Protein AF-A0A259H0F2-F1 (afdb_monomer)

Structure (mmCIF, N/CA/C/O backbone):
data_AF-A0A259H0F2-F1
#
_entry.id   AF-A0A259H0F2-F1
#
loop_
_atom_site.group_PDB
_atom_site.id
_atom_site.type_symbol
_atom_site.label_atom_id
_atom_site.label_alt_id
_atom_site.label_comp_id
_atom_site.label_asym_id
_atom_site.label_entity_id
_atom_site.label_seq_id
_atom_site.pdbx_PDB_ins_code
_atom_site.Cartn_x
_atom_site.Cartn_y
_atom_site.Cartn_z
_atom_site.occupancy
_atom_site.B_iso_or_equiv
_atom_site.auth_seq_id
_atom_site.auth_comp_id
_atom_site.auth_asym_id
_atom_site.auth_atom_id
_atom_site.pdbx_PDB_model_num
ATOM 1 N N . ASP A 1 1 ? -33.990 -6.413 10.799 1.00 55.16 1 ASP A N 1
ATOM 2 C CA . ASP A 1 1 ? -33.675 -7.845 10.936 1.00 55.16 1 ASP A CA 1
ATOM 3 C C . ASP A 1 1 ? -32.172 -8.049 10.844 1.00 55.16 1 ASP A C 1
ATOM 5 O O . ASP A 1 1 ? -31.623 -8.055 9.749 1.00 55.16 1 ASP A O 1
ATOM 9 N N . GLY A 1 2 ? -31.498 -8.168 11.993 1.00 66.69 2 GLY A N 1
ATOM 10 C CA . GLY A 1 2 ? -30.084 -8.547 12.044 1.00 66.69 2 GLY A CA 1
ATOM 11 C C . GLY A 1 2 ? -29.932 -10.039 11.748 1.00 66.69 2 GLY A C 1
ATOM 12 O O . GLY A 1 2 ? -30.369 -10.868 12.542 1.00 66.69 2 GLY A O 1
ATOM 13 N N . GLY A 1 3 ? -29.373 -10.375 10.584 1.00 81.38 3 GLY A N 1
ATOM 14 C CA . GLY A 1 3 ? -29.071 -11.753 10.194 1.00 81.38 3 GLY A CA 1
ATOM 15 C C . GLY A 1 3 ? -27.716 -12.223 10.722 1.00 81.38 3 GLY A C 1
ATOM 16 O O . GLY A 1 3 ? -26.809 -11.413 10.919 1.00 81.38 3 GLY A O 1
ATOM 17 N N . ASN A 1 4 ? -27.581 -13.539 10.899 1.00 90.62 4 ASN A N 1
ATOM 18 C CA . ASN A 1 4 ? -26.325 -14.183 11.278 1.00 90.62 4 ASN A CA 1
ATOM 19 C C . ASN A 1 4 ? -25.813 -15.043 10.121 1.00 90.62 4 ASN A C 1
ATOM 21 O O . ASN A 1 4 ? -26.566 -15.840 9.560 1.00 90.62 4 ASN A O 1
ATOM 25 N N . ILE A 1 5 ? -24.534 -14.892 9.790 1.00 92.88 5 ILE A N 1
ATOM 26 C CA . ILE A 1 5 ? -23.814 -15.736 8.838 1.00 92.88 5 ILE A CA 1
ATOM 27 C C . ILE A 1 5 ? -22.631 -16.350 9.580 1.00 92.88 5 ILE A C 1
ATOM 29 O O . ILE A 1 5 ? -21.773 -15.621 10.071 1.00 92.88 5 ILE A O 1
ATOM 33 N N . ASP A 1 6 ? -22.577 -17.679 9.631 1.00 95.62 6 ASP A N 1
ATOM 34 C CA . ASP A 1 6 ? -21.442 -18.430 10.167 1.00 95.62 6 ASP A CA 1
ATOM 35 C C . ASP A 1 6 ? -20.793 -19.235 9.032 1.00 95.62 6 ASP A C 1
ATOM 37 O O . ASP A 1 6 ? -21.427 -20.098 8.419 1.00 95.62 6 ASP A O 1
ATOM 41 N N . ILE A 1 7 ? -19.523 -18.948 8.745 1.00 95.12 7 ILE A N 1
ATOM 42 C CA . ILE A 1 7 ? -18.711 -19.650 7.749 1.00 95.12 7 ILE A CA 1
ATOM 43 C C . ILE A 1 7 ? -17.656 -20.468 8.495 1.00 95.12 7 ILE A C 1
ATOM 45 O O . ILE A 1 7 ? -16.755 -19.922 9.125 1.00 95.12 7 ILE A O 1
ATOM 49 N N . VAL A 1 8 ? -17.773 -21.797 8.430 1.00 95.50 8 VAL A N 1
ATOM 50 C CA . VAL A 1 8 ? -16.839 -22.724 9.102 1.00 95.50 8 VAL A CA 1
ATOM 51 C C . VAL A 1 8 ? -15.476 -22.781 8.397 1.00 95.50 8 VAL A C 1
ATOM 53 O O . VAL A 1 8 ? -14.468 -23.056 9.038 1.00 95.50 8 VAL A O 1
ATOM 56 N N . GLY A 1 9 ? -15.451 -22.552 7.082 1.00 94.50 9 GLY A N 1
ATOM 57 C CA . GLY A 1 9 ? -14.235 -22.537 6.264 1.00 94.50 9 GLY A CA 1
ATOM 58 C C . GLY A 1 9 ? -13.772 -21.125 5.907 1.00 94.50 9 GLY A C 1
ATOM 59 O O . GLY A 1 9 ? -14.021 -20.173 6.645 1.00 94.50 9 GLY A O 1
ATOM 60 N N . ASP A 1 10 ? -13.119 -21.006 4.754 1.00 96.62 10 ASP A N 1
ATOM 61 C CA . ASP A 1 10 ? -12.629 -19.734 4.220 1.00 96.62 10 ASP A CA 1
ATOM 62 C C . ASP A 1 10 ? -13.717 -18.954 3.461 1.00 96.62 10 ASP A C 1
ATOM 64 O O . ASP A 1 10 ? -14.653 -19.534 2.901 1.00 96.62 10 ASP A O 1
ATOM 68 N N . ALA A 1 11 ? -13.555 -17.633 3.389 1.00 96.50 11 ALA A N 1
ATOM 69 C CA . ALA A 1 11 ? -14.330 -16.743 2.532 1.00 96.50 11 ALA A CA 1
ATOM 70 C C . ALA A 1 11 ? -13.405 -16.057 1.516 1.00 96.50 11 ALA A C 1
ATOM 72 O O . ALA A 1 11 ? -12.444 -15.392 1.896 1.00 96.50 11 ALA A O 1
ATOM 73 N N . ASP A 1 12 ? -13.707 -16.199 0.225 1.00 97.19 12 ASP A N 1
ATOM 74 C CA . ASP A 1 12 ? -12.904 -15.647 -0.869 1.00 97.19 12 ASP A CA 1
ATOM 75 C C . ASP A 1 12 ? -13.705 -14.626 -1.688 1.00 97.19 12 ASP A C 1
ATOM 77 O O . ASP A 1 12 ? -14.778 -14.924 -2.215 1.00 97.19 12 ASP A O 1
ATOM 81 N N . LEU A 1 13 ? -13.173 -13.409 -1.785 1.00 96.62 13 LEU A N 1
ATOM 82 C CA . LEU A 1 13 ? -13.781 -12.254 -2.437 1.00 96.62 13 LEU A CA 1
ATOM 83 C C . LEU A 1 13 ? -12.802 -11.729 -3.492 1.00 96.62 13 LEU A C 1
ATOM 85 O O . LEU A 1 13 ? -11.785 -11.121 -3.158 1.00 96.62 13 LEU A O 1
ATOM 89 N N . ARG A 1 14 ? -13.083 -11.959 -4.779 1.00 96.50 14 ARG A N 1
ATOM 90 C CA . ARG A 1 14 ? -12.167 -11.592 -5.873 1.00 96.50 14 ARG A CA 1
ATOM 91 C C . ARG A 1 14 ? -12.828 -10.697 -6.908 1.00 96.50 14 ARG A C 1
ATOM 93 O O . ARG A 1 14 ? -13.851 -11.051 -7.485 1.00 96.50 14 ARG A O 1
ATOM 100 N N . ALA A 1 15 ? -12.185 -9.570 -7.183 1.00 96.75 15 ALA A N 1
ATOM 101 C CA . ALA A 1 15 ? -12.579 -8.597 -8.193 1.00 96.75 15 ALA A CA 1
ATOM 102 C C . ALA A 1 15 ? -11.343 -8.094 -8.959 1.00 96.75 15 ALA A C 1
ATOM 104 O O . ALA A 1 15 ? -11.090 -6.895 -9.037 1.00 96.75 15 ALA A O 1
ATOM 105 N N . ASN A 1 16 ? -10.531 -9.014 -9.481 1.00 96.31 16 ASN A N 1
ATOM 106 C CA . ASN A 1 16 ? -9.283 -8.677 -10.173 1.00 96.31 16 ASN A CA 1
ATOM 107 C C . ASN A 1 16 ? -9.527 -8.298 -11.643 1.00 96.31 16 ASN A C 1
ATOM 109 O O . ASN A 1 16 ? -10.384 -8.888 -12.302 1.00 96.31 16 ASN A O 1
ATOM 113 N N . GLY A 1 17 ? -8.738 -7.356 -12.162 1.00 96.12 17 GLY A N 1
ATOM 114 C CA . GLY A 1 17 ? -8.775 -6.930 -13.563 1.00 96.12 17 GLY A CA 1
ATOM 115 C C . GLY A 1 17 ? -7.483 -7.217 -14.319 1.00 96.12 17 GLY A C 1
ATOM 116 O O . GLY A 1 17 ? -6.393 -7.172 -13.756 1.00 96.12 17 GLY A O 1
ATOM 117 N N . SER A 1 18 ? -7.586 -7.463 -15.624 1.00 96.75 18 SER A N 1
ATOM 118 C CA . SER A 1 18 ? -6.415 -7.598 -16.497 1.00 96.75 18 SER A CA 1
ATOM 119 C C . SER A 1 18 ? -6.657 -6.940 -17.849 1.00 96.75 18 SER A C 1
ATOM 121 O O . SER A 1 18 ? -7.748 -7.044 -18.409 1.00 96.75 18 SER A O 1
ATOM 123 N N . GLY A 1 19 ? -5.638 -6.250 -18.350 1.00 95.75 19 GLY A N 1
ATOM 124 C CA . GLY A 1 19 ? -5.587 -5.735 -19.706 1.00 95.75 19 GLY A CA 1
ATOM 125 C C . GLY A 1 19 ? -5.025 -6.775 -20.673 1.00 95.75 19 GLY A C 1
ATOM 126 O O . GLY A 1 19 ? -4.100 -7.511 -20.338 1.00 95.75 19 GLY A O 1
ATOM 127 N N . GLY A 1 20 ? -5.578 -6.845 -21.886 1.00 95.19 20 GLY A N 1
ATOM 128 C CA . GLY A 1 20 ? -5.050 -7.717 -22.941 1.00 95.19 20 GLY A CA 1
ATOM 129 C C . GLY A 1 20 ? -3.749 -7.175 -23.537 1.00 95.19 20 GLY A C 1
ATOM 130 O O . GLY A 1 20 ? -3.552 -5.967 -23.590 1.00 95.19 20 GLY A O 1
ATOM 131 N N . ASN A 1 21 ? -2.867 -8.046 -24.019 1.00 93.56 21 ASN A N 1
ATOM 132 C CA . ASN A 1 21 ? -1.637 -7.604 -24.678 1.00 93.56 21 ASN A CA 1
ATOM 133 C C . ASN A 1 21 ? -1.932 -6.958 -26.041 1.00 93.56 21 ASN A C 1
ATOM 135 O O . ASN A 1 21 ? -2.802 -7.415 -26.785 1.00 93.56 21 ASN A O 1
ATOM 139 N N . GLY A 1 22 ? -1.175 -5.918 -26.373 1.00 89.38 22 GLY A N 1
ATOM 140 C CA . GLY A 1 22 ? -1.131 -5.329 -27.703 1.00 89.38 22 GLY A CA 1
ATOM 141 C C . GLY A 1 22 ? -0.359 -6.206 -28.688 1.00 89.38 22 GLY A C 1
ATOM 142 O O . GLY A 1 22 ? 0.426 -7.072 -28.301 1.00 89.38 22 GLY A O 1
ATOM 143 N N . GLY A 1 23 ? -0.575 -5.972 -29.984 1.00 80.62 23 GLY A N 1
ATOM 144 C CA . GLY A 1 23 ? 0.170 -6.661 -31.039 1.00 80.62 23 GLY A CA 1
ATOM 145 C C . GLY A 1 23 ? 1.672 -6.372 -30.964 1.00 80.62 23 GLY A C 1
ATOM 146 O O . GLY A 1 23 ? 2.077 -5.231 -30.754 1.00 80.62 23 GLY A O 1
ATOM 147 N N . THR A 1 24 ? 2.494 -7.402 -31.162 1.00 71.75 24 THR A N 1
ATOM 148 C CA . THR A 1 24 ? 3.963 -7.325 -31.073 1.00 71.75 24 THR A CA 1
ATOM 149 C C . THR A 1 24 ? 4.639 -6.802 -32.336 1.00 71.75 24 THR A C 1
ATOM 151 O O . THR A 1 24 ? 5.807 -6.418 -32.303 1.00 71.75 24 THR A O 1
ATOM 154 N N . ASP A 1 25 ? 3.895 -6.765 -33.440 1.00 65.62 25 ASP A N 1
ATOM 155 C CA . ASP A 1 25 ? 4.458 -6.694 -34.790 1.00 65.62 25 ASP A CA 1
ATOM 156 C C . ASP A 1 25 ? 4.463 -5.266 -35.367 1.00 65.62 25 ASP A C 1
ATOM 158 O O . ASP A 1 25 ? 4.734 -5.063 -36.549 1.00 65.62 25 ASP A O 1
ATOM 162 N N . GLY A 1 26 ? 4.167 -4.251 -34.547 1.00 62.69 26 GLY A N 1
ATOM 163 C CA . GLY A 1 26 ? 4.199 -2.853 -34.971 1.00 62.69 26 GLY A CA 1
ATOM 164 C C . GLY A 1 26 ? 4.268 -1.854 -33.816 1.00 62.69 26 GLY A C 1
ATOM 165 O O . GLY A 1 26 ? 3.780 -2.112 -32.718 1.00 62.69 26 GLY A O 1
ATOM 166 N N . VAL A 1 27 ? 4.811 -0.665 -34.101 1.00 66.25 27 VAL A N 1
ATOM 167 C CA . VAL A 1 27 ? 4.981 0.477 -33.169 1.00 66.25 27 VAL A CA 1
ATOM 168 C C . VAL A 1 27 ? 3.663 1.098 -32.667 1.00 66.25 27 VAL A C 1
ATOM 170 O O . VAL A 1 27 ? 3.660 2.139 -32.020 1.00 66.25 27 VAL A O 1
ATOM 173 N N . THR A 1 28 ? 2.519 0.485 -32.975 1.00 72.94 28 THR A N 1
ATOM 174 C CA . THR A 1 28 ? 1.176 0.937 -32.573 1.00 72.94 28 THR A CA 1
ATOM 175 C C . THR A 1 28 ? 0.447 -0.067 -31.681 1.00 72.94 28 THR A C 1
ATOM 177 O O . THR A 1 28 ? -0.714 0.158 -31.343 1.00 72.94 28 THR A O 1
ATOM 180 N N . GLY A 1 29 ? 1.075 -1.192 -31.325 1.00 83.25 29 GLY A N 1
ATOM 181 C CA . GLY A 1 29 ? 0.472 -2.182 -30.438 1.00 83.25 29 GLY A CA 1
ATOM 182 C C . GLY A 1 29 ? 0.293 -1.620 -29.030 1.00 83.25 29 GLY A C 1
ATOM 183 O O . GLY A 1 29 ? 1.262 -1.525 -28.283 1.00 83.25 29 GLY A O 1
ATOM 184 N N . ALA A 1 30 ? -0.932 -1.244 -28.666 1.00 90.88 30 ALA A N 1
ATOM 185 C CA . ALA A 1 30 ? -1.252 -0.774 -27.323 1.00 90.88 30 ALA A CA 1
ATOM 186 C C . ALA A 1 30 ? -1.698 -1.941 -26.435 1.00 90.88 30 ALA A C 1
ATOM 188 O O . ALA A 1 30 ? -2.602 -2.695 -26.802 1.00 90.88 30 ALA A O 1
ATOM 189 N N . GLY A 1 31 ? -1.069 -2.072 -25.271 1.00 94.56 31 GLY A N 1
ATOM 190 C CA . GLY A 1 31 ? -1.535 -2.931 -24.196 1.00 94.56 31 GLY A CA 1
ATOM 191 C C . GLY A 1 31 ? -2.816 -2.375 -23.578 1.00 94.56 31 GLY A C 1
ATOM 192 O O . GLY A 1 31 ? -2.984 -1.166 -23.412 1.00 94.56 31 GLY A O 1
ATOM 193 N N . GLY A 1 32 ? -3.745 -3.263 -23.249 1.00 96.38 32 GLY A N 1
ATOM 194 C CA . GLY A 1 32 ? -4.991 -2.929 -22.579 1.00 96.38 32 GLY A CA 1
ATOM 195 C C . GLY A 1 32 ? -4.763 -2.515 -21.129 1.00 96.38 32 GLY A C 1
ATOM 196 O O . GLY A 1 32 ? -3.819 -2.956 -20.474 1.00 96.38 32 GLY A O 1
ATOM 197 N N . THR A 1 33 ? -5.657 -1.692 -20.600 1.00 96.75 33 THR A N 1
ATOM 198 C CA . THR A 1 33 ? -5.653 -1.302 -19.190 1.00 96.75 33 THR A CA 1
ATOM 199 C C . THR A 1 33 ? -6.249 -2.389 -18.294 1.00 96.75 33 THR A C 1
ATOM 201 O O . THR A 1 33 ? -7.268 -2.992 -18.628 1.00 96.75 33 THR A O 1
ATOM 204 N N . GLY A 1 34 ? -5.631 -2.621 -17.135 1.00 97.31 34 GLY A N 1
ATOM 205 C CA . GLY A 1 34 ? -6.180 -3.448 -16.061 1.00 97.31 34 GLY A CA 1
ATOM 206 C C . GLY A 1 34 ? -6.850 -2.589 -14.993 1.00 97.31 34 GLY A C 1
ATOM 207 O O . GLY A 1 34 ? -6.234 -1.651 -14.491 1.00 97.31 34 GLY A O 1
ATOM 208 N N . LEU A 1 35 ? -8.088 -2.915 -14.615 1.00 97.56 35 LEU A N 1
ATOM 209 C CA . LEU A 1 35 ? -8.833 -2.209 -13.565 1.00 97.56 35 LEU A CA 1
ATOM 210 C C . LEU A 1 35 ? -9.404 -3.203 -12.551 1.00 97.56 35 LEU A C 1
ATOM 212 O O . LEU A 1 35 ? -10.214 -4.055 -12.917 1.00 97.56 35 LEU A O 1
ATOM 216 N N . GLY A 1 36 ? -8.994 -3.087 -11.289 1.00 96.12 36 GLY A N 1
ATOM 217 C CA . GLY A 1 36 ? -9.583 -3.844 -10.188 1.00 96.12 36 GLY A CA 1
ATOM 218 C C . GLY A 1 36 ? -11.000 -3.355 -9.874 1.00 96.12 36 GLY A C 1
ATOM 219 O O . GLY A 1 36 ? -11.304 -2.169 -9.988 1.00 96.12 36 GLY A O 1
ATOM 220 N N . GLY A 1 37 ? -11.878 -4.278 -9.490 1.00 97.19 37 GLY A N 1
ATOM 221 C CA . GLY A 1 37 ? -13.241 -3.997 -9.039 1.00 97.19 37 GLY A CA 1
ATOM 222 C C . GLY A 1 37 ? -13.344 -3.859 -7.517 1.00 97.19 37 GLY A C 1
ATOM 223 O O . GLY A 1 37 ? -12.397 -3.462 -6.843 1.00 97.19 37 GLY A O 1
ATOM 224 N N . ASN A 1 38 ? -14.503 -4.213 -6.959 1.00 97.31 38 ASN A N 1
ATOM 225 C CA . ASN A 1 38 ? -14.763 -4.085 -5.524 1.00 97.31 38 ASN A CA 1
ATOM 226 C C . ASN A 1 38 ? -14.938 -5.464 -4.874 1.00 97.31 38 ASN A C 1
ATOM 228 O O . ASN A 1 38 ? -15.851 -6.202 -5.242 1.00 97.31 38 ASN A O 1
ATOM 232 N N . ALA A 1 39 ? -14.103 -5.786 -3.886 1.00 97.19 39 ALA A N 1
ATOM 233 C CA . ALA A 1 39 ? -14.239 -6.959 -3.023 1.00 97.19 39 ALA A CA 1
ATOM 234 C C . ALA A 1 39 ? -14.716 -6.505 -1.634 1.00 97.19 39 ALA A C 1
ATOM 236 O O . ALA A 1 39 ? -13.976 -5.847 -0.905 1.00 97.19 39 ALA A O 1
ATOM 237 N N . LEU A 1 40 ? -15.971 -6.798 -1.283 1.00 95.81 40 LEU A N 1
ATOM 238 C CA . LEU A 1 40 ? -16.632 -6.213 -0.111 1.00 95.81 40 LEU A CA 1
ATOM 239 C C . LEU A 1 40 ? -17.154 -7.304 0.834 1.00 95.81 40 LEU A C 1
ATOM 241 O O . LEU A 1 40 ? -17.960 -8.136 0.421 1.00 95.81 40 LEU A O 1
ATOM 245 N N . LEU A 1 41 ? -16.750 -7.251 2.104 1.00 94.94 41 LEU A N 1
ATOM 246 C CA . LEU A 1 41 ? -17.381 -7.973 3.209 1.00 94.94 41 LEU A CA 1
ATOM 247 C C . LEU A 1 41 ? -17.985 -6.951 4.163 1.00 94.94 41 LEU A C 1
ATOM 249 O O . LEU A 1 41 ? -17.262 -6.243 4.861 1.00 94.94 41 LEU A O 1
ATOM 253 N N . THR A 1 42 ? -19.308 -6.847 4.196 1.00 92.50 42 THR A N 1
ATOM 254 C CA . THR A 1 42 ? -19.975 -5.846 5.028 1.00 92.50 42 THR A CA 1
ATOM 255 C C . THR A 1 42 ? -21.072 -6.467 5.871 1.00 92.50 42 THR A C 1
ATOM 257 O O . THR A 1 42 ? -21.780 -7.371 5.429 1.00 92.50 42 THR A O 1
ATOM 260 N N . VAL A 1 43 ? -21.215 -5.975 7.100 1.00 90.44 43 VAL A N 1
ATOM 261 C CA . VAL A 1 43 ? -22.314 -6.351 7.992 1.00 90.44 43 VAL A CA 1
ATOM 262 C C . VAL A 1 43 ? -23.044 -5.114 8.500 1.00 90.44 43 VAL A C 1
ATOM 264 O O . VAL A 1 43 ? -22.423 -4.101 8.833 1.00 90.44 43 VAL A O 1
ATOM 267 N N . GLY A 1 44 ? -24.370 -5.240 8.555 1.00 80.25 44 GLY A N 1
ATOM 268 C CA . GLY A 1 44 ? -25.314 -4.212 8.979 1.00 80.25 44 GLY A CA 1
ATOM 269 C C . GLY A 1 44 ? -25.565 -3.121 7.929 1.00 80.25 44 GLY A C 1
ATOM 270 O O . GLY A 1 44 ? -24.998 -3.116 6.835 1.00 80.25 44 GLY A O 1
ATOM 271 N N . THR A 1 45 ? -26.505 -2.218 8.223 1.00 67.94 45 THR A N 1
ATOM 272 C CA . THR A 1 45 ? -26.951 -1.168 7.289 1.00 67.94 45 THR A CA 1
ATOM 273 C C . THR A 1 45 ? -27.131 0.166 8.007 1.00 67.94 45 THR A C 1
ATOM 275 O O . THR A 1 45 ? -27.682 0.171 9.105 1.00 67.94 45 THR A O 1
ATOM 278 N N . PRO A 1 46 ? -26.786 1.301 7.377 1.00 58.03 46 PRO A N 1
ATOM 279 C CA . PRO A 1 46 ? -26.734 2.601 8.045 1.00 58.03 46 PRO A CA 1
ATOM 280 C C . PRO A 1 46 ? -28.084 3.212 8.460 1.00 58.03 46 PRO A C 1
ATOM 282 O O . PRO A 1 46 ? -28.068 4.233 9.131 1.00 58.03 46 PRO A O 1
ATOM 285 N N . THR A 1 47 ? -29.237 2.664 8.061 1.00 61.75 47 THR A N 1
ATOM 286 C CA . THR A 1 47 ? -30.526 3.384 8.171 1.00 61.75 47 THR A CA 1
ATOM 287 C C . THR A 1 47 ? -31.637 2.644 8.914 1.00 61.75 47 THR A C 1
ATOM 289 O O . THR A 1 47 ? -32.755 3.152 8.966 1.00 61.75 47 THR A O 1
ATOM 292 N N . LEU A 1 48 ? -31.389 1.450 9.464 1.00 60.19 48 LEU A N 1
ATOM 293 C CA . LEU A 1 48 ? -32.430 0.669 10.139 1.00 60.19 48 LEU A CA 1
ATOM 294 C C . LEU A 1 48 ? -32.034 0.372 11.590 1.00 60.19 48 LEU A C 1
ATOM 296 O O . LEU A 1 48 ? -31.079 -0.360 11.837 1.00 60.19 48 LEU A O 1
ATOM 300 N N . LEU A 1 49 ? -32.799 0.907 12.545 1.00 58.38 49 LEU A N 1
ATOM 301 C CA . LEU A 1 49 ? -32.657 0.582 13.967 1.00 58.38 49 LEU A CA 1
ATOM 302 C C . LEU A 1 49 ? -32.776 -0.937 14.183 1.00 58.38 49 LEU A C 1
ATOM 304 O O . LEU A 1 49 ? -33.712 -1.568 13.694 1.00 58.38 49 LEU A O 1
ATOM 308 N N . GLY A 1 50 ? -31.832 -1.515 14.933 1.00 55.84 50 GLY A N 1
ATOM 309 C CA . GLY A 1 50 ? -31.840 -2.938 15.294 1.00 55.84 50 GLY A CA 1
ATOM 310 C C . GLY A 1 50 ? -31.200 -3.887 14.273 1.00 55.84 50 GLY A C 1
ATOM 311 O O . GLY A 1 50 ? -31.429 -5.094 14.349 1.00 55.84 50 GLY A O 1
ATOM 312 N N . ASN A 1 51 ? -30.394 -3.387 13.329 1.00 63.19 51 ASN A N 1
ATOM 313 C CA . ASN A 1 51 ? -29.745 -4.214 12.303 1.00 63.19 51 ASN A CA 1
ATOM 314 C C . ASN A 1 51 ? -28.365 -4.769 12.709 1.00 63.19 51 ASN A C 1
ATOM 316 O O . ASN A 1 51 ? -27.458 -4.814 11.884 1.00 63.19 51 ASN A O 1
ATOM 320 N N . GLY A 1 52 ? -28.252 -5.230 13.964 1.00 74.25 52 GLY A N 1
ATOM 321 C CA . GLY A 1 52 ? -27.059 -5.807 14.607 1.00 74.25 52 GLY A CA 1
ATOM 322 C C . GLY A 1 52 ? -26.644 -7.177 14.071 1.00 74.25 52 GLY A C 1
ATOM 323 O O . GLY A 1 52 ? -26.495 -8.116 14.847 1.00 74.25 52 GLY A O 1
ATOM 324 N N . GLY A 1 53 ? -26.535 -7.313 12.750 1.00 88.62 53 GLY A N 1
ATOM 325 C CA . GLY A 1 53 ? -26.137 -8.562 12.114 1.00 88.62 53 GLY A CA 1
ATOM 326 C C . GLY A 1 53 ? -24.737 -8.999 12.538 1.00 88.62 53 GLY A C 1
ATOM 327 O O . GLY A 1 53 ? -23.901 -8.182 12.938 1.00 88.62 53 GLY A O 1
ATOM 328 N N . ARG A 1 54 ? -24.477 -10.298 12.412 1.00 92.75 54 ARG A N 1
ATOM 329 C CA . ARG A 1 54 ? -23.166 -10.894 12.669 1.00 92.75 54 ARG A CA 1
ATOM 330 C C . ARG A 1 54 ? -22.702 -11.673 11.451 1.00 92.75 54 ARG A C 1
ATOM 332 O O . ARG A 1 54 ? -23.459 -12.474 10.907 1.00 92.75 54 ARG A O 1
ATOM 339 N N . ILE A 1 55 ? -21.448 -11.478 11.068 1.00 95.19 55 ILE A N 1
ATOM 340 C CA . ILE A 1 55 ? -20.742 -12.400 10.180 1.00 95.19 55 ILE A CA 1
ATOM 341 C C . ILE A 1 55 ? -19.547 -12.936 10.949 1.00 95.19 55 ILE A C 1
ATOM 343 O O . ILE A 1 55 ? -18.729 -12.156 11.435 1.00 95.19 55 ILE A O 1
ATOM 347 N N . ALA A 1 56 ? -19.458 -14.256 11.046 1.00 97.12 56 ALA A N 1
ATOM 348 C CA . ALA A 1 56 ? -18.302 -14.934 11.594 1.00 97.12 56 ALA A CA 1
ATOM 349 C C . ALA A 1 56 ? -17.674 -15.858 10.560 1.00 97.12 56 ALA A C 1
ATOM 351 O O . ALA A 1 56 ? -18.375 -16.614 9.882 1.00 97.12 56 ALA A O 1
ATOM 352 N N . VAL A 1 57 ? -16.352 -15.795 10.451 1.00 96.94 57 VAL A N 1
ATOM 353 C CA . VAL A 1 57 ? -15.563 -16.648 9.562 1.00 96.94 57 VAL A CA 1
ATOM 354 C C . VAL A 1 57 ? -14.476 -17.299 10.400 1.00 96.94 57 VAL A C 1
ATOM 356 O O . VAL A 1 57 ? -13.556 -16.628 10.863 1.00 96.94 57 VAL A O 1
ATOM 359 N N . ALA A 1 58 ? -14.615 -18.606 10.622 1.00 94.75 58 ALA A N 1
ATOM 360 C CA . ALA A 1 58 ? -13.667 -19.378 11.422 1.00 94.75 58 ALA A CA 1
ATOM 361 C C . ALA A 1 58 ? -12.359 -19.660 10.663 1.00 94.75 58 ALA A C 1
ATOM 363 O O . ALA A 1 58 ? -11.320 -19.859 11.289 1.00 94.75 58 ALA A O 1
ATOM 364 N N . GLY A 1 59 ? -12.416 -19.696 9.327 1.00 95.00 59 GLY A N 1
ATOM 365 C CA . GLY A 1 59 ? -11.244 -19.737 8.458 1.00 95.00 59 GLY A CA 1
ATOM 366 C C . GLY A 1 59 ? -10.721 -18.345 8.093 1.00 95.00 59 GLY A C 1
ATOM 367 O O . GLY A 1 59 ? -10.973 -17.346 8.768 1.00 95.00 59 GLY A O 1
ATOM 368 N N . SER A 1 60 ? -9.985 -18.278 6.989 1.00 96.69 60 SER A N 1
ATOM 369 C CA . SER A 1 60 ? -9.433 -17.035 6.454 1.00 96.69 60 SER A CA 1
ATOM 370 C C . SER A 1 60 ? -10.440 -16.281 5.578 1.00 96.69 60 SER A C 1
ATOM 372 O O . SER A 1 60 ? -11.197 -16.869 4.806 1.00 96.69 60 SER A O 1
ATOM 374 N N . VAL A 1 61 ? -10.427 -14.952 5.662 1.00 98.06 61 VAL A N 1
ATOM 375 C CA . VAL A 1 61 ? -11.072 -14.054 4.701 1.00 98.06 61 VAL A CA 1
ATOM 376 C C . VAL A 1 61 ? -10.007 -13.550 3.737 1.00 98.06 61 VAL A C 1
ATOM 378 O O . VAL A 1 61 ? -9.158 -12.743 4.116 1.00 98.06 61 VAL A O 1
ATOM 381 N N . SER A 1 62 ? -10.055 -13.999 2.485 1.00 97.81 62 SER A N 1
ATOM 382 C CA . SER A 1 62 ? -9.208 -13.494 1.405 1.00 97.81 62 SER A CA 1
ATOM 383 C C . SER A 1 62 ? -10.010 -12.535 0.535 1.00 97.81 62 SER A C 1
ATOM 385 O O . SER A 1 62 ? -10.999 -12.923 -0.080 1.00 97.81 62 SER A O 1
ATOM 387 N N . ALA A 1 63 ? -9.598 -11.272 0.479 1.00 97.56 63 ALA A N 1
ATOM 388 C CA . ALA A 1 63 ? -10.227 -10.256 -0.347 1.00 97.56 63 ALA A CA 1
ATOM 389 C C . ALA A 1 63 ? -9.194 -9.618 -1.283 1.00 97.56 63 ALA A C 1
ATOM 391 O O . ALA A 1 63 ? -8.134 -9.162 -0.849 1.00 97.56 63 ALA A O 1
ATOM 392 N N . SER A 1 64 ? -9.481 -9.626 -2.586 1.00 97.50 64 SER A N 1
ATOM 393 C CA . SER A 1 64 ? -8.562 -9.132 -3.611 1.00 97.50 64 SER A CA 1
ATOM 394 C C . SER A 1 64 ? -9.259 -8.326 -4.704 1.00 97.50 64 SER A C 1
ATOM 396 O O . SER A 1 64 ? -10.274 -8.755 -5.258 1.00 97.50 64 SER A O 1
ATOM 398 N N . SER A 1 65 ? -8.686 -7.172 -5.049 1.00 97.31 65 SER A N 1
ATOM 399 C CA . SER A 1 65 ? -9.069 -6.391 -6.233 1.00 97.31 65 SER A CA 1
ATOM 400 C C . SER A 1 65 ? -7.855 -5.792 -6.945 1.00 97.31 65 SER A C 1
ATOM 402 O O . SER A 1 65 ? -7.747 -4.593 -7.193 1.00 97.31 65 SER A O 1
ATOM 404 N N . GLY A 1 66 ? -6.894 -6.651 -7.268 1.00 97.00 66 GLY A N 1
ATOM 405 C CA . GLY A 1 66 ? -5.703 -6.261 -8.006 1.00 97.00 66 GLY A CA 1
ATOM 406 C C . GLY A 1 66 ? -5.947 -6.001 -9.496 1.00 97.00 66 GLY A C 1
ATOM 407 O O . GLY A 1 66 ? -7.010 -6.302 -10.045 1.00 97.00 66 GLY A O 1
ATOM 408 N N . ALA A 1 67 ? -4.930 -5.460 -10.162 1.00 98.00 67 ALA A N 1
ATOM 409 C CA . ALA A 1 67 ? -4.960 -5.157 -11.587 1.00 98.00 67 ALA A CA 1
ATOM 410 C C . ALA A 1 67 ? -3.621 -5.421 -12.286 1.00 98.00 67 ALA A C 1
ATOM 412 O O . ALA A 1 67 ? -2.558 -5.171 -11.722 1.00 98.00 67 ALA A O 1
ATOM 413 N N . ILE A 1 68 ? -3.671 -5.867 -13.542 1.00 98.12 68 ILE A N 1
ATOM 414 C CA . ILE A 1 68 ? -2.482 -6.049 -14.389 1.00 98.12 68 ILE A CA 1
ATOM 415 C C . ILE A 1 68 ? -2.706 -5.369 -15.742 1.00 98.12 68 ILE A C 1
ATOM 417 O O . ILE A 1 68 ? -3.724 -5.605 -16.390 1.00 98.12 68 ILE A O 1
ATOM 421 N N . GLY A 1 69 ? -1.769 -4.525 -16.167 1.00 97.69 69 GLY A N 1
ATOM 422 C CA . GLY A 1 69 ? -1.760 -3.902 -17.486 1.00 97.69 69 GLY A CA 1
ATOM 423 C C . GLY A 1 69 ? -1.234 -4.871 -18.542 1.00 97.69 69 GLY A C 1
ATOM 424 O O . GLY A 1 69 ? -0.348 -5.678 -18.270 1.00 97.69 69 GLY A O 1
ATOM 425 N N . GLY A 1 70 ? -1.779 -4.808 -19.754 1.00 97.06 70 GLY A N 1
ATOM 426 C CA . GLY A 1 70 ? -1.301 -5.623 -20.868 1.00 97.06 70 GLY A CA 1
ATOM 427 C C . GLY A 1 70 ? 0.037 -5.118 -21.403 1.00 97.06 70 GLY A C 1
ATOM 428 O O . GLY A 1 70 ? 0.278 -3.912 -21.441 1.00 97.06 70 GLY A O 1
ATOM 429 N N . ALA A 1 71 ? 0.897 -6.021 -21.862 1.00 95.81 71 ALA A N 1
ATOM 430 C CA . ALA A 1 71 ? 2.129 -5.637 -22.547 1.00 95.81 71 ALA A CA 1
ATOM 431 C C . ALA A 1 71 ? 1.823 -4.978 -23.903 1.00 95.81 71 ALA A C 1
ATOM 433 O O . ALA A 1 71 ? 0.808 -5.284 -24.532 1.00 95.81 71 ALA A O 1
ATOM 434 N N . GLY A 1 72 ? 2.690 -4.089 -24.379 1.00 93.69 72 GLY A N 1
ATOM 435 C CA . GLY A 1 72 ? 2.516 -3.403 -25.661 1.00 93.69 72 GLY A CA 1
ATOM 436 C C . GLY A 1 72 ? 3.660 -2.443 -25.961 1.00 93.69 72 GLY A C 1
ATOM 437 O O . GLY A 1 72 ? 4.464 -2.137 -25.088 1.00 93.69 72 GLY A O 1
ATOM 438 N N . PHE A 1 73 ? 3.781 -1.990 -27.210 1.00 91.75 73 PHE A N 1
ATOM 439 C CA . PHE A 1 73 ? 4.720 -0.911 -27.534 1.00 91.75 73 PHE A CA 1
ATOM 440 C C . PHE A 1 73 ? 4.335 0.351 -26.749 1.00 91.75 73 PHE A C 1
ATOM 442 O O . PHE A 1 73 ? 5.174 1.041 -26.182 1.00 91.75 73 PHE A O 1
ATOM 449 N N . ILE A 1 74 ? 3.029 0.602 -26.649 1.00 90.94 74 ILE A N 1
ATOM 450 C CA . ILE A 1 74 ? 2.470 1.438 -25.590 1.00 90.94 74 ILE A CA 1
ATOM 451 C C . ILE A 1 74 ? 1.903 0.471 -24.562 1.00 90.94 74 ILE A C 1
ATOM 453 O O . ILE A 1 74 ? 0.831 -0.092 -24.781 1.00 90.94 74 ILE A O 1
ATOM 457 N N . ALA A 1 75 ? 2.637 0.210 -23.488 1.00 95.56 75 ALA A N 1
ATOM 458 C CA . ALA A 1 75 ? 2.171 -0.711 -22.468 1.00 95.56 75 ALA A CA 1
ATOM 459 C C . ALA A 1 75 ? 0.914 -0.193 -21.752 1.00 95.56 75 ALA A C 1
ATOM 461 O O . ALA A 1 75 ? 0.699 1.010 -21.590 1.00 95.56 75 ALA A O 1
ATOM 462 N N . GLY A 1 76 ? 0.066 -1.126 -21.328 1.00 97.19 76 GLY A N 1
ATOM 463 C CA . GLY A 1 76 ? -1.166 -0.832 -20.617 1.00 97.19 76 GLY A CA 1
ATOM 464 C C . GLY A 1 76 ? -0.918 -0.451 -19.161 1.00 97.19 76 GLY A C 1
ATOM 465 O O . GLY A 1 76 ? -0.040 -0.998 -18.498 1.00 97.19 76 GLY A O 1
ATOM 466 N N . ASN A 1 77 ? -1.734 0.455 -18.627 1.00 97.94 77 ASN A N 1
ATOM 467 C CA . ASN A 1 77 ? -1.690 0.813 -17.207 1.00 97.94 77 ASN A CA 1
ATOM 468 C C . ASN A 1 77 ? -2.525 -0.157 -16.357 1.00 97.94 77 ASN A C 1
ATOM 470 O O . ASN A 1 77 ? -3.479 -0.761 -16.849 1.00 97.94 77 ASN A O 1
ATOM 474 N N . ALA A 1 78 ? -2.215 -0.248 -15.066 1.00 98.25 78 ALA A N 1
ATOM 475 C CA . ALA A 1 78 ? -2.996 -0.973 -14.073 1.00 98.25 78 ALA A CA 1
ATOM 476 C C . ALA A 1 78 ? -3.424 -0.067 -12.921 1.00 98.25 78 ALA A C 1
ATOM 478 O O . ALA A 1 78 ? -2.624 0.711 -12.401 1.00 98.25 78 ALA A O 1
ATOM 479 N N . THR A 1 79 ? -4.669 -0.207 -12.477 1.00 98.12 79 THR A N 1
ATOM 480 C CA . THR A 1 79 ? -5.173 0.453 -11.267 1.00 98.12 79 THR A CA 1
ATOM 481 C C . THR A 1 79 ? -5.928 -0.549 -10.406 1.00 98.12 79 THR A C 1
ATOM 483 O O . THR A 1 79 ? -6.913 -1.132 -10.860 1.00 98.12 79 THR A O 1
ATOM 486 N N . GLY A 1 80 ? -5.448 -0.771 -9.182 1.00 97.44 80 GLY A N 1
ATOM 487 C CA . GLY A 1 80 ? -6.128 -1.602 -8.191 1.00 97.44 80 GLY A CA 1
ATOM 488 C C . GLY A 1 80 ? -7.486 -1.010 -7.808 1.00 97.44 80 GLY A C 1
ATOM 489 O O . GLY A 1 80 ? -7.708 0.195 -7.919 1.00 97.44 80 GLY A O 1
ATOM 490 N N . GLY A 1 81 ? -8.405 -1.869 -7.387 1.00 97.81 81 GLY A N 1
ATOM 491 C CA . GLY A 1 81 ? -9.759 -1.487 -7.007 1.00 97.81 81 GLY A CA 1
ATOM 492 C C . GLY A 1 81 ? -9.902 -1.216 -5.510 1.00 97.81 81 GLY A C 1
ATOM 493 O O . GLY A 1 81 ? -8.965 -0.781 -4.842 1.00 97.81 81 GLY A O 1
ATOM 494 N N . LEU A 1 82 ? -11.086 -1.507 -4.970 1.00 98.00 82 LEU A N 1
ATOM 495 C CA . LEU A 1 82 ? -11.377 -1.396 -3.540 1.00 98.00 82 LEU A CA 1
ATOM 496 C C . LEU A 1 82 ? -11.517 -2.781 -2.911 1.00 98.00 82 LEU A C 1
ATOM 498 O O . LEU A 1 82 ? -12.243 -3.634 -3.422 1.00 98.00 82 LEU A O 1
ATOM 502 N N . THR A 1 83 ? -10.872 -2.988 -1.773 1.00 98.19 83 THR A N 1
ATOM 503 C CA . THR A 1 83 ? -11.184 -4.084 -0.859 1.00 98.19 83 THR A CA 1
ATOM 504 C C . THR A 1 83 ? -11.672 -3.490 0.455 1.00 98.19 83 THR A C 1
ATOM 506 O O . THR A 1 83 ? -10.949 -2.715 1.072 1.00 98.19 83 THR A O 1
ATOM 509 N N . ALA A 1 84 ? -12.883 -3.834 0.895 1.00 96.69 84 ALA A N 1
ATOM 510 C CA . ALA A 1 84 ? -13.443 -3.282 2.127 1.00 96.69 84 ALA A CA 1
ATOM 511 C C . ALA A 1 84 ? -14.031 -4.367 3.032 1.00 96.69 84 ALA A C 1
ATOM 513 O O . ALA A 1 84 ? -14.847 -5.178 2.594 1.00 96.69 84 ALA A O 1
ATOM 514 N N . ILE A 1 85 ? -13.642 -4.349 4.306 1.00 97.00 85 ILE A N 1
ATOM 515 C CA . ILE A 1 85 ? -14.163 -5.222 5.360 1.00 97.00 85 ILE A CA 1
ATOM 516 C C . ILE A 1 85 ? -14.714 -4.322 6.454 1.00 97.00 85 ILE A C 1
ATOM 518 O O . ILE A 1 85 ? -13.972 -3.655 7.176 1.00 97.00 85 ILE A O 1
ATOM 522 N N . VAL A 1 86 ? -16.039 -4.237 6.511 1.00 95.06 86 VAL A N 1
ATOM 523 C CA . VAL A 1 86 ? -16.707 -3.129 7.185 1.00 95.06 86 VAL A CA 1
ATOM 524 C C . VAL A 1 86 ? -17.837 -3.613 8.082 1.00 95.06 86 VAL A C 1
ATOM 526 O O . VAL A 1 86 ? -18.830 -4.173 7.619 1.00 95.06 86 VAL A O 1
ATOM 529 N N . ALA A 1 87 ? -17.731 -3.300 9.370 1.00 92.88 87 ALA A N 1
ATOM 530 C CA . ALA A 1 87 ? -18.826 -3.406 10.319 1.00 92.88 87 ALA A CA 1
ATOM 531 C C . ALA A 1 87 ? -19.545 -2.053 10.438 1.00 92.88 87 ALA A C 1
ATOM 533 O O . ALA A 1 87 ? -18.943 -1.041 10.803 1.00 92.88 87 ALA A O 1
ATOM 534 N N . ARG A 1 88 ? -20.846 -2.020 10.130 1.00 87.75 88 ARG A N 1
ATOM 535 C CA . ARG A 1 88 ? -21.737 -0.863 10.325 1.00 87.75 88 ARG A CA 1
ATOM 536 C C . ARG A 1 88 ? -22.931 -1.318 11.142 1.00 87.75 88 ARG A C 1
ATOM 538 O O . ARG A 1 88 ? -23.825 -1.927 10.578 1.00 87.75 88 ARG A O 1
ATOM 545 N N . GLN A 1 89 ? -22.975 -0.999 12.435 1.00 85.69 89 GLN A N 1
ATOM 546 C CA . GLN A 1 89 ? -24.031 -1.503 13.330 1.00 85.69 89 GLN A CA 1
ATOM 547 C C . GLN A 1 89 ? -24.111 -3.035 13.333 1.00 85.69 89 GLN A C 1
ATOM 549 O O . GLN A 1 89 ? -25.151 -3.612 13.040 1.00 85.69 89 GLN A O 1
ATOM 554 N N . GLY A 1 90 ? -23.002 -3.712 13.598 1.00 90.31 90 GLY A N 1
ATOM 555 C CA . GLY A 1 90 ? -22.939 -5.167 13.544 1.00 90.31 90 GLY A CA 1
ATOM 556 C C . GLY A 1 90 ? -21.584 -5.686 13.988 1.00 90.31 90 GLY A C 1
ATOM 557 O O . GLY A 1 90 ? -20.699 -4.902 14.342 1.00 90.31 90 GLY A O 1
ATOM 558 N N . THR A 1 91 ? -21.432 -7.004 13.957 1.00 93.69 91 THR A N 1
ATOM 559 C CA . THR A 1 91 ? -20.211 -7.682 14.393 1.00 93.69 91 THR A CA 1
ATOM 560 C C . THR A 1 91 ? -19.591 -8.467 13.247 1.00 93.69 91 THR A C 1
ATOM 562 O O . THR A 1 91 ? -20.246 -9.320 12.647 1.00 93.69 91 THR A O 1
ATOM 565 N N . LEU A 1 92 ? -18.322 -8.189 12.965 1.00 96.44 92 LEU A N 1
ATOM 566 C CA . LEU A 1 92 ? -17.447 -9.055 12.183 1.00 96.44 92 LEU A CA 1
ATOM 567 C C . LEU A 1 92 ? -16.509 -9.781 13.143 1.00 96.44 92 LEU A C 1
ATOM 569 O O . LEU A 1 92 ? -15.819 -9.129 13.920 1.00 96.44 92 LEU A O 1
ATOM 573 N N . ASP A 1 93 ? -16.511 -11.107 13.077 1.00 97.19 93 ASP A N 1
ATOM 574 C CA . ASP A 1 93 ? -15.709 -11.994 13.921 1.00 97.19 93 ASP A CA 1
ATOM 575 C C . ASP A 1 93 ? -14.882 -12.921 13.023 1.00 97.19 93 ASP A C 1
ATOM 577 O O . ASP A 1 93 ? -15.401 -13.892 12.466 1.00 97.19 93 ASP A O 1
ATOM 581 N N . LEU A 1 94 ? -13.634 -12.541 12.755 1.00 97.81 94 LEU A N 1
ATOM 582 C CA . LEU A 1 94 ? -12.836 -13.103 11.664 1.00 97.81 94 LEU A CA 1
ATOM 583 C C . LEU A 1 94 ? -11.555 -13.719 12.220 1.00 97.81 94 LEU A C 1
ATOM 585 O O . LEU A 1 94 ? -10.774 -13.009 12.827 1.00 97.81 94 LEU A O 1
ATOM 589 N N . ALA A 1 95 ? -11.251 -14.991 11.970 1.00 96.44 95 ALA A N 1
ATOM 590 C CA . ALA A 1 95 ? -9.978 -15.540 12.453 1.00 96.44 95 ALA A CA 1
ATOM 591 C C . ALA A 1 95 ? -8.774 -14.838 11.790 1.00 96.44 95 ALA A C 1
ATOM 593 O O . ALA A 1 95 ? -7.885 -14.299 12.447 1.00 96.44 95 ALA A O 1
ATOM 594 N N . GLN A 1 96 ? -8.765 -14.771 10.458 1.00 97.12 96 GLN A N 1
ATOM 595 C CA . GLN A 1 96 ? -7.692 -14.137 9.695 1.00 97.12 96 GLN A CA 1
ATOM 596 C C . GLN A 1 96 ? -8.244 -13.324 8.530 1.00 97.12 96 GLN A C 1
ATOM 598 O O . GLN A 1 96 ? -9.171 -13.751 7.847 1.00 97.12 96 GLN A O 1
ATOM 603 N N . VAL A 1 97 ? -7.611 -12.187 8.251 1.00 98.19 97 VAL A N 1
ATOM 604 C CA . VAL A 1 97 ? -7.925 -11.330 7.111 1.00 98.19 97 VAL A CA 1
ATOM 605 C C . VAL A 1 97 ? -6.694 -11.128 6.232 1.00 98.19 97 VAL A C 1
ATOM 607 O O . VAL A 1 97 ? -5.642 -10.703 6.702 1.00 98.19 97 VAL A O 1
ATOM 610 N N . ILE A 1 98 ? -6.848 -11.381 4.933 1.00 98.31 98 ILE A N 1
ATOM 611 C CA . ILE A 1 98 ? -5.858 -11.112 3.890 1.00 98.31 98 ILE A CA 1
ATOM 612 C C . ILE A 1 98 ? -6.520 -10.216 2.840 1.00 98.31 98 ILE A C 1
ATOM 614 O O . ILE A 1 98 ? -7.326 -10.685 2.040 1.00 98.31 98 ILE A O 1
ATOM 618 N N . ALA A 1 99 ? -6.180 -8.930 2.837 1.00 98.12 99 ALA A N 1
ATOM 619 C CA . ALA A 1 99 ? -6.695 -7.932 1.905 1.00 98.12 99 ALA A CA 1
ATOM 620 C C . ALA A 1 99 ? -5.589 -7.484 0.938 1.00 98.12 99 ALA A C 1
ATOM 622 O O . ALA A 1 99 ? -4.517 -7.059 1.369 1.00 98.12 99 ALA A O 1
ATOM 623 N N . THR A 1 100 ? -5.827 -7.569 -0.373 1.00 97.81 100 THR A N 1
ATOM 624 C CA . THR A 1 100 ? -4.809 -7.259 -1.393 1.00 97.81 100 THR A CA 1
ATOM 625 C C . THR A 1 100 ? -5.375 -6.442 -2.556 1.00 97.81 100 THR A C 1
ATOM 627 O O . THR A 1 100 ? -6.359 -6.815 -3.186 1.00 97.81 100 THR A O 1
ATOM 630 N N . VAL A 1 101 ? -4.737 -5.322 -2.886 1.00 97.31 101 VAL A N 1
ATOM 631 C CA . VAL A 1 101 ? -5.130 -4.437 -4.003 1.00 97.31 101 VAL A CA 1
ATOM 632 C C . VAL A 1 101 ? -3.914 -4.040 -4.835 1.00 97.31 101 VAL A C 1
ATOM 634 O O . VAL A 1 101 ? -3.632 -2.866 -5.079 1.00 97.31 101 VAL A O 1
ATOM 637 N N . ASN A 1 102 ? -3.151 -5.054 -5.239 1.00 96.94 102 ASN A N 1
ATOM 638 C CA . ASN A 1 102 ? -1.900 -4.864 -5.963 1.00 96.94 102 ASN A CA 1
ATOM 639 C C . ASN A 1 102 ? -2.135 -4.466 -7.424 1.00 96.94 102 ASN A C 1
ATOM 641 O O . ASN A 1 102 ? -3.052 -4.976 -8.064 1.00 96.94 102 ASN A O 1
ATOM 645 N N . ALA A 1 103 ? -1.274 -3.617 -7.976 1.00 98.06 103 ALA A N 1
ATOM 646 C CA . ALA A 1 103 ? -1.332 -3.229 -9.379 1.00 98.06 103 ALA A CA 1
ATOM 647 C C . ALA A 1 103 ? 0.031 -3.314 -10.061 1.00 98.06 103 ALA A C 1
ATOM 649 O O . ALA A 1 103 ? 1.026 -2.834 -9.523 1.00 98.06 103 ALA A O 1
ATOM 650 N N . THR A 1 104 ? 0.061 -3.868 -11.270 1.00 98.44 104 THR A N 1
ATOM 651 C CA . THR A 1 104 ? 1.285 -3.996 -12.071 1.00 98.44 104 THR A CA 1
ATOM 652 C C . THR A 1 104 ? 1.056 -3.443 -13.468 1.00 98.44 104 THR A C 1
ATOM 654 O O . THR A 1 104 ? 0.208 -3.955 -14.198 1.00 98.44 104 THR A O 1
ATOM 657 N N . GLY A 1 105 ? 1.784 -2.391 -13.835 1.00 98.31 105 GLY A N 1
ATOM 658 C CA . GLY A 1 105 ? 1.780 -1.864 -15.195 1.00 98.31 105 GLY A CA 1
ATOM 659 C C . GLY A 1 105 ? 2.288 -2.895 -16.203 1.00 98.31 105 GLY A C 1
ATOM 660 O O . GLY A 1 105 ? 3.060 -3.784 -15.857 1.00 98.31 105 GLY A O 1
ATOM 661 N N . GLY A 1 106 ? 1.827 -2.801 -17.446 1.00 97.81 106 GLY A N 1
ATOM 662 C CA . GLY A 1 106 ? 2.243 -3.706 -18.510 1.00 97.81 106 GLY A CA 1
ATOM 663 C C . GLY A 1 106 ? 3.689 -3.476 -18.941 1.00 97.81 106 GLY A C 1
ATOM 664 O O . GLY A 1 106 ? 4.224 -2.377 -18.816 1.00 97.81 106 GLY A O 1
ATOM 665 N N . GLU A 1 107 ? 4.308 -4.504 -19.505 1.00 96.75 107 GLU A N 1
ATOM 666 C CA . GLU A 1 107 ? 5.663 -4.410 -20.049 1.00 96.75 107 GLU A CA 1
ATOM 667 C C . GLU A 1 107 ? 5.676 -3.692 -21.403 1.00 96.75 107 GLU A C 1
ATOM 669 O O . GLU A 1 107 ? 4.861 -3.974 -22.291 1.00 96.75 107 GLU A O 1
ATOM 674 N N . GLY A 1 108 ? 6.633 -2.784 -21.572 1.00 95.31 108 GLY A N 1
ATOM 675 C CA . GLY A 1 108 ? 6.965 -2.193 -22.857 1.00 95.31 108 GLY A CA 1
ATOM 676 C C . GLY A 1 108 ? 7.649 -3.214 -23.769 1.00 95.31 108 GLY A C 1
ATOM 677 O O . GLY A 1 108 ? 8.486 -3.997 -23.323 1.00 95.31 108 GLY A O 1
ATOM 678 N N . ILE A 1 109 ? 7.335 -3.212 -25.065 1.00 91.94 109 ILE A N 1
ATOM 679 C CA . ILE A 1 109 ? 8.008 -4.072 -26.059 1.00 91.94 109 ILE A CA 1
ATOM 680 C C . ILE A 1 109 ? 8.669 -3.247 -27.164 1.00 91.94 109 ILE A C 1
ATOM 682 O O . ILE A 1 109 ? 8.160 -2.198 -27.546 1.00 91.94 109 ILE A O 1
ATOM 686 N N . ASN A 1 110 ? 9.786 -3.744 -27.707 1.00 88.69 110 ASN A N 1
ATOM 687 C CA . ASN A 1 110 ? 10.483 -3.177 -28.873 1.00 88.69 110 ASN A CA 1
ATOM 688 C C . ASN A 1 110 ? 10.796 -1.670 -28.753 1.00 88.69 110 ASN A C 1
ATOM 690 O O . ASN A 1 110 ? 10.490 -0.901 -29.659 1.00 88.69 110 ASN A O 1
ATOM 694 N N . GLY A 1 111 ? 11.372 -1.236 -27.630 1.00 89.75 111 GLY A N 1
ATOM 695 C CA . GLY A 1 111 ? 11.626 0.183 -27.345 1.00 89.75 111 GLY A CA 1
ATOM 696 C C . GLY A 1 111 ? 10.408 0.964 -26.839 1.00 89.75 111 GLY A C 1
ATOM 697 O O . GLY A 1 111 ? 10.493 2.171 -26.626 1.00 89.75 111 GLY A O 1
ATOM 698 N N . GLY A 1 112 ? 9.281 0.286 -26.631 1.00 93.56 112 GLY A N 1
ATOM 699 C CA . GLY A 1 112 ? 8.085 0.834 -26.010 1.00 93.56 112 GLY A CA 1
ATOM 700 C C . GLY A 1 112 ? 8.248 1.106 -24.516 1.00 93.56 112 GLY A C 1
ATOM 701 O O . GLY A 1 112 ? 8.922 0.347 -23.821 1.00 93.56 112 GLY A O 1
ATOM 702 N N . ALA A 1 113 ? 7.629 2.170 -24.006 1.00 94.75 113 ALA A N 1
ATOM 703 C CA . ALA A 1 113 ? 7.678 2.504 -22.582 1.00 94.75 113 ALA A CA 1
ATOM 704 C C . ALA A 1 113 ? 6.857 1.521 -21.732 1.00 94.75 113 ALA A C 1
ATOM 706 O O . ALA A 1 113 ? 5.832 1.003 -22.184 1.00 94.75 113 ALA A O 1
ATOM 707 N N . GLY A 1 114 ? 7.297 1.310 -20.491 1.00 97.19 114 GLY A N 1
ATOM 708 C CA . GLY A 1 114 ? 6.571 0.517 -19.505 1.00 97.19 114 GLY A CA 1
ATOM 709 C C . GLY A 1 114 ? 5.301 1.206 -19.003 1.00 97.19 114 GLY A C 1
ATOM 710 O O . GLY A 1 114 ? 5.213 2.434 -18.936 1.00 97.19 114 GLY A O 1
ATOM 711 N N . GLY A 1 115 ? 4.299 0.407 -18.646 1.00 98.06 115 GLY A N 1
ATOM 712 C CA . GLY A 1 115 ? 2.996 0.872 -18.187 1.00 98.06 115 GLY A CA 1
ATOM 713 C C . GLY A 1 115 ? 3.021 1.312 -16.726 1.00 98.06 115 GLY A C 1
ATOM 714 O O . GLY A 1 115 ? 3.831 0.844 -15.925 1.00 98.06 115 GLY A O 1
ATOM 715 N N . MET A 1 116 ? 2.103 2.197 -16.348 1.00 98.31 116 MET A N 1
ATOM 716 C CA . MET A 1 116 ? 1.947 2.630 -14.959 1.00 98.31 116 MET A CA 1
ATOM 717 C C . MET A 1 116 ? 1.242 1.560 -14.116 1.00 98.31 116 MET A C 1
ATOM 719 O O . MET A 1 116 ? 0.231 1.007 -14.548 1.00 98.31 116 MET A O 1
ATOM 723 N N . GLY A 1 117 ? 1.713 1.326 -12.891 1.00 98.44 117 GLY A N 1
ATOM 724 C CA . GLY A 1 117 ? 0.978 0.595 -11.857 1.00 98.44 117 GLY A CA 1
ATOM 725 C C . GLY A 1 117 ? 0.517 1.525 -10.738 1.00 98.44 117 GLY A C 1
ATOM 726 O O . GLY A 1 117 ? 1.321 2.270 -10.184 1.00 98.44 117 GLY A O 1
ATOM 727 N N . LYS A 1 118 ? -0.767 1.473 -10.379 1.00 98.06 118 LYS A N 1
ATOM 728 C CA . LYS A 1 118 ? -1.344 2.242 -9.271 1.00 98.06 118 LYS A CA 1
ATOM 729 C C . LYS A 1 118 ? -2.095 1.337 -8.303 1.00 98.06 118 LYS A C 1
ATOM 731 O O . LYS A 1 118 ? -3.092 0.733 -8.690 1.00 98.06 118 LYS A O 1
ATOM 736 N N . GLY A 1 119 ? -1.624 1.234 -7.064 1.00 96.06 119 GLY A N 1
ATOM 737 C CA . GLY A 1 119 ? -2.267 0.434 -6.022 1.00 96.06 119 GLY A CA 1
ATOM 738 C C . GLY A 1 119 ? -3.694 0.914 -5.739 1.00 96.06 119 GLY A C 1
ATOM 739 O O . GLY A 1 119 ? -4.019 2.082 -5.948 1.00 96.06 119 GLY A O 1
ATOM 740 N N . GLY A 1 120 ? -4.552 -0.003 -5.295 1.00 97.19 120 GLY A N 1
ATOM 741 C CA . GLY A 1 120 ? -5.933 0.310 -4.920 1.00 97.19 120 GLY A CA 1
ATOM 742 C C . GLY A 1 120 ? -6.081 0.770 -3.468 1.00 97.19 120 GLY A C 1
ATOM 743 O O . GLY A 1 120 ? -5.106 1.136 -2.813 1.00 97.19 120 GLY A O 1
ATOM 744 N N . ALA A 1 121 ? -7.303 0.697 -2.946 1.00 98.12 121 ALA A N 1
ATOM 745 C CA . ALA A 1 121 ? -7.618 1.038 -1.560 1.00 98.12 121 ALA A CA 1
ATOM 746 C C . ALA A 1 121 ? -8.056 -0.196 -0.755 1.00 98.12 121 ALA A C 1
ATOM 748 O O . ALA A 1 121 ? -8.842 -1.019 -1.230 1.00 98.12 121 ALA A O 1
ATOM 749 N N . ILE A 1 122 ? -7.570 -0.306 0.480 1.00 98.62 122 ILE A N 1
ATOM 750 C CA . ILE A 1 122 ? -8.031 -1.265 1.485 1.00 98.62 122 ILE A CA 1
ATOM 751 C C . ILE A 1 122 ? -8.652 -0.498 2.648 1.00 98.62 122 ILE A C 1
ATOM 753 O O . ILE A 1 122 ? -7.993 0.323 3.284 1.00 98.62 122 ILE A O 1
ATOM 757 N N . GLU A 1 123 ? -9.900 -0.821 2.966 1.00 97.94 123 GLU A N 1
ATOM 758 C CA . GLU A 1 123 ? -10.660 -0.217 4.056 1.00 97.94 123 GLU A CA 1
ATOM 759 C C . GLU A 1 123 ? -11.117 -1.287 5.054 1.00 97.94 123 GLU A C 1
ATOM 761 O O . GLU A 1 123 ? -11.997 -2.094 4.764 1.00 97.94 123 GLU A O 1
ATOM 766 N N . ILE A 1 124 ? -10.554 -1.277 6.259 1.00 97.81 124 ILE A N 1
ATOM 767 C CA . ILE A 1 124 ? -10.972 -2.131 7.373 1.00 97.81 124 ILE A CA 1
ATOM 768 C C . ILE A 1 124 ? -11.571 -1.229 8.449 1.00 97.81 124 ILE A C 1
ATOM 770 O O . ILE A 1 124 ? -10.849 -0.491 9.118 1.00 97.81 124 ILE A O 1
ATOM 774 N N . PHE A 1 125 ? -12.894 -1.235 8.593 1.00 96.19 125 PHE A N 1
ATOM 775 C CA . PHE A 1 125 ? -13.581 -0.240 9.420 1.00 96.19 125 PHE A CA 1
ATOM 776 C C . PHE A 1 125 ? -14.653 -0.841 10.323 1.00 96.19 125 PHE A C 1
ATOM 778 O O . PHE A 1 125 ? -15.546 -1.551 9.868 1.00 96.19 125 PHE A O 1
ATOM 785 N N . ALA A 1 126 ? -14.643 -0.431 11.590 1.00 95.50 126 ALA A N 1
ATOM 786 C CA . ALA A 1 126 ? -15.802 -0.492 12.471 1.00 95.50 126 ALA A CA 1
ATOM 787 C C . ALA A 1 126 ? -16.402 0.918 12.591 1.00 95.50 126 ALA A C 1
ATOM 789 O O . ALA A 1 126 ? -15.906 1.777 13.330 1.00 95.50 126 ALA A O 1
ATOM 790 N N . HIS A 1 127 ? -17.454 1.186 11.816 1.00 89.25 127 HIS A N 1
ATOM 791 C CA . HIS A 1 127 ? -18.116 2.486 11.815 1.00 89.25 127 HIS A CA 1
ATOM 792 C C . HIS A 1 127 ? -19.022 2.650 13.020 1.00 89.25 127 HIS A C 1
ATOM 794 O O . HIS A 1 127 ? -19.822 1.777 13.347 1.00 89.25 127 HIS A O 1
ATOM 800 N N . ASN A 1 128 ? -18.973 3.835 13.611 1.00 82.06 128 ASN A N 1
ATOM 801 C CA . ASN A 1 128 ? -19.968 4.213 14.588 1.00 82.06 128 ASN A CA 1
ATOM 802 C C . ASN A 1 128 ? -21.307 4.537 13.911 1.00 82.06 128 ASN A C 1
ATOM 804 O O . ASN A 1 128 ? -21.349 4.984 12.763 1.00 82.06 128 ASN A O 1
ATOM 808 N N . ALA A 1 129 ? -22.394 4.359 14.651 1.00 81.94 129 ALA A N 1
ATOM 809 C CA . ALA A 1 129 ? -23.722 4.763 14.219 1.00 81.94 129 ALA A CA 1
ATOM 810 C C . ALA A 1 129 ? -24.611 5.146 15.406 1.00 81.94 129 ALA A C 1
ATOM 812 O O . ALA A 1 129 ? -24.383 4.704 16.534 1.00 81.94 129 ALA A O 1
ATOM 813 N N . ILE A 1 130 ? -25.636 5.961 15.154 1.00 79.50 130 ILE A N 1
ATOM 814 C CA . ILE A 1 130 ? -26.589 6.393 16.191 1.00 79.50 130 ILE A CA 1
ATOM 815 C C . ILE A 1 130 ? -27.433 5.200 16.655 1.00 79.50 130 ILE A C 1
ATOM 817 O O . ILE A 1 130 ? -27.798 5.087 17.821 1.00 79.50 130 ILE A O 1
ATOM 821 N N . GLU A 1 131 ? -27.716 4.293 15.732 1.00 74.25 131 GLU A N 1
ATOM 822 C CA . GLU A 1 131 ? -28.675 3.210 15.871 1.00 74.25 131 GLU A CA 1
ATOM 823 C C . GLU A 1 131 ? -28.089 1.946 16.530 1.00 74.25 131 GLU A C 1
ATOM 825 O O . GLU A 1 131 ? -28.845 1.049 16.907 1.00 74.25 131 GLU A O 1
ATOM 830 N N . GLY A 1 132 ? -26.761 1.860 16.691 1.00 78.06 132 GLY A N 1
ATOM 831 C CA . GLY A 1 132 ? -26.081 0.715 17.301 1.00 78.06 132 GLY A CA 1
ATOM 832 C C . GLY A 1 132 ? -24.558 0.748 17.138 1.00 78.06 132 GLY A C 1
ATOM 833 O O . GLY A 1 132 ? -24.035 1.425 16.255 1.00 78.06 132 GLY A O 1
ATOM 834 N N . GLY A 1 133 ? -23.842 0.031 18.008 1.00 85.75 133 GLY A N 1
ATOM 835 C CA . GLY A 1 133 ? -22.383 -0.099 17.930 1.00 85.75 133 GLY A CA 1
ATOM 836 C C . GLY A 1 133 ? -21.925 -1.026 16.806 1.00 85.75 133 GLY A C 1
ATOM 837 O O . GLY A 1 133 ? -22.698 -1.848 16.315 1.00 85.75 133 GLY A O 1
ATOM 838 N N . ALA A 1 134 ? -20.660 -0.906 16.416 1.00 91.94 134 ALA A N 1
ATOM 839 C CA . ALA A 1 134 ? -20.006 -1.832 15.498 1.00 91.94 134 ALA A CA 1
ATOM 840 C C . ALA A 1 134 ? -18.786 -2.458 16.165 1.00 91.94 134 ALA A C 1
ATOM 842 O O . ALA A 1 134 ? -18.059 -1.771 16.880 1.00 91.94 134 ALA A O 1
ATOM 843 N N . LEU A 1 135 ? -18.555 -3.737 15.894 1.00 94.75 135 LEU A N 1
ATOM 844 C CA . LEU A 1 135 ? -17.393 -4.474 16.368 1.00 94.75 135 LEU A CA 1
ATOM 845 C C . LEU A 1 135 ? -16.743 -5.211 15.197 1.00 94.75 135 LEU A C 1
ATOM 847 O O . LEU A 1 135 ? -17.431 -5.877 14.424 1.00 94.75 135 LEU A O 1
ATOM 851 N N . LEU A 1 136 ? -15.426 -5.103 15.089 1.00 97.62 136 LEU A N 1
ATOM 852 C CA . LEU A 1 136 ? -14.608 -5.922 14.204 1.00 97.62 136 LEU A CA 1
ATOM 853 C C . LEU A 1 136 ? -13.498 -6.558 15.037 1.00 97.62 136 LEU A C 1
ATOM 855 O O . LEU A 1 136 ? -12.651 -5.841 15.568 1.00 97.62 136 LEU A O 1
ATOM 859 N N . THR A 1 137 ? -13.510 -7.884 15.143 1.00 98.06 137 THR A N 1
ATOM 860 C CA . THR A 1 137 ? -12.449 -8.667 15.782 1.00 98.06 137 THR A CA 1
ATOM 861 C C . THR A 1 137 ? -11.696 -9.491 14.746 1.00 98.06 137 THR A C 1
ATOM 863 O O . THR A 1 137 ? -12.322 -10.063 13.846 1.00 98.06 137 THR A O 1
ATOM 866 N N . ALA A 1 138 ? -10.365 -9.548 14.861 1.00 97.75 138 ALA A N 1
ATOM 867 C CA . ALA A 1 138 ? -9.578 -10.540 14.137 1.00 97.75 138 ALA A CA 1
ATOM 868 C C . ALA A 1 138 ? -8.281 -10.977 14.826 1.00 97.75 138 ALA A C 1
ATOM 870 O O . ALA A 1 138 ? -7.608 -10.162 15.445 1.00 97.75 138 ALA A O 1
ATOM 871 N N . ASP A 1 139 ? -7.851 -12.230 14.653 1.00 98.06 139 ASP A N 1
ATOM 872 C CA . ASP A 1 139 ? -6.553 -12.655 15.206 1.00 98.06 139 ASP A CA 1
ATOM 873 C C . ASP A 1 139 ? -5.396 -12.053 14.393 1.00 98.06 139 ASP A C 1
ATOM 875 O O . ASP A 1 139 ? -4.346 -11.689 14.924 1.00 98.06 139 ASP A O 1
ATOM 879 N N . SER A 1 140 ? -5.567 -11.924 13.074 1.00 97.81 140 SER A N 1
ATOM 880 C CA . SER A 1 140 ? -4.558 -11.296 12.218 1.00 97.81 140 SER A CA 1
ATOM 881 C C . SER A 1 140 ? -5.135 -10.600 10.990 1.00 97.81 140 SER A C 1
ATOM 883 O O . SER A 1 140 ? -6.115 -11.048 10.395 1.00 97.81 140 SER A O 1
ATOM 885 N N . LEU A 1 141 ? -4.471 -9.519 10.583 1.00 98.50 141 LEU A N 1
ATOM 886 C CA . LEU A 1 141 ? -4.747 -8.746 9.380 1.00 98.50 141 LEU A CA 1
ATOM 887 C C . LEU A 1 141 ? -3.455 -8.536 8.581 1.00 98.50 141 LEU A C 1
ATOM 889 O O . LEU A 1 141 ? -2.524 -7.878 9.047 1.00 98.50 141 LEU A O 1
ATOM 893 N N . LEU A 1 142 ? -3.439 -9.030 7.345 1.00 98.56 142 LEU A N 1
ATOM 894 C CA . LEU A 1 142 ? -2.469 -8.676 6.314 1.00 98.56 142 LEU A CA 1
ATOM 895 C C . LEU A 1 142 ? -3.158 -7.806 5.259 1.00 98.56 142 LEU A C 1
ATOM 897 O O . LEU A 1 142 ? -4.079 -8.270 4.591 1.00 98.56 142 LEU A O 1
ATOM 901 N N . ALA A 1 143 ? -2.705 -6.566 5.085 1.00 98.50 143 ALA A N 1
ATOM 902 C CA . ALA A 1 143 ? -3.249 -5.635 4.099 1.00 98.50 143 ALA A CA 1
ATOM 903 C C . ALA A 1 143 ? -2.144 -5.096 3.183 1.00 98.50 143 ALA A C 1
ATOM 905 O O . ALA A 1 143 ? -1.218 -4.430 3.645 1.00 98.50 143 ALA A O 1
ATOM 906 N N . GLN A 1 144 ? -2.246 -5.371 1.880 1.00 98.19 144 GLN A N 1
ATOM 907 C CA . GLN A 1 144 ? -1.224 -5.018 0.894 1.00 98.19 144 GLN A CA 1
ATOM 908 C C . GLN A 1 144 ? -1.811 -4.243 -0.287 1.00 98.19 144 GLN A C 1
ATOM 910 O O . GLN A 1 144 ? -2.600 -4.772 -1.068 1.00 98.19 144 GLN A O 1
ATOM 915 N N . ALA A 1 145 ? -1.380 -2.996 -0.446 1.00 97.38 145 ALA A N 1
ATOM 916 C CA . ALA A 1 145 ? -1.752 -2.110 -1.542 1.00 97.38 145 ALA A CA 1
ATOM 917 C C . ALA A 1 145 ? -0.501 -1.717 -2.347 1.00 97.38 145 ALA A C 1
ATOM 919 O O . ALA A 1 145 ? -0.040 -0.574 -2.302 1.00 97.38 145 ALA A O 1
ATOM 920 N N . THR A 1 146 ? 0.102 -2.699 -3.024 1.00 97.12 146 THR A N 1
ATOM 921 C CA . THR A 1 146 ? 1.405 -2.540 -3.692 1.00 97.12 146 THR A CA 1
ATOM 922 C C . THR A 1 146 ? 1.253 -2.134 -5.154 1.00 97.12 146 THR A C 1
ATOM 924 O O . THR A 1 146 ? 0.357 -2.611 -5.847 1.00 97.12 146 THR A O 1
ATOM 927 N N . ALA A 1 147 ? 2.162 -1.304 -5.652 1.00 98.06 147 ALA A N 1
ATOM 928 C CA . ALA A 1 147 ? 2.219 -0.911 -7.051 1.00 98.06 147 ALA A CA 1
ATOM 929 C C . ALA A 1 147 ? 3.578 -1.208 -7.683 1.00 98.06 147 ALA A C 1
ATOM 931 O O . ALA A 1 147 ? 4.622 -0.934 -7.090 1.00 98.06 147 ALA A O 1
ATOM 932 N N . LEU A 1 148 ? 3.559 -1.744 -8.900 1.00 98.56 148 LEU A N 1
ATOM 933 C CA . LEU A 1 148 ? 4.739 -1.973 -9.724 1.00 98.56 148 LEU A CA 1
ATOM 934 C C . LEU A 1 148 ? 4.551 -1.308 -11.088 1.00 98.56 148 LEU A C 1
ATOM 936 O O . LEU A 1 148 ? 3.546 -1.545 -11.758 1.00 98.56 148 LEU A O 1
ATOM 940 N N . GLY A 1 149 ? 5.517 -0.497 -11.505 1.00 98.31 149 GLY A N 1
ATOM 941 C CA . GLY A 1 149 ? 5.607 -0.034 -12.886 1.00 98.31 149 GLY A CA 1
ATOM 942 C C . GLY A 1 149 ? 6.116 -1.161 -13.782 1.00 98.31 149 GLY A C 1
ATOM 943 O O . GLY A 1 149 ? 6.950 -1.953 -13.348 1.00 98.31 149 GLY A O 1
ATOM 944 N N . GLY A 1 150 ? 5.620 -1.247 -15.015 1.00 98.12 150 GLY A N 1
ATOM 945 C CA . GLY A 1 150 ? 6.121 -2.230 -15.979 1.00 98.12 150 GLY A CA 1
ATOM 946 C C . GLY A 1 150 ? 7.494 -1.841 -16.524 1.00 98.12 150 GLY A C 1
ATOM 947 O O . GLY A 1 150 ? 7.839 -0.660 -16.550 1.00 98.12 150 GLY A O 1
ATOM 948 N N . GLY A 1 151 ? 8.299 -2.801 -16.957 1.00 97.69 151 GLY A N 1
ATOM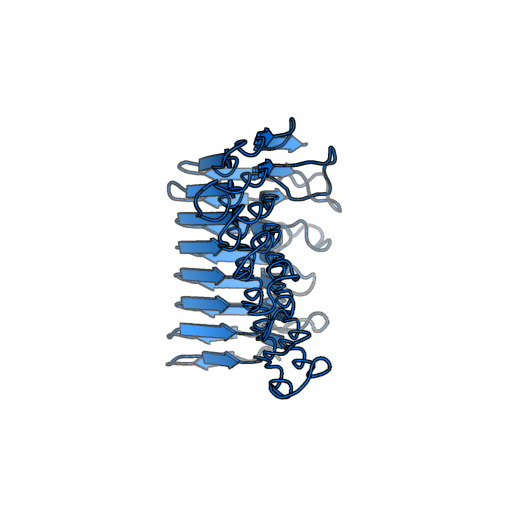 949 C CA . GLY A 1 151 ? 9.599 -2.531 -17.567 1.00 97.69 151 GLY A CA 1
ATOM 950 C C . GLY A 1 151 ? 9.496 -1.806 -18.911 1.00 97.69 151 GLY A C 1
ATOM 951 O O . GLY A 1 151 ? 8.520 -1.936 -19.651 1.00 97.69 151 GLY A O 1
ATOM 952 N N . GLY A 1 152 ? 10.519 -1.018 -19.234 1.00 96.38 152 GLY A N 1
ATOM 953 C CA . GLY A 1 152 ? 10.720 -0.481 -20.574 1.00 96.38 152 GLY A CA 1
ATOM 954 C C . GLY A 1 152 ? 11.191 -1.573 -21.536 1.00 96.38 152 GLY A C 1
ATOM 955 O O . GLY A 1 152 ? 12.019 -2.416 -21.193 1.00 96.38 152 GLY A O 1
ATOM 956 N N . GLY A 1 153 ? 10.696 -1.541 -22.770 1.00 93.94 153 GLY A N 1
ATOM 957 C CA . GLY A 1 153 ? 11.095 -2.469 -23.816 1.00 93.94 153 GLY A CA 1
ATOM 958 C C . GLY A 1 153 ? 12.527 -2.243 -24.294 1.00 93.94 153 GLY A C 1
ATOM 959 O O . GLY A 1 153 ? 12.978 -1.112 -24.475 1.00 93.94 153 GLY A O 1
ATOM 960 N N . ASN A 1 154 ? 13.232 -3.335 -24.576 1.00 91.94 154 ASN A N 1
ATOM 961 C CA . ASN A 1 154 ? 14.557 -3.273 -25.191 1.00 91.94 154 ASN A CA 1
ATOM 962 C C . ASN A 1 154 ? 14.460 -2.825 -26.657 1.00 91.94 154 ASN A C 1
ATOM 964 O O . ASN A 1 154 ? 13.504 -3.184 -27.350 1.00 91.94 154 ASN A O 1
ATOM 968 N N . ILE A 1 155 ? 15.464 -2.090 -27.137 1.00 88.75 155 ILE A N 1
ATOM 969 C CA . ILE A 1 155 ? 15.550 -1.616 -28.521 1.00 88.75 155 ILE A CA 1
ATOM 970 C C . ILE A 1 155 ? 16.883 -2.004 -29.164 1.00 88.75 155 ILE A C 1
ATOM 972 O O . ILE A 1 155 ? 17.939 -1.874 -28.552 1.00 88.75 155 ILE A O 1
ATOM 976 N N . PHE A 1 156 ? 16.820 -2.473 -30.415 1.00 84.56 156 PHE A N 1
ATOM 977 C CA . PHE A 1 156 ? 17.983 -2.894 -31.211 1.00 84.56 156 PHE A CA 1
ATOM 978 C C . PHE A 1 156 ? 18.360 -1.906 -32.325 1.00 84.56 156 PHE A C 1
ATOM 980 O O . PHE A 1 156 ? 19.263 -2.182 -33.112 1.00 84.56 156 PHE A O 1
ATOM 987 N N . ASP A 1 157 ? 17.673 -0.764 -32.405 1.00 83.12 157 ASP A N 1
ATOM 988 C CA . ASP A 1 157 ? 18.046 0.317 -33.315 1.00 83.12 157 ASP A CA 1
ATOM 989 C C . ASP A 1 157 ? 19.292 1.039 -32.768 1.00 83.12 157 ASP A C 1
ATOM 991 O O . ASP A 1 157 ? 19.259 1.523 -31.633 1.00 83.12 157 ASP A O 1
ATOM 995 N N . PRO A 1 158 ? 20.389 1.127 -33.544 1.00 80.69 158 PRO A N 1
ATOM 996 C CA . PRO A 1 158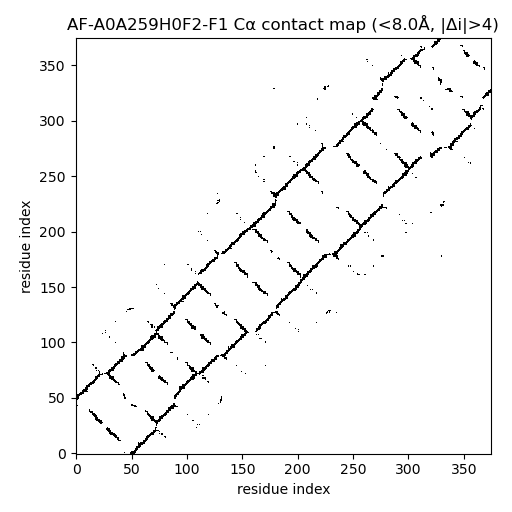 ? 21.618 1.789 -33.116 1.00 80.69 158 PRO A CA 1
ATOM 997 C C . PRO A 1 158 ? 21.492 3.285 -32.841 1.00 80.69 158 PRO A C 1
ATOM 999 O O . PRO A 1 158 ? 22.387 3.848 -32.220 1.00 80.69 158 PRO A O 1
ATOM 1002 N N . ASN A 1 159 ? 20.412 3.929 -33.280 1.00 81.75 159 ASN A N 1
ATOM 1003 C CA . ASN A 1 159 ? 20.207 5.362 -33.084 1.00 81.75 159 ASN A CA 1
ATOM 1004 C C . ASN A 1 159 ? 19.105 5.675 -32.064 1.00 81.75 159 ASN A C 1
ATOM 1006 O O . ASN A 1 159 ? 18.665 6.823 -31.987 1.00 81.75 159 ASN A O 1
ATOM 1010 N N . ALA A 1 160 ? 18.617 4.673 -31.328 1.00 85.44 160 ALA A N 1
ATOM 1011 C CA . ALA A 1 160 ? 17.536 4.853 -30.373 1.00 85.44 160 ALA A CA 1
ATOM 1012 C C . ALA A 1 160 ? 17.997 4.627 -28.931 1.00 85.44 160 ALA A C 1
ATOM 1014 O O . ALA A 1 160 ? 18.699 3.664 -28.617 1.00 85.44 160 ALA A O 1
ATOM 1015 N N . VAL A 1 161 ? 17.531 5.510 -28.050 1.00 87.56 161 VAL A N 1
ATOM 1016 C CA . VAL A 1 161 ? 17.673 5.368 -26.600 1.00 87.56 161 VAL A CA 1
ATOM 1017 C C . VAL A 1 161 ? 16.761 4.265 -26.071 1.00 87.56 161 VAL A C 1
ATOM 1019 O O . VAL A 1 161 ? 15.714 3.965 -26.652 1.00 87.56 161 VAL A O 1
ATOM 1022 N N . GLY A 1 162 ? 17.144 3.677 -24.941 1.00 92.19 162 GLY A N 1
ATOM 1023 C CA . GLY A 1 162 ? 16.352 2.652 -24.275 1.00 92.19 162 GLY A CA 1
ATOM 1024 C C . GLY A 1 162 ? 15.021 3.212 -23.779 1.00 92.19 162 GLY A C 1
ATOM 1025 O O . GLY A 1 162 ? 14.898 4.394 -23.447 1.00 92.19 162 GLY A O 1
ATOM 1026 N N . ALA A 1 163 ? 14.003 2.358 -23.724 1.00 95.06 163 ALA A N 1
ATOM 1027 C CA . ALA A 1 163 ? 12.676 2.789 -23.316 1.00 95.06 163 ALA A CA 1
ATOM 1028 C C . ALA A 1 163 ? 12.607 3.129 -21.825 1.00 95.06 163 ALA A C 1
ATOM 1030 O O . ALA A 1 163 ? 13.274 2.516 -20.997 1.00 95.06 163 ALA A O 1
ATOM 1031 N N . VAL A 1 164 ? 11.742 4.066 -21.456 1.00 96.75 164 VAL A N 1
ATOM 1032 C CA . VAL A 1 164 ? 11.548 4.432 -20.049 1.00 96.75 164 VAL A CA 1
ATOM 1033 C C . VAL A 1 164 ? 10.725 3.359 -19.328 1.00 96.75 164 VAL A C 1
ATOM 1035 O O . VAL A 1 164 ? 9.752 2.837 -19.880 1.00 96.75 164 VAL A O 1
ATOM 1038 N N . GLY A 1 165 ? 11.113 3.039 -18.094 1.00 97.94 165 GLY A N 1
ATOM 1039 C CA . GLY A 1 165 ? 10.345 2.183 -17.196 1.00 97.94 165 GLY A CA 1
ATOM 1040 C C . GLY A 1 165 ? 9.063 2.855 -16.697 1.00 97.94 165 GLY A C 1
ATOM 1041 O O . GLY A 1 165 ? 8.965 4.076 -16.579 1.00 97.94 165 GLY A O 1
ATOM 1042 N N . GLY A 1 1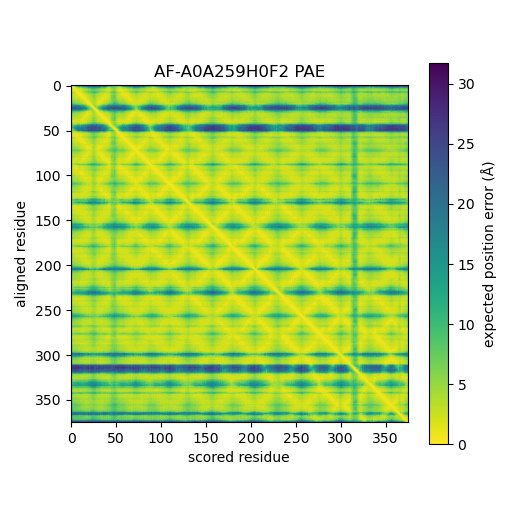66 ? 8.057 2.049 -16.390 1.00 98.19 166 GLY A N 1
ATOM 1043 C CA . GLY A 1 166 ? 6.744 2.498 -15.952 1.00 98.19 166 GLY A CA 1
ATOM 1044 C C . GLY A 1 166 ? 6.746 3.130 -14.562 1.00 98.19 166 GLY A C 1
ATOM 1045 O O . GLY A 1 166 ? 7.534 2.773 -13.686 1.00 98.19 166 GLY A O 1
ATOM 1046 N N . ILE A 1 167 ? 5.826 4.065 -14.337 1.00 98.25 167 ILE A N 1
ATOM 1047 C CA . ILE A 1 167 ? 5.642 4.726 -13.037 1.00 98.25 167 ILE A CA 1
ATOM 1048 C C . ILE A 1 167 ? 4.896 3.792 -12.070 1.00 98.25 167 ILE A C 1
ATOM 1050 O O . ILE A 1 167 ? 4.006 3.052 -12.488 1.00 98.25 167 ILE A O 1
ATOM 1054 N N . ALA A 1 168 ? 5.211 3.864 -10.776 1.00 98.31 168 ALA A N 1
ATOM 1055 C CA . ALA A 1 168 ? 4.466 3.194 -9.714 1.00 98.31 168 ALA A CA 1
ATOM 1056 C C . ALA A 1 168 ? 3.933 4.174 -8.664 1.00 98.31 168 ALA A C 1
ATOM 1058 O O . ALA A 1 168 ? 4.691 4.970 -8.114 1.00 98.31 168 ALA A O 1
ATOM 1059 N N . GLU A 1 169 ? 2.649 4.066 -8.330 1.00 97.62 169 GLU A N 1
ATOM 1060 C CA . GLU A 1 169 ? 2.001 4.798 -7.234 1.00 97.62 169 GLU A CA 1
ATOM 1061 C C . GLU A 1 169 ? 1.388 3.809 -6.239 1.00 97.62 169 GLU A C 1
ATOM 1063 O O . GLU A 1 169 ? 0.447 3.096 -6.580 1.00 97.62 169 GLU A O 1
ATOM 1068 N N . GLY A 1 170 ? 1.916 3.744 -5.016 1.00 95.69 170 GLY A N 1
ATOM 1069 C CA . GLY A 1 170 ? 1.404 2.865 -3.965 1.00 95.69 170 GLY A CA 1
ATOM 1070 C C . GLY A 1 170 ? -0.045 3.199 -3.606 1.00 95.69 170 GLY A C 1
ATOM 1071 O O . GLY A 1 170 ? -0.499 4.326 -3.796 1.00 95.69 170 GLY A O 1
ATOM 1072 N N . GLY A 1 171 ? -0.779 2.207 -3.105 1.00 96.50 171 GLY A N 1
ATOM 1073 C CA . GLY A 1 171 ? -2.193 2.371 -2.778 1.00 96.50 171 GLY A CA 1
ATOM 1074 C C . GLY A 1 171 ? -2.445 2.934 -1.380 1.00 96.50 171 GLY A C 1
ATOM 1075 O O . GLY A 1 171 ? -1.573 3.530 -0.749 1.00 96.50 171 GLY A O 1
ATOM 1076 N N . GLU A 1 172 ? -3.652 2.721 -0.873 1.00 97.50 172 GLU A N 1
ATOM 1077 C CA . GLU A 1 172 ? -4.076 3.203 0.441 1.00 97.50 172 GLU A CA 1
ATOM 1078 C C . GLU A 1 172 ? -4.528 2.038 1.320 1.00 97.50 172 GLU A C 1
ATOM 1080 O O . GLU A 1 172 ? -5.247 1.148 0.872 1.00 97.50 172 GLU A O 1
ATOM 1085 N N . VAL A 1 173 ? -4.126 2.044 2.588 1.00 98.38 173 VAL A N 1
ATOM 1086 C CA . VAL A 1 173 ? -4.584 1.086 3.601 1.00 98.38 173 VAL A CA 1
ATOM 1087 C C . VAL A 1 173 ? -5.092 1.862 4.806 1.00 98.38 173 VAL A C 1
ATOM 1089 O O . VAL A 1 173 ? -4.336 2.605 5.425 1.00 98.38 173 VAL A O 1
ATOM 1092 N N . SER A 1 174 ? -6.359 1.675 5.162 1.00 97.75 174 SER A N 1
ATOM 1093 C CA . SER A 1 174 ? -7.007 2.341 6.293 1.00 97.75 174 SER A CA 1
ATOM 1094 C C . SER A 1 174 ? -7.632 1.318 7.238 1.00 97.75 174 SER A C 1
ATOM 1096 O O . SER A 1 174 ? -8.480 0.537 6.814 1.00 97.75 174 SER A O 1
ATOM 1098 N N . VAL A 1 175 ? -7.232 1.327 8.514 1.00 98.31 175 VAL A N 1
ATOM 1099 C CA . VAL A 1 175 ? -7.705 0.380 9.542 1.00 98.31 175 VAL A CA 1
ATOM 1100 C C . VAL A 1 175 ? -8.201 1.125 10.779 1.00 98.31 175 VAL A C 1
ATOM 1102 O O . VAL A 1 175 ? -7.405 1.566 11.608 1.00 98.31 175 VAL A O 1
ATOM 1105 N N . PHE A 1 176 ? -9.515 1.272 10.931 1.00 97.31 176 PHE A N 1
ATOM 1106 C CA . PHE A 1 176 ? -10.074 2.166 11.944 1.00 97.31 176 PHE A CA 1
ATOM 1107 C C . PHE A 1 176 ? -11.261 1.605 12.724 1.00 97.31 176 PHE A C 1
ATOM 1109 O O . PHE A 1 176 ? -12.243 1.120 12.163 1.00 97.31 176 PHE A O 1
ATOM 1116 N N . GLY A 1 177 ? -11.227 1.829 14.037 1.00 95.25 177 GLY A N 1
ATOM 1117 C CA . GLY A 1 177 ? -12.441 2.000 14.833 1.00 95.25 177 GLY A CA 1
ATOM 1118 C C . GLY A 1 177 ? -12.973 3.433 14.715 1.00 95.25 177 GLY A C 1
ATOM 1119 O O . GLY A 1 177 ? -12.292 4.337 14.221 1.00 95.25 177 GLY A O 1
ATOM 1120 N N . SER A 1 178 ? -14.169 3.686 15.242 1.00 93.25 178 SER A N 1
ATOM 1121 C CA . SER A 1 178 ? -14.767 5.027 15.268 1.00 93.25 178 SER A CA 1
ATOM 1122 C C . SER A 1 178 ? -15.140 5.426 16.693 1.00 93.25 178 SER A C 1
ATOM 1124 O O . SER A 1 178 ? -15.930 4.733 17.327 1.00 93.25 178 SER A O 1
ATOM 1126 N N . ALA A 1 179 ? -14.650 6.575 17.168 1.00 88.62 179 ALA A N 1
ATOM 1127 C CA . ALA A 1 179 ? -14.716 7.002 18.573 1.00 88.62 179 ALA A CA 1
ATOM 1128 C C . ALA A 1 179 ? -16.107 6.944 19.232 1.00 88.62 179 ALA A C 1
ATOM 1130 O O . ALA A 1 179 ? -16.205 6.653 20.415 1.00 88.62 179 ALA A O 1
ATOM 1131 N N . GLY A 1 180 ? -17.195 7.147 18.483 1.00 87.44 180 GLY A N 1
ATOM 1132 C CA . GLY A 1 180 ? -18.550 7.019 19.029 1.00 87.44 180 GLY A CA 1
ATOM 1133 C C . GLY A 1 180 ? -18.830 5.645 19.654 1.00 87.44 180 GLY A C 1
ATOM 1134 O O . GLY A 1 180 ? -18.903 5.499 20.871 1.00 87.44 180 GLY A O 1
ATOM 1135 N N . ASN A 1 181 ? -19.010 4.620 18.830 1.00 89.81 181 ASN A N 1
ATOM 1136 C CA . ASN A 1 181 ? -19.305 3.248 19.266 1.00 89.81 181 ASN A CA 1
ATOM 1137 C C . ASN A 1 181 ? -18.811 2.192 18.262 1.00 89.81 181 ASN A C 1
ATOM 1139 O O . ASN A 1 181 ? -19.384 1.109 18.171 1.00 89.81 181 ASN A O 1
ATOM 1143 N N . GLY A 1 182 ? -17.781 2.524 17.480 1.00 94.00 182 GLY A N 1
ATOM 1144 C CA . GLY A 1 182 ? -17.090 1.578 16.608 1.00 94.00 182 GLY A CA 1
ATOM 1145 C C . GLY A 1 182 ? -15.842 1.045 17.302 1.00 94.00 182 GLY A C 1
ATOM 1146 O O . GLY A 1 182 ? -14.964 1.828 17.667 1.00 94.00 182 GLY A O 1
ATOM 1147 N N . GLN A 1 183 ? -15.771 -0.268 17.477 1.00 96.19 183 GLN A N 1
ATOM 1148 C CA . GLN A 1 183 ? -14.682 -0.965 18.148 1.00 96.19 183 GLN A CA 1
ATOM 1149 C C . GLN A 1 183 ? -13.944 -1.874 17.172 1.00 96.19 183 GLN A C 1
ATOM 1151 O O . GLN A 1 183 ? -14.567 -2.617 16.413 1.00 96.19 183 GLN A O 1
ATOM 1156 N N . ILE A 1 184 ? -12.617 -1.819 17.213 1.00 97.62 184 ILE A N 1
ATOM 1157 C CA . ILE A 1 184 ? -11.747 -2.744 16.491 1.00 97.62 184 ILE A CA 1
ATOM 1158 C C . ILE A 1 184 ? -10.782 -3.405 17.478 1.00 97.62 184 ILE A C 1
ATOM 1160 O O . ILE A 1 184 ? -10.210 -2.716 18.325 1.00 97.62 184 ILE A O 1
ATOM 1164 N N . ASP A 1 185 ? -10.628 -4.721 17.381 1.00 98.25 185 ASP A N 1
ATOM 1165 C CA . ASP A 1 185 ? -9.691 -5.510 18.186 1.00 98.25 185 ASP A CA 1
ATOM 1166 C C . ASP A 1 185 ? -8.967 -6.504 17.275 1.00 98.25 185 ASP A C 1
ATOM 1168 O O . ASP A 1 185 ? -9.593 -7.411 16.725 1.00 98.25 185 ASP A O 1
ATOM 1172 N N . ILE A 1 186 ? -7.677 -6.274 17.023 1.00 98.25 186 ILE A N 1
ATOM 1173 C CA . ILE A 1 186 ? -6.887 -7.124 16.127 1.00 98.25 186 ILE A CA 1
ATOM 1174 C C . ILE A 1 186 ? -5.538 -7.476 16.754 1.00 98.25 186 ILE A C 1
ATOM 1176 O O . ILE A 1 186 ? -4.717 -6.596 17.000 1.00 98.25 186 ILE A O 1
ATOM 1180 N N . GLU A 1 187 ? -5.248 -8.760 16.942 1.00 97.44 187 GLU A N 1
ATOM 1181 C CA . GLU A 1 187 ? -4.027 -9.188 17.646 1.00 97.44 187 GLU A CA 1
ATOM 1182 C C . GLU A 1 187 ? -2.736 -8.953 16.829 1.00 97.44 187 GLU A C 1
ATOM 1184 O O . GLU A 1 187 ? -1.701 -8.577 17.384 1.00 97.44 187 GLU A O 1
ATOM 1189 N N . ALA A 1 188 ? -2.762 -9.083 15.498 1.00 97.75 188 ALA A N 1
ATOM 1190 C CA . ALA A 1 188 ? -1.590 -8.811 14.655 1.00 97.75 188 ALA A CA 1
ATOM 1191 C C . ALA A 1 188 ? -1.929 -8.066 13.356 1.00 97.75 188 ALA A C 1
ATOM 1193 O O . ALA A 1 188 ? -2.775 -8.510 12.582 1.00 97.75 188 ALA A O 1
ATOM 1194 N N . LEU A 1 189 ? -1.231 -6.959 13.081 1.00 98.00 189 LEU A N 1
ATOM 1195 C CA . LEU A 1 189 ? -1.389 -6.162 11.861 1.00 98.00 189 LEU A CA 1
ATOM 1196 C C . LEU A 1 189 ? -0.083 -6.111 11.073 1.00 98.00 189 LEU A C 1
ATOM 1198 O O . LEU A 1 189 ? 0.949 -5.679 11.586 1.00 98.00 189 LEU A O 1
ATOM 1202 N N . ASN A 1 190 ? -0.164 -6.455 9.792 1.00 98.50 190 ASN A N 1
ATOM 1203 C CA . ASN A 1 190 ? 0.884 -6.215 8.813 1.00 98.50 190 ASN A CA 1
ATOM 1204 C C . ASN A 1 190 ? 0.291 -5.441 7.630 1.00 98.50 190 ASN A C 1
ATOM 1206 O O . ASN A 1 190 ? -0.501 -5.971 6.849 1.00 98.50 190 ASN A O 1
ATOM 1210 N N . LEU A 1 191 ? 0.638 -4.159 7.550 1.00 98.62 191 LEU A N 1
ATOM 1211 C CA . LEU A 1 191 ? 0.090 -3.204 6.598 1.00 98.62 191 LEU A CA 1
ATOM 1212 C C . LEU A 1 191 ? 1.208 -2.711 5.678 1.00 98.62 191 LEU A C 1
ATOM 1214 O O . LEU A 1 191 ? 2.255 -2.258 6.148 1.00 98.62 191 LEU A O 1
ATOM 1218 N N . SER A 1 192 ? 0.984 -2.748 4.368 1.00 98.06 192 SER A N 1
ATOM 1219 C CA . SER A 1 192 ? 1.958 -2.253 3.397 1.00 98.06 192 SER A CA 1
ATOM 1220 C C . SER A 1 192 ? 1.303 -1.531 2.225 1.00 98.06 192 SER A C 1
ATOM 1222 O O . SER A 1 192 ? 0.414 -2.086 1.579 1.00 98.06 192 SER A O 1
ATOM 1224 N N . ALA A 1 193 ? 1.802 -0.342 1.901 1.00 97.25 193 ALA A N 1
ATOM 1225 C CA . ALA A 1 193 ? 1.402 0.447 0.738 1.00 97.25 193 ALA A CA 1
ATOM 1226 C C . ALA A 1 193 ? 2.647 0.865 -0.061 1.00 97.25 193 ALA A C 1
ATOM 1228 O O . ALA A 1 193 ? 3.080 2.020 -0.040 1.00 97.25 193 ALA A O 1
ATOM 1229 N N . ASN A 1 194 ? 3.286 -0.115 -0.703 1.00 97.56 194 ASN A N 1
ATOM 1230 C CA . ASN A 1 194 ? 4.595 0.057 -1.332 1.00 97.56 194 ASN A CA 1
ATOM 1231 C C . ASN A 1 194 ? 4.493 0.356 -2.832 1.00 97.56 194 ASN A C 1
ATOM 1233 O O . ASN A 1 194 ? 3.536 -0.046 -3.491 1.00 97.56 194 ASN A O 1
ATOM 1237 N N . ALA A 1 195 ? 5.514 1.006 -3.382 1.00 97.94 195 ALA A N 1
ATOM 1238 C CA . ALA A 1 195 ? 5.642 1.262 -4.812 1.00 97.94 195 ALA A CA 1
ATOM 1239 C C . ALA A 1 195 ? 7.043 0.920 -5.319 1.00 97.94 195 ALA A C 1
ATOM 1241 O O . ALA A 1 195 ? 8.036 1.199 -4.647 1.00 97.94 195 ALA A O 1
ATOM 1242 N N . THR A 1 196 ? 7.146 0.329 -6.507 1.00 98.56 196 THR A N 1
ATOM 1243 C CA . THR A 1 196 ? 8.426 0.091 -7.189 1.00 98.56 196 THR A CA 1
ATOM 1244 C C . THR A 1 196 ? 8.320 0.449 -8.664 1.00 98.56 196 THR A C 1
ATOM 1246 O O . THR A 1 196 ? 7.494 -0.114 -9.378 1.00 98.56 196 THR A O 1
ATOM 1249 N N . GLY A 1 197 ? 9.126 1.409 -9.112 1.00 98.38 197 GLY A N 1
ATOM 1250 C CA . GLY A 1 197 ? 9.153 1.844 -10.505 1.00 98.38 197 GLY A CA 1
ATOM 1251 C C . GLY A 1 197 ? 9.675 0.736 -11.418 1.00 98.38 197 GLY A C 1
ATOM 1252 O O . GLY A 1 197 ? 10.483 -0.092 -11.000 1.00 98.38 197 GLY A O 1
ATOM 1253 N N . GLY A 1 198 ? 9.217 0.719 -12.666 1.00 98.25 198 GLY A N 1
ATOM 1254 C CA . GLY A 1 198 ? 9.673 -0.252 -13.657 1.00 98.25 198 GLY A CA 1
ATOM 1255 C C . GLY A 1 198 ? 11.121 -0.010 -14.067 1.00 98.25 198 GLY A C 1
ATOM 1256 O O . GLY A 1 198 ? 11.605 1.119 -14.035 1.00 98.25 198 GLY A O 1
ATOM 1257 N N . THR A 1 199 ? 11.834 -1.051 -14.476 1.00 97.81 199 THR A N 1
ATOM 1258 C CA . THR A 1 199 ? 13.206 -0.901 -14.980 1.00 97.81 199 THR A CA 1
ATOM 1259 C C . THR A 1 199 ? 13.216 -0.204 -16.338 1.00 97.81 199 THR A C 1
ATOM 1261 O O . THR A 1 199 ? 12.323 -0.419 -17.158 1.00 97.81 199 THR A O 1
ATOM 1264 N N . GLY A 1 200 ? 14.236 0.604 -16.611 1.00 97.12 200 GLY A N 1
ATOM 1265 C CA . GLY A 1 200 ? 14.492 1.127 -17.948 1.00 97.12 200 GLY A CA 1
ATOM 1266 C C . GLY A 1 200 ? 14.860 0.013 -18.932 1.00 97.12 200 GLY A C 1
ATOM 1267 O O . GLY A 1 200 ? 15.491 -0.979 -18.568 1.00 97.12 200 GLY A O 1
ATOM 1268 N N . GLY A 1 201 ? 14.467 0.177 -20.191 1.00 95.31 201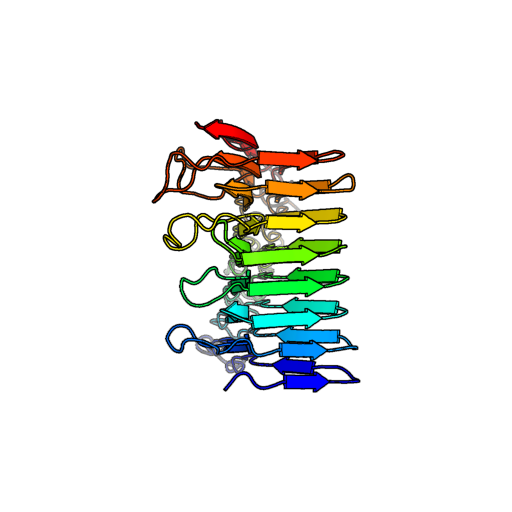 GLY A N 1
ATOM 1269 C CA . GLY A 1 201 ? 14.780 -0.740 -21.281 1.00 95.31 201 GLY A CA 1
ATOM 1270 C C . GLY A 1 201 ? 16.240 -0.648 -21.720 1.00 95.31 201 GLY A C 1
ATOM 1271 O O . GLY A 1 201 ? 16.880 0.399 -21.625 1.00 95.31 201 GLY A O 1
ATOM 1272 N N . THR A 1 202 ? 16.773 -1.747 -22.238 1.00 93.88 202 THR A N 1
ATOM 1273 C CA . THR A 1 202 ? 18.138 -1.801 -22.779 1.00 93.88 202 THR A CA 1
ATOM 1274 C C . THR A 1 202 ? 18.203 -1.158 -24.166 1.00 93.88 202 THR A C 1
ATOM 1276 O O . THR A 1 202 ? 17.337 -1.418 -25.003 1.00 93.88 202 THR A O 1
ATOM 1279 N N . ALA A 1 203 ? 19.250 -0.376 -24.429 1.00 90.81 203 ALA A N 1
ATOM 1280 C CA . ALA A 1 203 ? 19.639 0.075 -25.769 1.00 90.81 203 ALA A CA 1
ATOM 1281 C C . ALA A 1 203 ? 20.895 -0.667 -26.239 1.00 90.81 203 ALA A C 1
ATOM 1283 O O . ALA A 1 203 ? 21.698 -1.090 -25.415 1.00 90.81 203 ALA A O 1
ATOM 1284 N N . VAL A 1 204 ? 21.101 -0.830 -27.549 1.00 85.12 204 VAL A N 1
ATOM 1285 C CA . VAL A 1 204 ? 22.314 -1.516 -28.039 1.00 85.12 204 VAL A CA 1
ATOM 1286 C C . VAL A 1 204 ? 23.517 -0.581 -28.108 1.00 85.12 204 VAL A C 1
ATOM 1288 O O . VAL A 1 204 ? 24.588 -0.994 -27.692 1.00 85.12 204 VAL A O 1
ATOM 1291 N N . PHE A 1 205 ? 23.359 0.657 -28.583 1.00 78.31 205 PHE A N 1
ATOM 1292 C CA . PHE A 1 205 ? 24.508 1.525 -28.878 1.00 78.31 205 PHE A CA 1
ATOM 1293 C C . PHE A 1 205 ? 24.512 2.851 -28.111 1.00 78.31 205 PHE A C 1
ATOM 1295 O O . PHE A 1 205 ? 25.582 3.304 -27.729 1.00 78.31 205 PHE A O 1
ATOM 1302 N N . ASP A 1 206 ? 23.355 3.466 -27.858 1.00 83.12 206 ASP A N 1
ATOM 1303 C CA . ASP A 1 206 ? 23.287 4.821 -27.291 1.00 83.12 206 ASP A CA 1
ATOM 1304 C C . ASP A 1 206 ? 23.168 4.820 -25.749 1.00 83.12 206 ASP A C 1
ATOM 1306 O O . ASP A 1 206 ? 23.998 4.226 -25.052 1.00 83.12 206 ASP A O 1
ATOM 1310 N N . VAL A 1 207 ? 22.137 5.475 -25.204 1.00 90.50 207 VAL A N 1
ATOM 1311 C CA . VAL A 1 207 ? 21.868 5.575 -23.765 1.00 90.50 207 VAL A CA 1
ATOM 1312 C C . VAL A 1 207 ? 20.793 4.572 -23.353 1.00 90.50 207 VAL A C 1
ATOM 1314 O O . VAL A 1 207 ? 19.769 4.427 -24.026 1.00 90.50 207 VAL A O 1
ATOM 1317 N N . GLY A 1 208 ? 21.007 3.889 -22.229 1.00 94.50 208 GLY A N 1
ATOM 1318 C CA . GLY A 1 208 ? 20.008 2.997 -21.643 1.00 94.50 208 GLY A CA 1
ATOM 1319 C C . GLY A 1 208 ? 18.750 3.748 -21.195 1.00 94.50 208 GLY A C 1
ATOM 1320 O O . GLY A 1 208 ? 18.765 4.956 -20.964 1.00 94.50 208 GLY A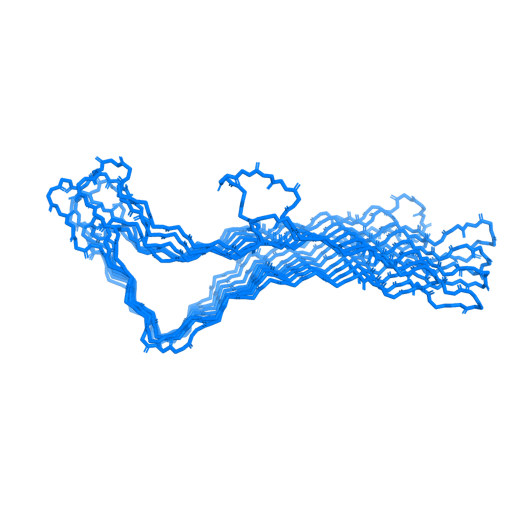 O 1
ATOM 1321 N N . GLY A 1 209 ? 17.635 3.040 -21.062 1.00 96.12 209 GLY A N 1
ATOM 1322 C CA . GLY A 1 209 ? 16.363 3.650 -20.691 1.00 96.12 209 GLY A CA 1
ATOM 1323 C C . GLY A 1 209 ? 16.337 4.148 -19.251 1.00 96.12 209 GLY A C 1
ATOM 1324 O O . GLY A 1 209 ? 16.940 3.552 -18.365 1.00 96.12 209 GLY A O 1
ATOM 1325 N N . THR A 1 210 ? 15.627 5.238 -18.979 1.00 97.25 210 THR A N 1
ATOM 1326 C CA . THR A 1 210 ? 15.463 5.727 -17.603 1.00 97.25 210 THR A CA 1
ATOM 1327 C C . THR A 1 210 ? 14.576 4.779 -16.794 1.00 97.25 210 THR A C 1
ATOM 1329 O O . THR A 1 210 ? 13.550 4.312 -17.290 1.00 97.25 210 THR A O 1
ATOM 1332 N N . GLY A 1 211 ? 14.946 4.514 -15.543 1.00 98.12 211 GLY A N 1
ATOM 1333 C CA . GLY A 1 211 ? 14.101 3.787 -14.601 1.00 98.12 211 GLY A CA 1
ATOM 1334 C C . GLY A 1 211 ? 12.837 4.566 -14.227 1.00 98.12 211 GLY A C 1
ATOM 1335 O O . GLY A 1 211 ? 12.809 5.796 -14.213 1.00 98.12 211 GLY A O 1
ATOM 1336 N N . GLY A 1 212 ? 11.769 3.847 -13.913 1.00 98.19 212 GLY A N 1
ATOM 1337 C CA . GLY A 1 212 ? 10.471 4.410 -13.570 1.00 98.19 212 GLY A CA 1
ATOM 1338 C C . GLY A 1 212 ? 10.461 5.131 -12.222 1.00 98.19 212 GLY A C 1
ATOM 1339 O O . GLY A 1 212 ? 11.112 4.717 -11.263 1.00 98.19 212 GLY A O 1
ATOM 1340 N N . LEU A 1 213 ? 9.679 6.206 -12.129 1.00 98.00 213 LEU A N 1
ATOM 1341 C CA . LEU A 1 213 ? 9.387 6.886 -10.864 1.00 98.00 213 LEU A CA 1
ATOM 1342 C C . LEU A 1 213 ? 8.569 5.973 -9.940 1.00 98.00 213 LEU A C 1
ATOM 1344 O O . LEU A 1 213 ? 7.627 5.326 -10.395 1.00 98.00 213 LEU A O 1
ATOM 1348 N N . ALA A 1 214 ? 8.862 5.996 -8.641 1.00 97.56 214 ALA A N 1
ATOM 1349 C CA . ALA A 1 214 ? 8.003 5.410 -7.617 1.00 97.56 214 ALA A CA 1
ATOM 1350 C C . ALA A 1 214 ? 7.545 6.443 -6.587 1.00 97.56 214 ALA A C 1
ATOM 1352 O O . ALA A 1 214 ? 8.362 7.174 -6.029 1.00 97.56 214 ALA A O 1
ATOM 1353 N N . THR A 1 215 ? 6.252 6.432 -6.277 1.00 96.00 215 THR A N 1
ATOM 1354 C CA . THR A 1 215 ? 5.646 7.190 -5.180 1.00 96.00 215 THR A CA 1
ATOM 1355 C C . THR A 1 215 ? 4.988 6.210 -4.220 1.00 96.00 215 THR A C 1
ATOM 1357 O O . THR A 1 215 ? 4.089 5.475 -4.617 1.00 96.00 215 THR A O 1
ATOM 1360 N N . GLY A 1 216 ? 5.438 6.165 -2.968 1.00 94.25 216 GLY A N 1
ATOM 1361 C CA . GLY A 1 216 ? 4.882 5.279 -1.946 1.00 94.25 216 GLY A CA 1
ATOM 1362 C C . GLY A 1 216 ? 3.435 5.646 -1.617 1.00 94.25 216 GLY A C 1
ATOM 1363 O O . GLY A 1 216 ? 3.015 6.785 -1.812 1.00 94.25 216 GLY A O 1
ATOM 1364 N N . GLY A 1 217 ? 2.675 4.673 -1.124 1.00 95.31 217 GLY A N 1
ATOM 1365 C CA . GLY A 1 217 ? 1.265 4.850 -0.794 1.00 95.31 217 GLY A CA 1
ATOM 1366 C C . GLY A 1 217 ? 1.035 5.430 0.599 1.00 95.31 217 GLY A C 1
ATOM 1367 O O . GLY A 1 217 ? 1.927 6.029 1.207 1.00 95.31 217 GLY A O 1
ATOM 1368 N N . SER A 1 218 ? -0.165 5.224 1.138 1.00 95.12 218 SER A N 1
ATOM 1369 C CA . SER A 1 218 ? -0.496 5.632 2.503 1.00 95.12 218 SER A CA 1
ATOM 1370 C C . SER A 1 218 ? -1.017 4.474 3.349 1.00 95.12 218 SER A C 1
ATOM 1372 O O . SER A 1 218 ? -1.792 3.636 2.894 1.00 95.12 218 SER A O 1
ATOM 1374 N N . VAL A 1 219 ? -0.591 4.439 4.608 1.00 97.56 219 VAL A N 1
ATOM 1375 C CA . VAL A 1 219 ? -1.133 3.551 5.636 1.00 97.56 219 VAL A CA 1
ATOM 1376 C C . VAL A 1 219 ? -1.647 4.405 6.782 1.00 97.56 219 VAL A C 1
ATOM 1378 O O . VAL A 1 219 ? -0.931 5.256 7.309 1.00 97.56 219 VAL A O 1
ATOM 1381 N N . GLN A 1 220 ? -2.882 4.179 7.201 1.00 96.81 220 GLN A N 1
ATOM 1382 C CA . GLN A 1 220 ? -3.479 4.856 8.338 1.00 96.81 220 GLN A CA 1
ATOM 1383 C C . GLN A 1 220 ? -4.201 3.860 9.230 1.00 96.81 220 GLN A C 1
ATOM 1385 O O . GLN A 1 220 ? -4.870 2.946 8.750 1.00 96.81 220 GLN A O 1
ATOM 1390 N N . LEU A 1 221 ? -4.077 4.040 10.540 1.00 98.06 221 LEU A N 1
ATOM 1391 C CA . LEU A 1 221 ? -4.695 3.142 11.498 1.00 98.06 221 LEU A CA 1
ATOM 1392 C C . LEU A 1 221 ? -5.007 3.815 12.833 1.00 98.06 221 LEU A C 1
ATOM 1394 O O . LEU A 1 221 ? -4.392 4.819 13.200 1.00 98.06 221 LEU A O 1
ATOM 1398 N N . GLY A 1 222 ? -5.934 3.219 13.580 1.00 97.19 222 GLY A N 1
ATOM 1399 C CA . GLY A 1 222 ? -6.272 3.613 14.944 1.00 97.19 222 GLY A CA 1
ATOM 1400 C C . GLY A 1 222 ? -7.751 3.911 15.117 1.00 97.19 222 GLY A C 1
ATOM 1401 O O . GLY A 1 222 ? -8.606 3.092 14.787 1.00 97.19 222 GLY A O 1
ATOM 1402 N N . LEU A 1 223 ? -8.061 5.082 15.662 1.00 95.62 223 LEU A N 1
ATOM 1403 C CA . LEU A 1 223 ? -9.420 5.506 15.963 1.00 95.62 223 LEU A CA 1
ATOM 1404 C C . LEU A 1 223 ? -9.735 6.820 15.250 1.00 95.62 223 LEU A C 1
ATOM 1406 O O . LEU A 1 223 ? -9.086 7.839 15.490 1.00 95.62 223 LEU A O 1
ATOM 1410 N N . ALA A 1 224 ? -10.746 6.799 14.383 1.00 93.12 224 ALA A N 1
ATOM 1411 C CA . ALA A 1 224 ? -11.236 7.968 13.664 1.00 93.12 224 ALA A CA 1
ATOM 1412 C C . ALA A 1 224 ? -12.390 8.658 14.419 1.00 93.12 224 ALA A C 1
ATOM 1414 O O . ALA A 1 224 ? -13.066 8.063 15.256 1.00 93.12 224 ALA A O 1
ATOM 1415 N N . SER A 1 225 ? -12.662 9.929 14.093 1.00 90.19 225 SER A N 1
ATOM 1416 C CA . SER A 1 225 ? -13.696 10.730 14.783 1.00 90.19 225 SER A CA 1
ATOM 1417 C C . SER A 1 225 ? -15.107 10.136 14.675 1.00 90.19 225 SER A C 1
ATOM 1419 O O . SER A 1 225 ? -15.887 10.250 15.625 1.00 90.19 225 SER A O 1
ATOM 1421 N N . GLY A 1 226 ? -15.454 9.576 13.511 1.00 86.25 226 GLY A N 1
ATOM 1422 C CA . GLY A 1 226 ? -16.809 9.115 13.202 1.00 86.25 226 GLY A CA 1
ATOM 1423 C C . GLY A 1 226 ? -17.881 10.217 13.220 1.00 86.25 226 GLY A C 1
ATOM 1424 O O . GLY A 1 226 ? -17.583 11.400 13.419 1.00 86.25 226 GLY A O 1
ATOM 1425 N N . ILE A 1 227 ? -19.144 9.816 13.040 1.00 85.81 227 ILE A N 1
ATOM 1426 C CA . ILE A 1 227 ? -20.318 10.706 13.158 1.00 85.81 227 ILE A CA 1
ATOM 1427 C C . ILE A 1 227 ? -20.597 11.087 14.617 1.00 85.81 227 ILE A C 1
ATOM 1429 O O . ILE A 1 227 ? -20.153 10.394 15.527 1.00 85.81 227 ILE A O 1
ATOM 1433 N N . ASP A 1 228 ? -21.352 12.152 14.873 1.00 82.94 228 ASP A N 1
ATOM 1434 C CA . ASP A 1 228 ? -21.799 12.466 16.235 1.00 82.94 228 ASP A CA 1
ATOM 1435 C C . ASP A 1 228 ? -22.835 11.428 16.721 1.00 82.94 228 ASP A C 1
ATOM 1437 O O . ASP A 1 228 ? -23.895 11.269 16.121 1.00 82.94 228 ASP A O 1
ATOM 1441 N N . THR A 1 229 ? -22.511 10.701 17.793 1.00 79.19 229 THR A N 1
ATOM 1442 C CA . THR A 1 229 ? -23.365 9.682 18.435 1.00 79.19 229 THR A CA 1
ATOM 1443 C C . THR A 1 229 ? -23.936 10.167 19.773 1.00 79.19 229 THR A C 1
ATOM 1445 O O . THR A 1 229 ? -24.363 9.367 20.608 1.00 79.19 229 THR A O 1
ATOM 1448 N N . GLY A 1 230 ? -23.913 11.478 20.025 1.00 81.56 230 GLY A N 1
ATOM 1449 C CA . GLY A 1 230 ? -24.310 12.072 21.295 1.00 81.56 230 GLY A CA 1
ATOM 1450 C C . GLY A 1 230 ? -23.373 11.666 22.433 1.00 81.56 230 GLY A C 1
ATOM 1451 O O . GLY A 1 230 ? -22.153 11.661 22.284 1.00 81.56 230 GLY A O 1
ATOM 1452 N N . ALA A 1 231 ? -23.939 11.311 23.588 1.00 74.50 231 ALA A N 1
ATOM 1453 C CA . ALA A 1 231 ? -23.164 10.942 24.777 1.00 74.50 231 ALA A CA 1
ATOM 1454 C C . ALA A 1 231 ? -22.441 9.583 24.666 1.00 74.50 231 ALA A C 1
ATOM 1456 O O . ALA A 1 231 ? -21.654 9.240 25.548 1.00 74.50 231 ALA A O 1
ATOM 1457 N N . VAL A 1 232 ? -22.698 8.796 23.615 1.00 76.44 232 VAL A N 1
ATOM 1458 C CA . VAL A 1 232 ? -22.054 7.492 23.424 1.00 76.44 232 VAL A CA 1
ATOM 1459 C C . VAL A 1 232 ? -20.609 7.694 22.957 1.00 76.44 232 VAL A C 1
ATOM 1461 O O . VAL A 1 232 ? -20.381 8.213 21.862 1.00 76.44 232 VAL A O 1
ATOM 1464 N N . ASN A 1 233 ? -19.658 7.267 23.794 1.00 73.94 233 ASN A N 1
ATOM 1465 C CA . ASN A 1 233 ? -18.213 7.292 23.542 1.00 73.94 233 ASN A CA 1
ATOM 1466 C C . ASN A 1 233 ? -17.557 5.990 24.034 1.00 73.94 233 ASN A C 1
ATOM 1468 O O . ASN A 1 233 ? -16.820 5.964 25.016 1.00 73.94 233 ASN A O 1
ATOM 1472 N N . SER A 1 234 ? -17.938 4.887 23.400 1.00 83.81 234 SER A N 1
ATOM 1473 C CA . SER A 1 234 ? -17.419 3.539 23.664 1.00 83.81 234 SER A CA 1
ATOM 1474 C C . SER A 1 234 ? -16.517 3.030 22.540 1.00 83.81 234 SER A C 1
ATOM 1476 O O . SER A 1 234 ? -16.068 1.888 22.595 1.00 83.81 234 SER A O 1
ATOM 1478 N N . GLY A 1 235 ? -16.271 3.845 21.510 1.00 91.94 235 GLY A N 1
ATOM 1479 C CA . GLY A 1 235 ? -15.388 3.482 20.415 1.00 91.94 235 GLY A CA 1
ATOM 1480 C C . GLY A 1 235 ? -13.941 3.361 20.877 1.00 91.94 235 GLY A C 1
ATOM 1481 O O . GLY A 1 235 ? -13.439 4.185 21.645 1.00 91.94 235 GLY A O 1
ATOM 1482 N N . SER A 1 236 ? -13.269 2.328 20.391 1.00 96.12 236 SER A N 1
ATOM 1483 C CA . SER A 1 236 ? -11.891 2.011 20.750 1.00 96.12 236 SER A CA 1
ATOM 1484 C C . SER A 1 236 ? -11.190 1.275 19.617 1.00 96.12 236 SER A C 1
ATOM 1486 O O . SER A 1 236 ? -11.826 0.699 18.733 1.00 96.12 236 SER A O 1
ATOM 1488 N N . ALA A 1 237 ? -9.863 1.306 19.647 1.00 97.88 237 ALA A N 1
ATOM 1489 C CA . ALA A 1 237 ? -9.036 0.448 18.816 1.00 97.88 237 ALA A CA 1
ATOM 1490 C C . ALA A 1 237 ? -8.003 -0.255 19.691 1.00 97.88 237 ALA A C 1
ATOM 1492 O O . ALA A 1 237 ? -7.270 0.402 20.429 1.00 97.88 237 ALA A O 1
ATOM 1493 N N . ARG A 1 238 ? -7.950 -1.579 19.624 1.00 98.25 238 ARG A N 1
ATOM 1494 C CA . ARG A 1 238 ? -6.944 -2.403 20.289 1.00 98.25 238 ARG A CA 1
ATOM 1495 C C . ARG A 1 238 ? -6.189 -3.176 19.222 1.00 98.25 238 ARG A C 1
ATOM 1497 O O . ARG A 1 238 ? -6.796 -3.795 18.353 1.00 98.25 238 ARG A O 1
ATOM 1504 N N . PHE A 1 239 ? -4.869 -3.104 19.291 1.00 98.44 239 PHE A N 1
ATOM 1505 C CA . PHE A 1 239 ? -3.975 -3.847 18.424 1.00 98.44 239 PHE A CA 1
ATOM 1506 C C . PHE A 1 239 ? -2.946 -4.592 19.273 1.00 98.44 239 PHE A C 1
ATOM 1508 O O . PHE A 1 239 ? -2.407 -4.013 20.215 1.00 98.44 239 PHE A O 1
ATOM 1515 N N . GLY A 1 240 ? -2.643 -5.847 18.951 1.00 98.12 240 GLY A N 1
ATOM 1516 C CA . GLY A 1 240 ? -1.565 -6.565 19.634 1.00 98.12 240 GLY A CA 1
ATOM 1517 C C . GLY A 1 240 ? -0.198 -6.065 19.157 1.00 98.12 240 GLY A C 1
ATOM 1518 O O . GLY A 1 240 ? 0.448 -5.274 19.841 1.00 98.12 240 GLY A O 1
ATOM 1519 N N . THR A 1 241 ? 0.236 -6.490 17.968 1.00 98.12 241 THR A N 1
ATOM 1520 C CA . THR A 1 241 ? 1.466 -6.014 17.298 1.00 98.12 241 THR A CA 1
ATOM 1521 C C . THR A 1 241 ? 1.135 -5.339 15.969 1.00 98.12 241 THR A C 1
ATOM 1523 O O . THR A 1 241 ? 0.313 -5.849 15.209 1.00 98.12 241 THR A O 1
ATOM 1526 N N . VAL A 1 242 ? 1.809 -4.232 15.646 1.00 98.62 242 VAL A N 1
ATOM 1527 C CA . VAL A 1 242 ? 1.667 -3.532 14.363 1.00 98.62 242 VAL A CA 1
ATOM 1528 C C . VAL A 1 242 ? 3.003 -3.445 13.630 1.00 98.62 242 VAL A C 1
ATOM 1530 O O . VAL A 1 242 ? 4.001 -2.970 14.171 1.00 98.62 242 VAL A O 1
ATOM 1533 N N . THR A 1 243 ? 2.989 -3.824 12.356 1.00 98.56 243 THR A N 1
ATOM 1534 C CA . THR A 1 243 ? 4.019 -3.488 11.372 1.00 98.56 243 THR A CA 1
ATOM 1535 C C . THR A 1 243 ? 3.350 -2.755 10.217 1.00 98.56 243 THR A C 1
ATOM 1537 O O . THR A 1 243 ? 2.514 -3.325 9.520 1.00 98.56 243 THR A O 1
ATOM 1540 N N . ALA A 1 244 ? 3.691 -1.483 10.023 1.00 98.31 244 ALA A N 1
ATOM 1541 C CA . ALA A 1 244 ? 3.106 -0.642 8.985 1.00 98.31 244 ALA A CA 1
ATOM 1542 C C . ALA A 1 244 ? 4.196 -0.016 8.112 1.00 98.31 244 ALA A C 1
ATOM 1544 O O . ALA A 1 244 ? 5.098 0.643 8.624 1.00 98.31 244 ALA A O 1
ATOM 1545 N N . THR A 1 245 ? 4.103 -0.199 6.795 1.00 97.69 245 THR A N 1
ATOM 1546 C CA . THR A 1 245 ? 5.120 0.252 5.837 1.00 97.69 245 THR A CA 1
ATOM 1547 C C . THR A 1 245 ? 4.500 0.991 4.652 1.00 97.69 245 THR A C 1
ATOM 1549 O O . THR A 1 245 ? 3.501 0.559 4.080 1.00 97.69 245 THR A O 1
ATOM 1552 N N . ALA A 1 246 ? 5.099 2.110 4.259 1.00 95.88 246 ALA A N 1
ATOM 1553 C CA . ALA A 1 246 ? 4.725 2.854 3.059 1.00 95.88 246 ALA A CA 1
ATOM 1554 C C . ALA A 1 246 ? 5.991 3.325 2.334 1.00 95.88 246 ALA A C 1
ATOM 1556 O O . ALA A 1 246 ? 6.463 4.448 2.528 1.00 95.88 246 ALA A O 1
ATOM 1557 N N . SER A 1 247 ? 6.583 2.430 1.541 1.00 95.44 247 SER A N 1
ATOM 1558 C CA . SER A 1 247 ? 7.895 2.645 0.924 1.00 95.44 247 SER A CA 1
ATOM 1559 C C . SER A 1 247 ? 7.831 2.828 -0.589 1.00 95.44 247 SER A C 1
ATOM 1561 O O . SER A 1 247 ? 6.929 2.325 -1.256 1.00 95.44 247 SER A O 1
ATOM 1563 N N . ALA A 1 248 ? 8.822 3.525 -1.137 1.00 96.69 248 ALA A N 1
AT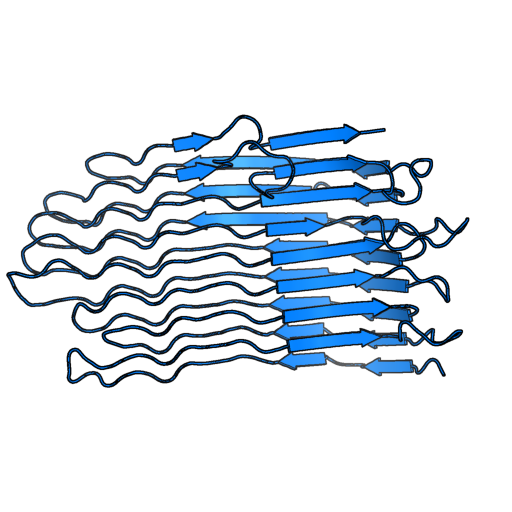OM 1564 C CA . ALA A 1 248 ? 8.990 3.729 -2.569 1.00 96.69 248 ALA A CA 1
ATOM 1565 C C . ALA A 1 248 ? 10.399 3.345 -3.016 1.00 96.69 248 ALA A C 1
ATOM 1567 O O . ALA A 1 248 ? 11.373 3.800 -2.419 1.00 96.69 248 ALA A O 1
ATOM 1568 N N . ASN A 1 249 ? 10.497 2.576 -4.098 1.00 98.31 249 ASN A N 1
ATOM 1569 C CA . ASN A 1 249 ? 11.760 2.218 -4.738 1.00 98.31 249 ASN A CA 1
ATOM 1570 C C . ASN A 1 249 ? 11.741 2.668 -6.200 1.00 98.31 249 ASN A C 1
ATOM 1572 O O . ASN A 1 249 ? 10.928 2.181 -6.983 1.00 98.31 249 ASN A O 1
ATOM 1576 N N . GLY A 1 250 ? 12.609 3.599 -6.578 1.00 98.00 250 GLY A N 1
ATOM 1577 C CA . GLY A 1 250 ? 12.760 4.002 -7.973 1.00 98.00 250 GLY A CA 1
ATOM 1578 C C . GLY A 1 250 ? 13.243 2.827 -8.823 1.00 98.00 250 GLY A C 1
ATOM 1579 O O . GLY A 1 250 ? 14.014 1.994 -8.350 1.00 98.00 250 GLY A O 1
ATOM 1580 N N . GLY A 1 251 ? 12.780 2.749 -10.068 1.00 98.12 251 GLY A N 1
ATOM 1581 C CA . GLY A 1 251 ? 13.186 1.691 -10.989 1.00 98.12 251 GLY A CA 1
ATOM 1582 C C . GLY A 1 251 ? 14.655 1.809 -11.381 1.00 98.12 251 GLY A C 1
ATOM 1583 O O . GLY A 1 251 ? 15.211 2.905 -11.421 1.00 98.12 251 GLY A O 1
ATOM 1584 N N . GLU A 1 252 ? 15.304 0.695 -11.687 1.00 97.88 252 GLU A N 1
ATOM 1585 C CA . GLU A 1 252 ? 16.687 0.716 -12.173 1.00 97.88 252 GLU A CA 1
ATOM 1586 C C . GLU A 1 252 ? 16.761 1.310 -13.584 1.00 97.88 252 GLU A C 1
ATOM 1588 O O . GLU A 1 252 ? 15.840 1.144 -14.387 1.00 97.88 252 GLU A O 1
ATOM 1593 N N . GLY A 1 253 ? 17.852 2.001 -13.903 1.00 97.25 253 GLY A N 1
ATOM 1594 C CA . GLY A 1 253 ? 18.145 2.402 -15.274 1.00 97.25 253 GLY A CA 1
ATOM 1595 C C . GLY A 1 253 ? 18.495 1.198 -16.155 1.00 97.25 253 GLY A C 1
ATOM 1596 O O . GLY A 1 253 ? 19.096 0.228 -15.699 1.00 97.25 253 GLY A O 1
ATOM 1597 N N . GLY A 1 254 ? 18.142 1.265 -17.434 1.00 96.06 254 GLY A N 1
ATOM 1598 C CA . GLY A 1 254 ? 18.451 0.242 -18.428 1.00 96.06 254 GLY A CA 1
ATOM 1599 C C . GLY A 1 254 ? 19.921 0.246 -18.850 1.00 96.06 254 GLY A C 1
ATOM 1600 O O . GLY A 1 254 ? 20.633 1.242 -18.708 1.00 96.06 254 GLY A O 1
ATOM 1601 N N . SER A 1 255 ? 20.390 -0.870 -19.400 1.00 94.00 255 SER A N 1
ATOM 1602 C CA . SER A 1 255 ? 21.759 -1.003 -19.919 1.00 94.00 255 SER A CA 1
ATOM 1603 C C . SER A 1 255 ? 21.921 -0.433 -21.337 1.00 94.00 255 SER A C 1
ATOM 1605 O O . SER A 1 255 ? 20.942 -0.264 -22.064 1.00 94.00 255 SER A O 1
ATOM 1607 N N . ALA A 1 256 ? 23.167 -0.155 -21.730 1.00 91.50 256 ALA A N 1
ATOM 1608 C CA . ALA A 1 256 ? 23.597 0.194 -23.088 1.00 91.50 256 ALA A CA 1
ATOM 1609 C C . ALA A 1 256 ? 25.106 -0.040 -23.316 1.00 91.50 256 ALA A C 1
ATOM 1611 O O . ALA A 1 256 ? 25.797 -0.522 -22.420 1.00 91.50 256 ALA A O 1
ATOM 1612 N N . GLU A 1 257 ? 25.636 0.272 -24.503 1.00 86.62 257 GLU A N 1
ATOM 1613 C CA . GLU A 1 257 ? 27.080 0.193 -24.791 1.00 86.62 257 GLU A CA 1
ATOM 1614 C C . GLU A 1 257 ? 27.847 1.446 -24.328 1.00 86.62 257 GLU A C 1
ATOM 1616 O O . GLU A 1 257 ? 28.952 1.321 -23.784 1.00 86.62 257 GLU A O 1
ATOM 1621 N N . ILE A 1 258 ? 27.270 2.642 -24.517 1.00 86.06 258 ILE A N 1
ATOM 1622 C CA . ILE A 1 258 ? 27.933 3.921 -24.219 1.00 86.06 258 ILE A CA 1
ATOM 1623 C C . ILE A 1 258 ? 27.683 4.370 -22.773 1.00 86.06 258 ILE A C 1
ATOM 1625 O O . ILE A 1 258 ? 28.635 4.470 -21.997 1.00 86.06 258 ILE A O 1
ATOM 1629 N N . VAL A 1 259 ? 26.429 4.662 -22.406 1.00 91.62 259 VAL A N 1
ATOM 1630 C CA . VAL A 1 259 ? 26.051 5.162 -21.070 1.00 91.62 259 VAL A CA 1
ATOM 1631 C C . VAL A 1 259 ? 24.782 4.463 -20.593 1.00 91.62 259 VAL A C 1
ATOM 1633 O O . VAL A 1 259 ? 23.805 4.343 -21.330 1.00 91.62 259 VAL A O 1
ATOM 1636 N N . GLY A 1 260 ? 24.775 4.004 -19.342 1.00 95.19 260 GLY A N 1
ATOM 1637 C CA . GLY A 1 260 ? 23.582 3.408 -18.742 1.00 95.19 260 GLY A CA 1
ATOM 1638 C C . GLY A 1 260 ? 22.477 4.433 -18.515 1.00 95.19 260 GLY A C 1
ATOM 1639 O O . GLY A 1 260 ? 22.736 5.622 -18.347 1.00 95.19 260 GLY A O 1
ATOM 1640 N N . GLY A 1 261 ? 21.233 3.974 -18.477 1.00 96.25 261 GLY A N 1
ATOM 1641 C CA . GLY A 1 261 ? 20.101 4.838 -18.178 1.00 96.25 261 GLY A CA 1
ATOM 1642 C C . GLY A 1 261 ? 20.134 5.356 -16.744 1.00 96.25 261 GLY A C 1
ATOM 1643 O O . GLY A 1 261 ? 20.651 4.700 -15.838 1.00 96.25 261 GLY A O 1
ATOM 1644 N N . THR A 1 262 ? 19.567 6.537 -16.520 1.00 97.38 262 THR A N 1
ATOM 1645 C CA . THR A 1 262 ? 19.409 7.096 -15.172 1.00 97.38 262 THR A CA 1
ATOM 1646 C C . THR A 1 262 ? 18.436 6.250 -14.348 1.00 97.38 262 THR A C 1
ATOM 1648 O O . THR A 1 262 ? 17.401 5.817 -14.858 1.00 97.38 262 THR A O 1
ATOM 1651 N N . GLY A 1 263 ? 18.740 6.035 -13.071 1.00 98.06 263 GLY A N 1
ATOM 1652 C CA . GLY A 1 263 ? 17.822 5.407 -12.128 1.00 98.06 263 GLY A CA 1
ATOM 1653 C C . GLY A 1 263 ? 16.590 6.273 -11.848 1.00 98.06 263 GLY A C 1
ATOM 1654 O O . GLY A 1 263 ? 16.644 7.502 -11.851 1.00 98.06 263 GLY A O 1
ATOM 1655 N N . GLY A 1 264 ? 15.460 5.629 -11.592 1.00 98.00 264 GLY A N 1
ATOM 1656 C CA . GLY A 1 264 ? 14.194 6.285 -11.300 1.00 98.00 264 GLY A CA 1
ATOM 1657 C C . GLY A 1 264 ? 14.207 7.013 -9.957 1.00 98.00 264 GLY A C 1
ATOM 1658 O O . GLY A 1 264 ? 14.810 6.564 -8.983 1.00 98.00 264 GLY A O 1
ATOM 1659 N N . MET A 1 265 ? 13.515 8.147 -9.879 1.00 97.69 265 MET A N 1
ATOM 1660 C CA . MET A 1 265 ? 13.312 8.853 -8.611 1.00 97.69 265 MET A CA 1
ATOM 1661 C C . MET A 1 265 ? 12.371 8.057 -7.686 1.00 97.69 265 MET A C 1
ATOM 1663 O O . MET A 1 265 ? 11.489 7.336 -8.155 1.00 97.69 265 MET A O 1
ATOM 1667 N N . ALA A 1 266 ? 12.530 8.227 -6.373 1.00 96.75 266 ALA A N 1
ATOM 1668 C CA . ALA A 1 266 ? 11.617 7.710 -5.359 1.00 96.75 266 ALA A CA 1
ATOM 1669 C C . ALA A 1 266 ? 11.083 8.822 -4.448 1.00 96.75 266 ALA A C 1
ATOM 1671 O O . ALA A 1 266 ? 11.849 9.604 -3.879 1.00 96.75 266 ALA A O 1
ATOM 1672 N N . VAL A 1 267 ? 9.767 8.854 -4.259 1.00 94.12 267 VAL A N 1
ATOM 1673 C CA . VAL A 1 267 ? 9.074 9.704 -3.286 1.00 94.12 267 VAL A CA 1
ATOM 1674 C C . VAL A 1 267 ? 8.413 8.793 -2.261 1.00 94.12 267 VAL A C 1
ATOM 1676 O O . VAL A 1 267 ? 7.529 8.018 -2.608 1.00 94.12 267 VAL A O 1
ATOM 1679 N N . GLY A 1 268 ? 8.842 8.839 -1.003 1.00 91.12 268 GLY A N 1
ATOM 1680 C CA . GLY A 1 268 ? 8.305 7.938 0.017 1.00 91.12 268 GLY A CA 1
ATOM 1681 C C . GLY A 1 268 ? 6.851 8.240 0.361 1.00 91.12 268 GLY A C 1
ATOM 1682 O O . GLY A 1 268 ? 6.386 9.378 0.245 1.00 91.12 268 GLY A O 1
ATOM 1683 N N . GLY A 1 269 ? 6.154 7.194 0.798 1.00 91.88 269 GLY A N 1
ATOM 1684 C CA . GLY A 1 269 ? 4.756 7.263 1.201 1.00 91.88 269 GLY A CA 1
ATOM 1685 C C . GLY A 1 269 ? 4.584 7.842 2.599 1.00 91.88 269 GLY A C 1
ATOM 1686 O O . GLY A 1 269 ? 5.443 8.577 3.105 1.00 91.88 269 GLY A O 1
ATOM 1687 N N . GLY A 1 270 ? 3.482 7.484 3.255 1.00 92.81 270 GLY A N 1
ATOM 1688 C CA . GLY A 1 270 ? 3.304 7.840 4.653 1.00 92.81 270 GLY A CA 1
ATOM 1689 C C . GLY A 1 270 ? 2.513 6.853 5.492 1.00 92.81 270 GLY A C 1
ATOM 1690 O O . GLY A 1 270 ? 1.632 6.146 5.014 1.00 92.81 270 GLY A O 1
ATOM 1691 N N . VAL A 1 271 ? 2.835 6.840 6.781 1.00 95.50 271 VAL A N 1
ATOM 1692 C CA . VAL A 1 271 ? 2.202 5.992 7.787 1.00 95.50 271 VAL A CA 1
ATOM 1693 C C . VAL A 1 271 ? 1.680 6.873 8.915 1.00 95.50 271 VAL A C 1
ATOM 1695 O O . VAL A 1 271 ? 2.438 7.656 9.481 1.00 95.50 271 VAL A O 1
ATOM 1698 N N . THR A 1 272 ? 0.396 6.763 9.258 1.00 95.56 272 THR A N 1
ATOM 1699 C CA . THR A 1 272 ? -0.228 7.550 10.331 1.00 95.56 272 THR A CA 1
ATOM 1700 C C . THR A 1 272 ? -0.902 6.656 11.364 1.00 95.56 272 THR A C 1
ATOM 1702 O O . THR A 1 272 ? -1.876 5.972 11.062 1.00 95.56 272 THR A O 1
ATOM 1705 N N . LEU A 1 273 ? -0.433 6.729 12.609 1.00 96.94 273 LEU A N 1
ATOM 1706 C CA . LEU A 1 273 ? -1.157 6.239 13.778 1.00 96.94 273 LEU A CA 1
ATOM 1707 C C . LEU A 1 273 ? -2.010 7.379 14.346 1.00 96.94 273 LEU A C 1
ATOM 1709 O O . LEU A 1 273 ? -1.484 8.423 14.735 1.00 96.94 273 LEU A O 1
ATOM 1713 N N . LEU A 1 274 ? -3.324 7.185 14.395 1.00 95.50 274 LEU A N 1
ATOM 1714 C CA . LEU A 1 274 ? -4.283 8.196 14.827 1.00 95.50 274 LEU A CA 1
ATOM 1715 C C . LEU A 1 274 ? -5.075 7.709 16.043 1.00 95.50 274 LEU A C 1
ATOM 1717 O O . LEU A 1 274 ? -5.808 6.732 15.965 1.00 95.50 274 LEU A O 1
ATOM 1721 N N . ALA A 1 275 ? -5.003 8.445 17.146 1.00 95.31 275 ALA A N 1
ATOM 1722 C CA . ALA A 1 275 ? -5.886 8.290 18.295 1.00 95.31 275 ALA A CA 1
ATOM 1723 C C . ALA A 1 275 ? -6.781 9.523 18.403 1.00 95.31 275 ALA A C 1
ATOM 1725 O O . ALA A 1 275 ? -6.388 10.548 18.967 1.00 95.31 275 ALA A O 1
ATOM 1726 N N . ARG A 1 276 ? -7.985 9.450 17.827 1.00 93.00 276 ARG A N 1
ATOM 1727 C CA . ARG A 1 276 ? -8.930 10.567 17.831 1.00 93.00 276 ARG A CA 1
ATOM 1728 C C . ARG A 1 276 ? -10.141 10.273 18.698 1.00 93.00 276 ARG A C 1
ATOM 1730 O O . ARG A 1 276 ? -10.935 9.408 18.361 1.00 93.00 276 ARG A O 1
ATOM 1737 N N . GLY A 1 277 ? -10.334 11.047 19.764 1.00 90.44 277 GLY A N 1
ATOM 1738 C CA . GLY A 1 277 ? -11.590 11.060 20.522 1.00 90.44 277 GLY A CA 1
ATOM 1739 C C . GLY A 1 277 ? -11.864 9.920 21.499 1.00 90.44 277 GLY A C 1
ATOM 1740 O O . GLY A 1 277 ? -12.834 9.999 22.249 1.00 90.44 277 GLY A O 1
ATOM 1741 N N . GLY A 1 278 ? -11.024 8.893 21.499 1.00 92.19 278 GLY A N 1
ATOM 1742 C CA . GLY A 1 278 ? -11.121 7.741 22.382 1.00 92.19 278 GLY A CA 1
ATOM 1743 C C . GLY A 1 278 ? -9.786 7.010 22.475 1.00 92.19 278 GLY A C 1
ATOM 1744 O O . GLY A 1 278 ? -8.754 7.527 22.033 1.00 92.19 278 GLY A O 1
ATOM 1745 N N . LEU A 1 279 ? -9.820 5.818 23.068 1.00 94.94 279 LEU A N 1
ATOM 1746 C CA . LEU A 1 279 ? -8.623 5.043 23.375 1.00 94.94 279 LEU A CA 1
ATOM 1747 C C . LEU A 1 279 ? -8.155 4.214 22.177 1.00 94.94 279 LEU A C 1
ATOM 1749 O O . LEU A 1 279 ? -8.918 3.433 21.604 1.00 94.94 279 LEU A O 1
ATOM 1753 N N . VAL A 1 280 ? -6.866 4.341 21.875 1.00 97.81 280 VAL A N 1
ATOM 1754 C CA . VAL A 1 280 ? -6.096 3.382 21.085 1.00 97.81 280 VAL A CA 1
ATOM 1755 C C . VAL A 1 280 ? -5.126 2.653 22.015 1.00 97.81 280 VAL A C 1
ATOM 1757 O O . VAL A 1 280 ? -4.395 3.298 22.768 1.00 97.81 280 VAL A O 1
ATOM 1760 N N . THR A 1 281 ? -5.095 1.326 21.952 1.00 98.44 281 THR A N 1
ATOM 1761 C CA . THR A 1 281 ? -4.162 0.480 22.706 1.00 98.44 281 THR A CA 1
ATOM 1762 C C . THR A 1 281 ? -3.311 -0.344 21.744 1.00 98.44 281 THR A C 1
ATOM 1764 O O . THR A 1 281 ? -3.854 -0.943 20.819 1.00 98.44 281 THR A O 1
ATOM 1767 N N . ILE A 1 282 ? -1.995 -0.380 21.965 1.00 98.38 282 ILE A N 1
ATOM 1768 C CA . ILE A 1 282 ? -1.042 -1.245 21.260 1.00 98.38 282 ILE A CA 1
ATOM 1769 C C . ILE A 1 282 ? -0.266 -2.067 22.298 1.00 98.38 282 ILE A C 1
ATOM 1771 O O . ILE A 1 282 ? 0.576 -1.526 23.021 1.00 98.38 282 ILE A O 1
ATOM 1775 N N . ASP A 1 283 ? -0.556 -3.362 22.393 1.00 98.31 283 ASP A N 1
ATOM 1776 C CA . ASP A 1 283 ? -0.086 -4.193 23.510 1.00 98.31 283 ASP A CA 1
ATOM 1777 C C . ASP A 1 283 ? 1.394 -4.579 23.422 1.00 98.31 283 ASP A C 1
ATOM 1779 O O . ASP A 1 283 ? 2.031 -4.795 24.452 1.00 98.31 283 ASP A O 1
ATOM 1783 N N . ASN A 1 284 ? 1.953 -4.658 22.212 1.00 98.31 284 ASN A N 1
ATOM 1784 C CA . ASN A 1 284 ? 3.319 -5.115 21.960 1.00 98.31 284 ASN A CA 1
ATOM 1785 C C . ASN A 1 284 ? 4.146 -4.078 21.175 1.00 98.31 284 ASN A C 1
ATOM 1787 O O . ASN A 1 284 ? 3.589 -3.201 20.504 1.00 98.31 284 ASN A O 1
ATOM 1791 N N . PRO A 1 285 ? 5.493 -4.162 21.219 1.00 98.12 285 PRO A N 1
ATOM 1792 C CA . PRO A 1 285 ? 6.362 -3.308 20.414 1.00 98.12 285 PRO A CA 1
ATOM 1793 C C . PRO A 1 285 ? 5.989 -3.332 18.929 1.00 98.12 285 PRO A C 1
ATOM 1795 O O . PRO A 1 285 ? 5.837 -4.400 18.344 1.00 98.12 285 PRO A O 1
ATOM 1798 N N . SER A 1 286 ? 5.857 -2.152 18.327 1.00 98.44 286 SER A N 1
ATOM 1799 C CA . SER A 1 286 ? 5.343 -1.989 16.963 1.00 98.44 286 SER A CA 1
ATOM 1800 C C . SER A 1 286 ? 6.201 -1.044 16.120 1.00 98.44 286 SER A C 1
ATOM 1802 O O . SER A 1 286 ? 6.852 -0.141 16.655 1.00 98.44 286 SER A O 1
ATOM 1804 N N . THR A 1 287 ? 6.197 -1.238 14.799 1.00 98.19 287 THR A N 1
ATOM 1805 C CA . THR A 1 287 ? 7.027 -0.495 13.840 1.00 98.19 287 THR A CA 1
ATOM 1806 C C . THR A 1 287 ? 6.196 0.195 12.764 1.00 98.19 287 THR A C 1
ATOM 1808 O O . THR A 1 287 ? 5.214 -0.341 12.248 1.00 98.19 287 THR A O 1
ATOM 1811 N N . PHE A 1 288 ? 6.616 1.408 12.417 1.00 97.94 288 PHE A N 1
ATOM 1812 C CA . PHE A 1 288 ? 5.982 2.256 11.418 1.00 97.94 288 PHE A CA 1
ATOM 1813 C C . PHE A 1 288 ? 7.076 2.875 10.553 1.00 97.94 288 PHE A C 1
ATOM 1815 O O . PHE A 1 288 ? 7.946 3.586 11.065 1.00 97.94 288 PHE A O 1
ATOM 1822 N N . GLU A 1 289 ? 7.041 2.605 9.253 1.00 96.50 289 GLU A N 1
ATOM 1823 C CA . GLU A 1 289 ? 8.140 2.934 8.350 1.00 96.50 289 GLU A CA 1
ATOM 1824 C C . GLU A 1 289 ? 7.658 3.605 7.066 1.00 96.50 289 GLU A C 1
ATOM 1826 O O . GLU A 1 289 ? 6.738 3.130 6.399 1.00 96.50 289 GLU A O 1
ATOM 1831 N N . ALA A 1 290 ? 8.323 4.692 6.687 1.00 94.69 290 ALA A N 1
ATOM 1832 C CA . ALA A 1 290 ? 8.130 5.348 5.400 1.00 94.69 290 ALA A CA 1
ATOM 1833 C C . ALA A 1 290 ? 9.493 5.605 4.755 1.00 94.69 290 ALA A C 1
ATOM 1835 O O . ALA A 1 290 ? 10.220 6.517 5.154 1.00 94.69 290 ALA A O 1
ATOM 1836 N N . ASN A 1 291 ? 9.844 4.791 3.762 1.00 95.69 291 ASN A N 1
ATOM 1837 C CA . ASN A 1 291 ? 11.165 4.822 3.144 1.00 95.69 291 ASN A CA 1
ATOM 1838 C C . ASN A 1 291 ? 11.092 5.231 1.670 1.00 95.69 291 ASN A C 1
ATOM 1840 O O . ASN A 1 291 ? 10.099 4.996 0.982 1.00 95.69 291 ASN A O 1
ATOM 1844 N N . ALA A 1 292 ? 12.165 5.836 1.178 1.00 96.50 292 ALA A N 1
ATOM 1845 C CA . ALA A 1 292 ? 12.359 6.160 -0.224 1.00 96.50 292 ALA A CA 1
ATOM 1846 C C . ALA A 1 292 ? 13.772 5.757 -0.634 1.00 96.50 292 ALA A C 1
ATOM 1848 O O . ALA A 1 292 ? 14.747 6.249 -0.060 1.00 96.50 292 ALA A O 1
ATOM 1849 N N . THR A 1 293 ? 13.884 4.909 -1.648 1.00 98.06 293 THR A N 1
ATOM 1850 C CA . THR A 1 293 ? 15.165 4.502 -2.223 1.00 98.06 293 THR A CA 1
ATOM 1851 C C . THR A 1 293 ? 15.165 4.799 -3.712 1.00 98.06 293 THR A C 1
ATOM 1853 O O . THR A 1 293 ? 14.364 4.249 -4.459 1.00 98.06 293 THR A O 1
ATOM 1856 N N . GLY A 1 294 ? 16.038 5.701 -4.150 1.00 97.94 294 GLY A N 1
ATOM 1857 C CA . GLY A 1 294 ? 16.192 6.018 -5.562 1.00 97.94 294 GLY A CA 1
ATOM 1858 C C . GLY A 1 294 ? 16.779 4.837 -6.332 1.00 97.94 294 GLY A C 1
ATOM 1859 O O . GLY A 1 294 ? 17.563 4.059 -5.787 1.00 97.94 294 GLY A O 1
ATOM 1860 N N . GLY A 1 295 ? 16.393 4.703 -7.596 1.00 98.00 295 GLY A N 1
ATOM 1861 C CA . GLY A 1 295 ? 16.846 3.622 -8.462 1.00 98.00 295 GLY A CA 1
ATOM 1862 C C . GLY A 1 295 ? 18.331 3.729 -8.788 1.00 98.00 295 GLY A C 1
ATOM 1863 O O . GLY A 1 295 ? 18.895 4.822 -8.864 1.00 98.00 295 GLY A O 1
ATOM 1864 N N . THR A 1 296 ? 18.982 2.594 -8.995 1.00 97.69 296 THR A N 1
ATOM 1865 C CA . THR A 1 296 ? 20.372 2.553 -9.451 1.00 97.69 296 THR A CA 1
ATOM 1866 C C . THR A 1 296 ? 20.460 2.968 -10.921 1.00 97.69 296 THR A C 1
ATOM 1868 O O . THR A 1 296 ? 19.563 2.683 -11.717 1.00 97.69 296 THR A O 1
ATOM 1871 N N . GLY A 1 297 ? 21.531 3.666 -11.296 1.00 96.38 297 GLY A N 1
ATOM 1872 C CA . GLY A 1 297 ? 21.851 3.897 -12.701 1.00 96.38 297 GLY A CA 1
ATOM 1873 C C . GLY A 1 297 ? 22.228 2.587 -13.394 1.00 96.38 297 GLY A C 1
ATOM 1874 O O . GLY A 1 297 ? 22.896 1.736 -12.797 1.00 96.38 297 GLY A O 1
ATOM 1875 N N . GLY A 1 298 ? 21.821 2.433 -14.653 1.00 94.19 298 GLY A N 1
ATOM 1876 C CA . GLY A 1 298 ? 22.038 1.221 -15.439 1.00 94.19 298 GLY A CA 1
ATOM 1877 C C . GLY A 1 298 ? 23.517 0.918 -15.680 1.00 94.19 298 GLY A C 1
ATOM 1878 O O . GLY A 1 298 ? 24.352 1.823 -15.762 1.00 94.19 298 GLY A O 1
ATOM 1879 N N . PHE A 1 299 ? 23.857 -0.367 -15.795 1.00 86.31 299 PHE A N 1
ATOM 1880 C CA . PHE A 1 299 ? 25.243 -0.837 -15.909 1.00 86.31 299 PHE A CA 1
ATOM 1881 C C . PHE A 1 299 ? 25.733 -0.878 -17.357 1.00 86.31 299 PHE A C 1
ATOM 1883 O O . PHE A 1 299 ? 25.077 -1.506 -18.192 1.00 86.31 299 PHE A O 1
ATOM 1890 N N . THR A 1 300 ? 26.897 -0.260 -17.621 1.00 77.50 300 THR A N 1
ATOM 1891 C CA . THR A 1 300 ? 27.637 -0.272 -18.906 1.00 77.50 300 THR A CA 1
ATOM 1892 C C . THR A 1 300 ? 29.142 0.010 -18.690 1.00 77.50 300 THR A C 1
ATOM 1894 O O . THR A 1 300 ? 29.614 -0.030 -17.551 1.00 77.50 300 THR A O 1
ATOM 1897 N N . ASN A 1 301 ? 29.883 0.354 -19.759 1.00 79.94 301 ASN A N 1
ATOM 1898 C CA . ASN A 1 301 ? 31.211 0.986 -19.702 1.00 79.94 301 ASN A CA 1
ATOM 1899 C C . ASN A 1 301 ? 31.230 2.300 -18.885 1.00 79.94 301 ASN A C 1
ATOM 1901 O O . ASN A 1 301 ? 32.235 2.606 -18.245 1.00 79.94 301 ASN A O 1
ATOM 1905 N N . MET A 1 302 ? 30.128 3.060 -18.885 1.00 88.75 302 MET A N 1
ATOM 1906 C CA . MET A 1 302 ? 29.856 4.174 -17.969 1.00 88.75 302 MET A CA 1
ATOM 1907 C C . MET A 1 302 ? 28.472 4.000 -17.330 1.00 88.75 302 MET A C 1
ATOM 1909 O O . MET A 1 302 ? 27.445 3.988 -18.014 1.00 88.75 302 MET A O 1
ATOM 1913 N N . GLN A 1 303 ? 28.421 3.852 -16.007 1.00 92.19 303 GLN A N 1
ATOM 1914 C CA . GLN A 1 303 ? 27.148 3.695 -15.303 1.00 92.19 303 GLN A CA 1
ATOM 1915 C C . GLN A 1 303 ? 26.259 4.932 -15.506 1.00 92.19 303 GLN A C 1
ATOM 1917 O O . GLN A 1 303 ? 26.760 6.055 -15.549 1.00 92.19 303 GLN A O 1
ATOM 1922 N N . GLY A 1 304 ? 24.945 4.741 -15.607 1.00 95.38 304 GLY A N 1
ATOM 1923 C CA . GLY A 1 304 ? 24.008 5.863 -15.544 1.00 95.38 304 GLY A CA 1
ATOM 1924 C C . GLY A 1 304 ? 24.049 6.578 -14.190 1.00 95.38 304 GLY A C 1
ATOM 1925 O O . GLY A 1 304 ? 24.631 6.082 -13.221 1.00 95.38 304 GLY A O 1
ATOM 1926 N N . ASP A 1 305 ? 23.413 7.741 -14.103 1.00 97.44 305 ASP A N 1
ATOM 1927 C CA . ASP A 1 305 ? 23.236 8.438 -12.825 1.00 97.44 305 ASP A CA 1
ATOM 1928 C C . ASP A 1 305 ? 22.213 7.718 -11.937 1.00 97.44 305 ASP A C 1
ATOM 1930 O O . ASP A 1 305 ? 21.289 7.065 -12.422 1.00 97.44 305 ASP A O 1
ATOM 1934 N N . GLY A 1 306 ? 22.369 7.839 -10.622 1.00 97.62 306 GLY A N 1
ATOM 1935 C CA . GLY A 1 306 ? 21.422 7.309 -9.650 1.00 97.62 306 GLY A CA 1
ATOM 1936 C C . GLY A 1 306 ? 20.191 8.202 -9.499 1.00 97.62 306 GLY A C 1
ATOM 1937 O O . GLY A 1 306 ? 20.268 9.427 -9.595 1.00 97.62 306 GLY A O 1
ATOM 1938 N N . GLY A 1 307 ? 19.044 7.593 -9.212 1.00 97.94 307 GLY A N 1
ATOM 1939 C CA . GLY A 1 307 ? 17.799 8.305 -8.950 1.00 97.94 307 GLY A CA 1
ATOM 1940 C C . GLY A 1 307 ? 17.786 8.977 -7.577 1.00 97.94 307 GLY A C 1
ATOM 1941 O O . GLY A 1 307 ? 18.298 8.439 -6.595 1.00 97.94 307 GLY A O 1
ATOM 1942 N N . SER A 1 308 ? 17.183 10.160 -7.472 1.00 97.62 308 SER A N 1
ATOM 1943 C CA . SER A 1 308 ? 17.008 10.845 -6.184 1.00 97.62 308 SER A CA 1
ATOM 1944 C C . SER A 1 308 ? 15.942 10.182 -5.306 1.00 97.62 308 SER A C 1
ATOM 1946 O O . SER A 1 308 ? 15.005 9.562 -5.807 1.00 97.62 308 SER A O 1
ATOM 1948 N N . ALA A 1 309 ? 16.049 10.374 -3.991 1.00 96.56 309 ALA A N 1
ATOM 1949 C CA . ALA A 1 309 ? 15.065 9.930 -3.009 1.00 96.56 309 ALA A CA 1
ATOM 1950 C C . ALA A 1 309 ? 14.591 11.080 -2.116 1.00 96.56 309 ALA A C 1
ATOM 1952 O O . ALA A 1 309 ? 15.400 11.854 -1.589 1.00 96.56 309 ALA A O 1
ATOM 1953 N N . VAL A 1 310 ? 13.276 11.17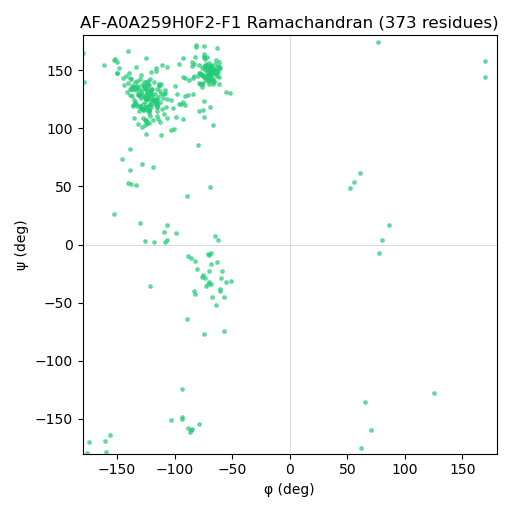0 -1.911 1.00 92.94 310 VAL A N 1
ATOM 1954 C CA . VAL A 1 310 ? 12.651 12.235 -1.120 1.00 92.94 310 VAL A CA 1
ATOM 1955 C C . VAL A 1 310 ? 11.612 11.677 -0.150 1.00 92.94 310 VAL A C 1
ATOM 1957 O O . VAL A 1 310 ? 10.763 10.884 -0.543 1.00 92.94 310 VAL A O 1
ATOM 1960 N N . ILE A 1 311 ? 11.626 12.152 1.099 1.00 90.50 311 ILE A N 1
ATOM 1961 C CA . ILE A 1 311 ? 10.506 12.017 2.044 1.00 90.50 311 ILE A CA 1
ATOM 1962 C C . ILE A 1 311 ? 9.895 13.398 2.301 1.00 90.50 311 ILE A C 1
ATOM 1964 O O . ILE A 1 311 ? 10.601 14.331 2.693 1.00 90.50 311 ILE A O 1
ATOM 1968 N N . SER A 1 312 ? 8.568 13.508 2.164 1.00 70.44 312 SER A N 1
ATOM 1969 C CA . SER A 1 312 ? 7.776 14.683 2.551 1.00 70.44 312 SER A CA 1
ATOM 1970 C C . SER A 1 312 ? 8.153 15.978 1.815 1.00 70.44 312 SER A C 1
ATOM 1972 O O . SER A 1 312 ? 8.517 16.958 2.448 1.00 70.44 312 SER A O 1
ATOM 1974 N N . ASN A 1 313 ? 8.029 16.051 0.487 1.00 55.38 313 ASN A N 1
ATOM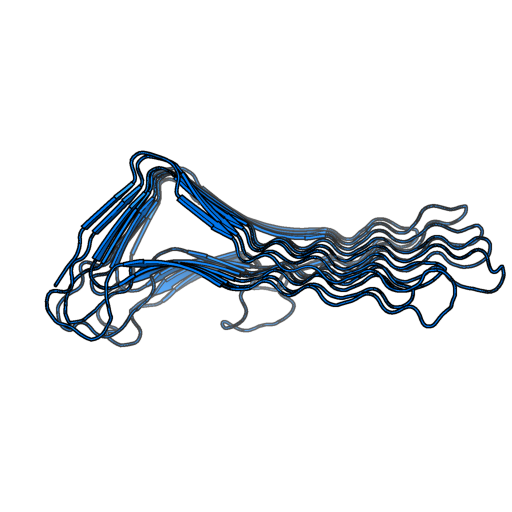 1975 C CA . ASN A 1 313 ? 8.378 17.264 -0.281 1.00 55.38 313 ASN A CA 1
ATOM 1976 C C . ASN A 1 313 ? 7.451 18.487 -0.064 1.00 55.38 313 ASN A C 1
ATOM 1978 O O . ASN A 1 313 ? 7.772 19.567 -0.559 1.00 55.38 313 ASN A O 1
ATOM 1982 N N . VAL A 1 314 ? 6.333 18.356 0.664 1.00 53.44 314 VAL A N 1
ATOM 1983 C CA . VAL A 1 314 ? 5.370 19.450 0.901 1.00 53.44 314 VAL A CA 1
ATOM 1984 C C . VAL A 1 314 ? 5.193 19.723 2.397 1.00 53.44 314 VAL A C 1
ATOM 1986 O O . VAL A 1 314 ? 4.983 18.807 3.190 1.00 53.44 314 VAL A O 1
ATOM 1989 N N . ALA A 1 315 ? 5.244 20.999 2.787 1.00 42.97 315 ALA A N 1
ATOM 1990 C CA . ALA A 1 315 ? 4.837 21.452 4.114 1.00 42.97 315 ALA A CA 1
ATOM 1991 C C . ALA A 1 315 ? 3.300 21.554 4.175 1.00 42.97 315 ALA A C 1
ATOM 1993 O O . ALA A 1 315 ? 2.710 22.366 3.468 1.00 42.97 315 ALA A O 1
ATOM 1994 N N . GLY A 1 316 ? 2.647 20.737 5.004 1.00 45.62 316 GLY A N 1
ATOM 1995 C CA . GLY A 1 316 ? 1.195 20.784 5.213 1.00 45.62 316 GLY A CA 1
ATOM 1996 C C . GLY A 1 316 ? 0.679 19.586 6.012 1.00 45.62 316 GLY A C 1
ATOM 1997 O O . GLY A 1 316 ? 1.195 18.477 5.879 1.00 45.62 316 GLY A O 1
ATOM 1998 N N . GLU A 1 317 ? -0.325 19.792 6.871 1.00 47.56 317 GLU A N 1
ATOM 1999 C CA . GLU A 1 317 ? -0.882 18.717 7.715 1.00 47.56 317 GLU A CA 1
ATOM 2000 C C . GLU A 1 317 ? -1.672 17.670 6.912 1.00 47.56 317 GLU A C 1
ATOM 2002 O O . GLU A 1 317 ? -1.777 16.527 7.353 1.00 47.56 317 GLU A O 1
ATOM 2007 N N . GLU A 1 318 ? -2.161 18.045 5.725 1.00 44.59 318 GLU A N 1
ATOM 2008 C CA . GLU A 1 318 ? -3.108 17.263 4.919 1.00 44.59 318 GLU A CA 1
ATOM 2009 C C . GLU A 1 318 ? -2.466 16.129 4.101 1.00 44.59 318 GLU A C 1
ATOM 2011 O O . GLU A 1 318 ? -3.150 15.165 3.768 1.00 44.59 318 GLU A O 1
ATOM 2016 N N . PHE A 1 319 ? -1.157 16.178 3.821 1.00 54.56 319 PHE A N 1
ATOM 2017 C CA . PHE A 1 319 ? -0.479 15.124 3.054 1.00 54.56 319 PHE A CA 1
ATOM 2018 C C . PHE A 1 319 ? 0.125 14.060 3.972 1.00 54.56 319 PHE A C 1
ATOM 2020 O O . PHE A 1 319 ? 0.966 14.363 4.823 1.00 54.56 319 PHE A O 1
ATOM 2027 N N . ILE A 1 320 ? -0.269 12.797 3.799 1.00 65.94 320 ILE A N 1
ATOM 2028 C CA . ILE A 1 320 ? 0.306 11.653 4.519 1.00 65.94 320 ILE A CA 1
ATOM 2029 C C . ILE A 1 320 ? 1.631 11.281 3.845 1.00 65.94 320 ILE A C 1
ATOM 2031 O O . ILE A 1 320 ? 1.681 10.442 2.955 1.00 65.94 320 ILE A O 1
ATOM 2035 N N . SER A 1 321 ? 2.710 11.944 4.254 1.00 79.56 321 SER A N 1
ATOM 2036 C CA . SER A 1 321 ? 4.082 11.578 3.896 1.00 79.56 321 SER A CA 1
ATOM 2037 C C . SER A 1 321 ? 4.936 11.489 5.155 1.00 79.56 321 SER A C 1
ATOM 2039 O O . SER A 1 321 ? 4.705 12.234 6.115 1.00 79.56 321 SER A O 1
ATOM 2041 N N . GLY A 1 322 ? 5.897 10.566 5.156 1.00 89.44 322 GLY A N 1
ATOM 2042 C CA . GLY A 1 322 ? 6.671 10.237 6.344 1.00 89.44 322 GLY A CA 1
ATOM 2043 C C . GLY A 1 322 ? 5.834 9.496 7.385 1.00 89.44 322 GLY A C 1
ATOM 2044 O O . GLY A 1 322 ? 4.791 8.919 7.083 1.00 89.44 322 GLY A O 1
ATOM 2045 N N . VAL A 1 323 ? 6.281 9.508 8.634 1.00 92.88 323 VAL A N 1
ATOM 2046 C CA . VAL A 1 323 ? 5.631 8.763 9.710 1.00 92.88 323 VAL A CA 1
ATOM 2047 C C . VAL A 1 323 ? 5.042 9.709 10.751 1.00 92.88 323 VAL A C 1
ATOM 2049 O O . VAL A 1 323 ? 5.727 10.590 11.271 1.00 92.88 323 VAL A O 1
ATOM 2052 N N . LYS A 1 324 ? 3.755 9.542 11.061 1.00 92.88 324 LYS A N 1
ATOM 2053 C CA . LYS A 1 324 ? 2.996 10.440 11.934 1.00 92.88 324 LYS A CA 1
ATOM 2054 C C . LYS A 1 324 ? 2.304 9.683 13.065 1.00 92.88 324 LYS A C 1
ATOM 2056 O O . LYS A 1 324 ? 1.653 8.668 12.843 1.00 92.88 324 LYS A O 1
ATOM 2061 N N . LEU A 1 325 ? 2.380 10.241 14.269 1.00 94.44 325 LEU A N 1
ATOM 2062 C CA . LEU A 1 325 ? 1.527 9.904 15.404 1.00 94.44 325 LEU A CA 1
ATOM 2063 C C . LEU A 1 325 ? 0.687 11.129 15.767 1.00 94.44 325 LEU A C 1
ATOM 2065 O O . LEU A 1 325 ? 1.233 12.177 16.117 1.00 94.44 325 LEU A O 1
ATOM 2069 N N . LEU A 1 326 ? -0.634 10.985 15.704 1.00 93.69 326 LEU A N 1
ATOM 2070 C CA . LEU A 1 326 ? -1.592 12.047 15.984 1.00 93.69 326 LEU A CA 1
ATOM 2071 C C . LEU A 1 326 ? -2.527 11.620 17.118 1.00 93.69 326 LEU A C 1
ATOM 2073 O O . LEU A 1 326 ? -3.280 10.661 16.976 1.00 93.69 326 LEU A O 1
ATOM 2077 N N . VAL A 1 327 ? -2.522 12.361 18.224 1.00 94.56 327 VAL A N 1
ATOM 2078 C CA . VAL A 1 327 ? -3.486 12.209 19.321 1.00 94.56 327 VAL A CA 1
ATOM 2079 C C . VAL A 1 327 ? -4.313 13.486 19.396 1.00 94.56 327 VAL A C 1
ATOM 2081 O O . VAL A 1 327 ? -3.776 14.551 19.705 1.00 94.56 327 VAL A O 1
ATOM 2084 N N . THR A 1 328 ? -5.600 13.408 19.047 1.00 93.19 328 THR A N 1
ATOM 2085 C CA . THR A 1 328 ? -6.451 14.601 18.899 1.00 93.19 328 THR A CA 1
ATOM 2086 C C . THR A 1 328 ? -7.864 14.402 19.437 1.00 93.19 328 THR A C 1
ATOM 2088 O O . THR A 1 328 ? -8.332 13.281 19.643 1.00 93.19 328 THR A O 1
ATOM 2091 N N . ASN A 1 329 ? -8.601 15.498 19.601 1.00 90.56 329 ASN A N 1
ATOM 2092 C CA . ASN A 1 329 ? -10.031 15.441 19.904 1.00 90.56 329 ASN A CA 1
ATOM 2093 C C . ASN A 1 329 ? -10.870 15.050 18.682 1.00 90.56 329 ASN A C 1
ATOM 2095 O O . ASN A 1 329 ? -10.415 15.157 17.537 1.00 90.56 329 ASN A O 1
ATOM 2099 N N . ARG A 1 330 ? -12.124 14.644 18.918 1.00 87.62 330 ARG A N 1
ATOM 2100 C CA . ARG A 1 330 ? -13.123 14.506 17.844 1.00 87.62 330 ARG A CA 1
ATOM 2101 C C . ARG A 1 330 ? -13.416 15.859 17.210 1.00 87.62 330 ARG A C 1
ATOM 2103 O O . ARG A 1 330 ? -13.466 16.874 17.900 1.00 87.62 330 ARG A O 1
ATOM 2110 N N . PHE A 1 331 ? -13.713 15.850 15.913 1.00 85.62 331 PHE A N 1
ATOM 2111 C CA . PHE A 1 331 ? -14.085 17.071 15.195 1.00 85.62 331 PHE A CA 1
ATOM 2112 C C . PHE A 1 331 ? -15.432 17.622 15.663 1.00 85.62 331 PHE A C 1
ATOM 2114 O O . PHE A 1 331 ? -15.558 18.809 15.941 1.00 85.62 331 PHE A O 1
ATOM 2121 N N . ASN A 1 332 ? -16.421 16.741 15.817 1.00 80.06 332 ASN A N 1
ATOM 2122 C CA . ASN A 1 332 ? -17.790 17.135 16.157 1.00 80.06 332 ASN A CA 1
ATOM 2123 C C . ASN A 1 332 ? -18.028 17.235 17.673 1.00 80.06 332 ASN A C 1
ATOM 2125 O O . ASN A 1 332 ? -19.062 17.726 18.105 1.00 80.06 332 ASN A O 1
ATOM 2129 N N . GLN A 1 333 ? -17.076 16.769 18.488 1.00 83.00 333 GLN A N 1
ATOM 2130 C CA . GLN A 1 333 ? -17.186 16.729 19.946 1.00 83.00 333 GLN A CA 1
ATOM 2131 C C . GLN A 1 333 ? -15.816 16.983 20.585 1.00 83.00 333 GLN A C 1
ATOM 2133 O O . GLN A 1 333 ? -15.179 16.076 21.114 1.00 83.00 333 GLN A O 1
ATOM 2138 N N . VAL A 1 334 ? -15.357 18.235 20.538 1.00 80.50 334 VAL A N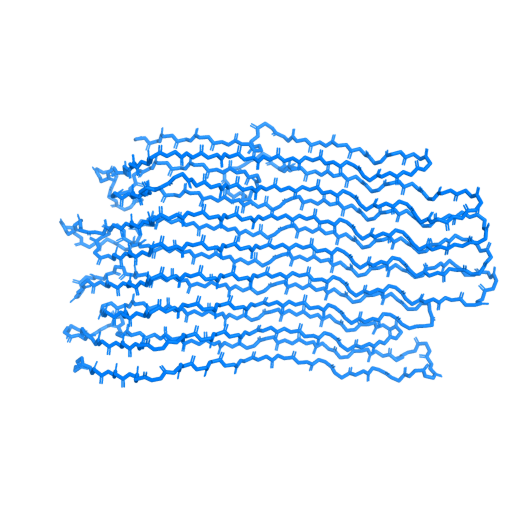 1
ATOM 2139 C CA . VAL A 1 334 ? -13.997 18.634 20.957 1.00 80.50 334 VAL A CA 1
ATOM 2140 C C . VAL A 1 334 ? -13.692 18.285 22.426 1.00 80.50 334 VAL A C 1
ATOM 2142 O O . VAL A 1 334 ? -12.540 18.091 22.794 1.00 80.50 334 VAL A O 1
ATOM 2145 N N . GLY A 1 335 ? -14.717 18.129 23.273 1.00 81.38 335 GLY A N 1
ATOM 2146 C CA . GLY A 1 335 ? -14.553 17.656 24.654 1.00 81.38 335 GLY A CA 1
ATOM 2147 C C . GLY A 1 335 ? -14.124 16.186 24.785 1.00 81.38 335 GLY A C 1
ATOM 2148 O O . GLY A 1 335 ? -13.653 15.789 25.849 1.00 81.38 335 GLY A O 1
ATOM 2149 N N . GLN A 1 336 ? -14.264 15.379 23.731 1.00 85.44 336 GLN A N 1
ATOM 2150 C CA . GLN A 1 336 ? -13.819 13.987 23.700 1.00 85.44 336 GLN A CA 1
ATOM 2151 C C . GLN A 1 336 ? -12.409 13.915 23.126 1.00 85.44 336 GLN A C 1
ATOM 2153 O O . GLN A 1 336 ? -12.193 14.121 21.928 1.00 85.44 336 GLN A O 1
ATOM 2158 N N . ARG A 1 337 ? -11.454 13.637 24.015 1.00 88.19 337 ARG A N 1
ATOM 2159 C CA . ARG A 1 337 ? -10.024 13.600 23.711 1.00 88.19 337 ARG A CA 1
ATOM 2160 C C . ARG A 1 337 ? -9.579 12.204 23.310 1.00 88.19 337 ARG A C 1
ATOM 2162 O O . ARG A 1 337 ? -10.051 11.218 23.869 1.00 88.19 337 ARG A O 1
ATOM 2169 N N . GLY A 1 338 ? -8.650 12.136 22.365 1.00 92.19 338 GLY A N 1
ATOM 2170 C CA . GLY A 1 338 ? -7.936 10.904 22.059 1.00 92.19 338 GLY A CA 1
ATOM 2171 C C . GLY A 1 338 ? -6.967 10.525 23.172 1.00 92.19 338 GLY A C 1
ATOM 2172 O O . GLY A 1 338 ? -6.412 11.392 23.850 1.00 92.19 338 GLY A O 1
ATOM 2173 N N . SER A 1 339 ? -6.738 9.230 23.339 1.00 94.69 339 SER A N 1
ATOM 2174 C CA . SER A 1 339 ? -5.693 8.696 24.206 1.00 94.69 339 SER A CA 1
ATOM 2175 C C . SER A 1 339 ? -5.010 7.506 23.539 1.00 94.69 339 SER A C 1
ATOM 2177 O O . SER A 1 339 ? -5.625 6.767 22.774 1.00 94.69 339 SER A O 1
ATOM 2179 N N . LEU A 1 340 ? -3.719 7.341 23.817 1.00 96.88 340 LEU A N 1
ATOM 2180 C CA . LEU A 1 340 ? -2.908 6.240 23.311 1.00 96.88 340 LEU A CA 1
ATOM 2181 C C . LEU A 1 340 ? -2.201 5.557 24.480 1.00 96.88 340 LEU A C 1
ATOM 2183 O O . LEU A 1 340 ? -1.528 6.225 25.265 1.00 96.88 340 LEU A O 1
ATOM 2187 N N . ASN A 1 341 ? -2.329 4.237 24.561 1.00 97.69 341 ASN A N 1
ATOM 2188 C CA . ASN A 1 341 ? -1.530 3.378 25.425 1.00 97.69 341 ASN A CA 1
ATOM 2189 C C . ASN A 1 341 ? -0.722 2.417 24.545 1.00 97.69 341 ASN A C 1
ATOM 2191 O O . ASN A 1 341 ? -1.310 1.716 23.728 1.00 97.69 341 ASN A O 1
ATOM 2195 N N . ALA A 1 342 ? 0.603 2.392 24.673 1.00 96.69 342 ALA A N 1
ATOM 2196 C CA . ALA A 1 342 ? 1.450 1.539 23.845 1.00 96.69 342 ALA A CA 1
ATOM 2197 C C . ALA A 1 342 ? 2.647 0.989 24.626 1.00 96.69 342 ALA A C 1
ATOM 2199 O O . ALA A 1 342 ? 3.310 1.742 25.341 1.00 96.69 342 ALA A O 1
ATOM 2200 N N . ALA A 1 343 ? 2.961 -0.297 24.441 1.00 91.12 343 ALA A N 1
ATOM 2201 C CA . ALA A 1 343 ? 4.136 -0.924 25.055 1.00 91.12 343 ALA A CA 1
ATOM 2202 C C . ALA A 1 343 ? 5.470 -0.429 24.459 1.00 91.12 343 ALA A C 1
ATOM 2204 O O . ALA A 1 343 ? 6.468 -0.326 25.171 1.00 91.12 343 ALA A O 1
ATOM 2205 N N . GLY A 1 344 ? 5.490 -0.093 23.164 1.00 94.81 344 GLY A N 1
ATOM 2206 C CA . GLY A 1 344 ? 6.641 0.501 22.482 1.00 94.81 344 GLY A CA 1
ATOM 2207 C C . GLY A 1 344 ? 6.348 0.798 21.013 1.00 94.81 344 GLY A C 1
ATOM 2208 O O . GLY A 1 344 ? 5.696 0.006 20.339 1.00 94.81 344 GLY A O 1
ATOM 2209 N N . LEU A 1 345 ? 6.826 1.939 20.512 1.00 97.31 345 LEU A N 1
ATOM 2210 C CA . LEU A 1 345 ? 6.606 2.381 19.132 1.00 97.31 345 LEU A CA 1
ATOM 2211 C C . LEU A 1 345 ? 7.934 2.818 18.514 1.00 97.31 345 LEU A C 1
ATOM 2213 O O . LEU A 1 345 ? 8.644 3.642 19.091 1.00 97.31 345 LEU A O 1
ATOM 2217 N N . SER A 1 346 ? 8.249 2.283 17.337 1.00 97.31 346 SER A N 1
ATOM 2218 C CA . SER A 1 346 ? 9.382 2.705 16.515 1.00 97.31 346 SER A CA 1
ATOM 2219 C C . SER A 1 346 ? 8.871 3.364 15.240 1.00 97.31 346 SER A C 1
ATOM 2221 O O . SER A 1 346 ? 8.124 2.750 14.479 1.00 97.31 346 SER A O 1
ATOM 2223 N N . PHE A 1 347 ? 9.280 4.608 15.007 1.00 95.56 347 PHE A N 1
ATOM 2224 C CA . PHE A 1 347 ? 8.932 5.373 13.815 1.00 95.56 347 PHE A CA 1
ATOM 2225 C C . PHE A 1 347 ? 10.209 5.636 13.017 1.00 95.56 347 PHE A C 1
ATOM 2227 O O . PHE A 1 347 ? 11.121 6.290 13.522 1.00 95.56 347 PHE A O 1
ATOM 2234 N N . THR A 1 348 ? 10.277 5.132 11.785 1.00 95.12 348 THR A N 1
ATOM 2235 C CA . THR A 1 348 ? 11.452 5.281 10.916 1.00 95.12 348 THR A CA 1
ATOM 2236 C C . THR A 1 348 ? 11.057 5.921 9.596 1.00 95.12 348 THR A C 1
ATOM 2238 O O . THR A 1 348 ? 10.129 5.478 8.928 1.00 95.12 348 THR A O 1
ATOM 2241 N N . ALA A 1 349 ? 11.787 6.956 9.200 1.00 93.44 349 ALA A N 1
ATOM 2242 C CA . ALA A 1 349 ? 11.714 7.493 7.853 1.00 93.44 349 ALA A CA 1
ATOM 2243 C C . ALA A 1 349 ? 13.125 7.605 7.287 1.00 93.44 349 ALA A C 1
ATOM 2245 O O . ALA A 1 349 ? 14.007 8.155 7.950 1.00 93.44 349 ALA A O 1
ATOM 2246 N N . ALA A 1 350 ? 13.335 7.093 6.078 1.00 94.62 350 ALA A N 1
ATOM 2247 C CA . ALA A 1 350 ? 14.643 7.090 5.437 1.00 94.62 350 ALA A CA 1
ATOM 2248 C C . ALA A 1 350 ? 14.542 7.502 3.967 1.00 94.62 350 ALA A C 1
ATOM 2250 O O . ALA A 1 350 ? 13.675 7.028 3.238 1.00 94.62 350 ALA A O 1
ATOM 2251 N N . ALA A 1 351 ? 15.461 8.361 3.526 1.00 95.50 351 ALA A N 1
ATOM 2252 C CA . ALA A 1 351 ? 15.689 8.664 2.117 1.00 95.50 351 ALA A CA 1
ATOM 2253 C C . ALA A 1 351 ? 17.100 8.211 1.732 1.00 95.50 351 ALA A C 1
ATOM 2255 O O . ALA A 1 351 ? 18.080 8.630 2.352 1.00 95.50 351 ALA A O 1
ATOM 2256 N N . THR A 1 352 ? 17.226 7.381 0.702 1.00 97.25 352 THR A N 1
ATOM 2257 C CA . THR A 1 352 ? 18.513 6.890 0.193 1.00 97.25 352 THR A CA 1
ATOM 2258 C C . THR A 1 352 ? 18.563 7.063 -1.317 1.00 97.25 352 THR A C 1
ATOM 2260 O O . THR A 1 352 ? 17.778 6.461 -2.036 1.00 97.25 352 THR A O 1
ATOM 2263 N N . GLY A 1 353 ? 19.462 7.914 -1.807 1.00 97.06 353 GLY A N 1
ATOM 2264 C CA . GLY A 1 353 ? 19.649 8.133 -3.236 1.00 97.06 353 GLY A CA 1
ATOM 2265 C C . GLY A 1 353 ? 20.241 6.888 -3.883 1.00 97.06 353 GLY A C 1
ATOM 2266 O O . GLY A 1 353 ? 20.997 6.151 -3.248 1.00 97.06 353 GLY A O 1
ATOM 2267 N N . GLY A 1 354 ? 19.886 6.655 -5.139 1.00 97.50 354 GLY A N 1
ATOM 2268 C CA . GLY A 1 354 ? 20.435 5.563 -5.923 1.00 97.50 354 GLY A CA 1
ATOM 2269 C C . GLY A 1 354 ? 21.909 5.781 -6.248 1.00 97.50 354 GLY A C 1
ATOM 2270 O O . GLY A 1 354 ? 22.393 6.914 -6.321 1.00 97.50 354 GLY A O 1
ATOM 2271 N N . SER A 1 355 ? 22.632 4.686 -6.461 1.00 96.56 355 SER A N 1
ATOM 2272 C CA . SER A 1 355 ? 24.019 4.728 -6.923 1.00 96.56 355 SER A CA 1
ATOM 2273 C C . SER A 1 355 ? 24.102 4.998 -8.425 1.00 96.56 355 SER A C 1
ATOM 2275 O O . SER A 1 355 ? 23.267 4.495 -9.177 1.00 96.56 355 SER A O 1
ATOM 2277 N N . GLY A 1 356 ? 25.144 5.694 -8.868 1.00 94.94 356 GLY A N 1
ATOM 2278 C CA . GLY A 1 356 ? 25.446 5.892 -10.286 1.00 94.94 356 GLY A CA 1
ATOM 2279 C C . GLY A 1 356 ? 26.773 6.615 -10.498 1.00 94.94 356 GLY A C 1
ATOM 2280 O O . GLY A 1 356 ? 27.515 6.832 -9.538 1.00 94.94 356 GLY A O 1
ATOM 2281 N N . THR A 1 357 ? 27.056 7.030 -11.737 1.00 95.50 357 THR A N 1
ATOM 2282 C CA . THR A 1 357 ? 28.209 7.911 -12.020 1.00 95.50 357 THR A CA 1
ATOM 2283 C C . THR A 1 357 ? 28.105 9.201 -11.209 1.00 95.50 357 THR A C 1
ATOM 2285 O O . THR A 1 357 ? 29.060 9.599 -10.538 1.00 95.50 357 THR A O 1
ATOM 2288 N N . VAL A 1 358 ? 26.916 9.805 -11.188 1.00 96.25 358 VAL A N 1
ATOM 2289 C CA . VAL A 1 358 ? 26.494 10.729 -10.137 1.00 96.25 358 VAL A CA 1
ATOM 2290 C C . VAL A 1 358 ? 25.472 10.021 -9.253 1.00 96.25 358 VAL A C 1
ATOM 2292 O O . VAL A 1 358 ? 24.458 9.521 -9.735 1.00 96.25 358 VAL A O 1
ATOM 2295 N N . ASN A 1 359 ? 25.727 9.972 -7.945 1.00 97.19 359 ASN A N 1
ATOM 2296 C CA . ASN A 1 359 ? 24.752 9.440 -6.994 1.00 97.19 359 ASN A CA 1
ATOM 2297 C C . ASN A 1 359 ? 23.527 10.356 -6.905 1.00 97.19 359 ASN A C 1
ATOM 2299 O O . ASN A 1 359 ? 23.653 11.584 -6.894 1.00 97.19 359 ASN A O 1
ATOM 2303 N N . GLY A 1 360 ? 22.352 9.749 -6.764 1.00 97.06 360 GLY A N 1
ATOM 2304 C CA . GLY A 1 360 ? 21.106 10.471 -6.560 1.00 97.06 360 GLY A CA 1
ATOM 2305 C C . GLY A 1 360 ? 21.114 11.271 -5.258 1.00 97.06 360 GLY A C 1
ATOM 2306 O O . GLY A 1 360 ? 21.726 10.886 -4.258 1.00 97.06 360 GLY A O 1
ATOM 2307 N N . THR A 1 361 ? 20.410 12.399 -5.251 1.00 96.50 361 THR A N 1
ATOM 2308 C CA . THR A 1 361 ? 20.293 13.232 -4.048 1.00 96.50 361 THR A CA 1
ATOM 2309 C C . THR A 1 361 ? 19.325 12.623 -3.035 1.00 96.50 361 THR A C 1
ATOM 2311 O O . THR A 1 361 ? 18.375 11.927 -3.394 1.00 96.50 361 THR A O 1
ATOM 2314 N N . THR A 1 362 ? 19.542 12.918 -1.754 1.00 95.00 362 THR A N 1
ATOM 2315 C CA . THR A 1 362 ? 18.623 12.577 -0.662 1.00 95.00 362 THR A CA 1
ATOM 2316 C C . THR A 1 362 ? 18.033 13.839 -0.059 1.00 95.00 362 THR A C 1
ATOM 2318 O O . THR A 1 362 ? 18.740 14.817 0.184 1.00 95.00 362 THR A O 1
ATOM 2321 N N . SER A 1 363 ? 16.728 13.835 0.209 1.00 91.75 363 SER A N 1
ATOM 2322 C CA . SER A 1 363 ? 16.107 14.909 0.984 1.00 91.75 363 SER A CA 1
ATOM 2323 C C . SER A 1 363 ? 14.972 14.407 1.871 1.00 91.75 363 SER A C 1
ATOM 2325 O O . SER A 1 363 ? 14.210 13.512 1.513 1.00 91.75 363 SER A O 1
ATOM 2327 N N . MET A 1 364 ? 14.869 14.997 3.057 1.00 87.75 364 MET A N 1
ATOM 2328 C CA . MET A 1 364 ? 13.782 14.774 4.006 1.00 87.75 364 MET A CA 1
ATOM 2329 C C . MET A 1 364 ? 13.347 16.136 4.537 1.00 87.75 364 MET A C 1
ATOM 2331 O O . MET A 1 364 ? 14.181 16.885 5.050 1.00 87.75 364 MET A O 1
ATOM 2335 N N . ALA A 1 365 ? 12.067 16.484 4.414 1.00 80.00 365 ALA A N 1
ATOM 2336 C CA . ALA A 1 365 ? 11.583 17.743 4.981 1.00 80.00 365 ALA A CA 1
ATOM 2337 C C . ALA A 1 365 ? 11.293 17.640 6.487 1.00 80.00 365 ALA A C 1
ATOM 2339 O O . ALA A 1 365 ? 11.229 16.554 7.065 1.00 80.00 365 ALA A O 1
ATOM 2340 N N . GLN A 1 366 ? 11.041 18.798 7.110 1.00 63.19 366 GLN A N 1
ATOM 2341 C CA . GLN A 1 366 ? 10.858 18.992 8.560 1.00 63.19 366 GLN A CA 1
ATOM 2342 C C . GLN A 1 366 ? 9.658 18.243 9.186 1.00 63.19 366 GLN A C 1
ATOM 2344 O O . GLN A 1 366 ? 9.389 18.399 10.371 1.00 63.19 366 GLN A O 1
ATOM 2349 N N . SER A 1 367 ? 8.919 17.427 8.429 1.00 70.62 367 SER A N 1
ATOM 2350 C CA . SER A 1 367 ? 7.794 16.614 8.922 1.00 70.62 367 SER A CA 1
ATOM 2351 C C . SER A 1 367 ? 7.867 15.141 8.508 1.00 70.62 367 SER A C 1
ATOM 2353 O O . SER A 1 367 ? 6.863 14.441 8.590 1.00 70.62 367 SER A O 1
ATOM 2355 N N . ALA A 1 368 ? 9.050 14.654 8.112 1.00 80.75 368 ALA A N 1
ATOM 2356 C CA . ALA A 1 368 ? 9.263 13.243 7.785 1.00 80.75 368 ALA A CA 1
ATOM 2357 C C . ALA A 1 368 ? 8.973 12.294 8.963 1.00 80.75 368 ALA A C 1
ATOM 2359 O O . ALA A 1 368 ? 8.561 11.159 8.743 1.00 80.75 368 ALA A O 1
ATOM 2360 N N . ILE A 1 369 ? 9.154 12.760 10.204 1.00 87.50 369 ILE A N 1
ATOM 2361 C CA . ILE A 1 369 ? 8.631 12.114 11.412 1.00 87.50 369 ILE A CA 1
ATOM 2362 C C . ILE A 1 369 ? 7.925 13.185 12.242 1.00 87.50 369 ILE A C 1
ATOM 2364 O O . ILE A 1 369 ? 8.511 14.233 12.522 1.00 87.50 369 ILE A O 1
ATOM 2368 N N . ARG A 1 370 ? 6.677 12.937 12.650 1.00 86.69 370 ARG A N 1
ATOM 2369 C CA . ARG A 1 370 ? 5.904 13.877 13.470 1.00 86.69 370 ARG A CA 1
ATOM 2370 C C . ARG A 1 370 ? 5.142 13.175 14.583 1.00 86.69 370 ARG A C 1
ATOM 2372 O O . ARG A 1 370 ? 4.410 12.224 14.341 1.00 86.69 370 ARG A O 1
ATOM 2379 N N . VAL A 1 371 ? 5.229 13.733 15.786 1.00 87.94 371 VAL A N 1
ATOM 2380 C CA . VAL A 1 371 ? 4.335 13.416 16.903 1.00 87.94 371 VAL A CA 1
ATOM 2381 C C . VAL A 1 371 ? 3.563 14.680 17.256 1.00 87.94 371 VAL A C 1
ATOM 2383 O O . VAL A 1 371 ? 4.163 15.721 17.519 1.00 87.94 371 VAL A O 1
ATOM 2386 N N . GLN A 1 372 ? 2.236 14.604 17.241 1.00 88.62 372 GLN A N 1
ATOM 2387 C CA . GLN A 1 372 ? 1.361 15.716 17.592 1.00 88.62 372 GLN A CA 1
ATOM 2388 C C . GLN A 1 372 ? 0.316 15.264 18.599 1.00 88.62 372 GLN A C 1
ATOM 2390 O O . GLN A 1 372 ? -0.424 14.309 18.372 1.00 88.62 372 GLN A O 1
ATOM 2395 N N . ILE A 1 373 ? 0.235 16.014 19.692 1.00 85.50 373 ILE A N 1
ATOM 2396 C CA . ILE A 1 373 ? -0.815 15.891 20.694 1.00 85.50 373 ILE A CA 1
ATOM 2397 C C . ILE A 1 373 ? -1.534 17.237 20.701 1.00 85.50 373 ILE A C 1
ATOM 2399 O O . ILE A 1 373 ? -0.959 18.241 21.121 1.00 85.50 373 ILE A O 1
ATOM 2403 N N . ALA A 1 374 ? -2.749 17.269 20.160 1.00 79.44 374 ALA A N 1
ATOM 2404 C CA . ALA A 1 374 ? -3.553 18.480 20.049 1.00 79.44 374 ALA A CA 1
ATOM 2405 C C . ALA A 1 374 ? -4.830 18.325 20.880 1.00 79.44 374 ALA A C 1
ATOM 2407 O O . ALA A 1 374 ? -5.621 17.409 20.648 1.00 79.44 374 ALA A O 1
ATOM 2408 N N . ASN A 1 375 ? -4.999 19.228 21.847 1.00 61.44 375 ASN A N 1
ATOM 2409 C CA . ASN A 1 375 ? -6.142 19.294 22.759 1.00 61.44 375 ASN A CA 1
ATOM 2410 C C . ASN A 1 375 ? -7.041 20.486 22.454 1.00 61.44 375 ASN A C 1
ATOM 2412 O O . ASN A 1 375 ? -6.562 21.451 21.824 1.00 61.44 375 ASN A O 1
#

Mean predicted aligned error: 5.59 Å

Solvent-accessible surface area (backbone atoms only — not comparable to full-atom values): 13891 Å² total; per-residue (Å²): 120,45,53,80,46,80,39,81,48,68,46,83,34,78,19,66,22,67,20,53,66,24,54,88,90,47,93,76,12,50,15,27,60,6,54,20,38,70,12,75,50,75,29,46,52,99,84,52,76,63,22,61,9,36,40,35,29,66,26,45,36,40,27,27,1,21,11,30,16,4,33,9,23,44,22,3,35,10,32,18,16,36,26,36,44,35,14,31,20,9,35,35,44,33,42,30,39,40,40,36,10,35,7,30,14,2,37,15,37,79,35,11,34,18,4,36,4,26,19,9,38,37,41,38,34,8,35,33,46,82,64,34,50,8,32,31,40,27,56,31,39,40,38,39,10,31,10,26,15,7,34,14,4,46,27,82,49,66,89,38,58,16,6,38,15,2,36,8,33,18,8,33,37,39,41,30,9,6,12,18,27,0,24,26,41,33,45,31,39,41,40,36,4,29,11,30,15,4,34,15,2,33,11,54,44,33,36,12,1,34,15,2,41,7,30,19,9,30,31,38,36,31,20,37,42,59,61,86,40,74,91,46,69,69,8,25,18,39,35,29,32,44,39,37,36,1,28,8,30,13,4,35,15,5,29,19,52,51,29,12,3,35,14,3,36,8,33,18,4,2,28,36,46,32,16,15,25,21,47,22,38,30,69,34,68,27,42,34,31,10,30,8,31,14,4,36,22,4,64,41,87,33,46,6,34,16,4,32,6,29,23,28,96,64,94,61,91,86,61,71,30,8,22,37,39,39,32,24,37,16,85,90,43,64,90,33,52,28,37,78,48,66,68,38,80,46,77,42,60,48,47,38,35,8,53,38,74,48,60,20,52,62,44,69,38,100,52,21,64,42,80,45,80,49,129

Radius of gyration: 22.59 Å; Cα contacts (8 Å, |Δi|>4): 1789; chains: 1; bounding box: 65×44×60 Å

Foldseek 3Di:
DAEEAEAAEEAEFAFWFEWAAFDQPDLPGEWGATWFEEGDAEAFDAPDFPNAHEYEHNYEYEHFGETEIHETLATYAYAFEEYEHEWDNYEYHYAYYEAAGEFETYAHAALREWYEWEFEEYYAEFADHLRHATEYEYAEYEHARETETHAWHAHEDQPDEWHAWYAYEFYEYEHEAEQQHGEYAYAYYDAAGEYETYETYAYEHDEFYEWYAYEWEEYEYWYAHHDDNDPRGNIGYEYAEEEYETEYEWHAFYYYAPETHETYAWEWFAYEYEFELEEYEYNDEYEHEIETETYAFYDYVFGHEWYWWEFDPDPDPPGGTAYEYEWAYRPVCRVRTGDYHYPHYYGDYYTHIYDGVHTHHYYYDPVNDYYDGYD

pLDDT: mean 91.53, std 10.36, range [42.97, 98.62]

Sequence (375 aa):
DGGNIDIVGDADLRANGSGGNGGTDGVTGAGGTGLGGNALLTVGTPTLLGNGGRIAVAGSVSASSGAIGGAGFIAGNATGGLTAIVARQGTLDLAQVIATVNATGGEGINGGAGGMGKGGAIEIFAHNAIEGGALLTADSLLAQATALGGGGGNIFDPNAVGAVGGIAEGGEVSVFGSAGNGQIDIEALNLSANATGGTGGTAVFDVGGTGGLATGGSVQLGLASGIDTGAVNSGSARFGTVTATASANGGEGGSAEIVGGTGGMAVGGGVTLLARGGLVTIDNPSTFEANATGGTGGFTNMQGDGGSAVISNVAGEEFISGVKLLVTNRFNQVGQRGSLNAAGLSFTAAATGGSGTVNGTTSMAQSAIRVQIAN

Secondary structure (DSSP, 8-state):
---EEEESS-EEEE--EEPPPPPSSSTT-BPPPEE--EEEEEES-TT-TT--EEEEEEEEEEEE--EEPPPEEEPPPEE--EEEEEEESEEEEEEEEEEE--EEPPPEEEEEEPPPEE--EEEEEEE--SS--EEEEEEEEEEE--EEPPPPPPB--TT-PPPPPPPEE--EEEEEEETTTEEEEEEEEEEE--EEPPPPPPBSSSBPPPPPPEE--EEEEEEE--S--TT----EEEEEEEEEE--EEPPPPPP-SSBPPPPPPEE--EEEEEEESSEEEE-S-EEEEEEEEPPPPPPSSSPPPPPPEEE--S--TTS--EEEEEEEB-SS-TTSB-EEEES-EEEEEEEEPPPSSSPPPEEE-TTSEEEEEE-